Protein AF-A0A2G5L333-F1 (afdb_monomer)

pLDDT: mean 79.57, std 19.46, range [21.83, 98.0]

Secondary structure (DSSP, 8-state):
------S-S-------TTSGGG-TT--PPPS-----S--TTTT----TT-BEEEEETTEEEEE-TT--EEEEEEESEE--BBTTBEEEEEEEETTEEEEEEE-TT--B-S-TTBSEEEE-SSTTEEEEE-TTS-EEEEETTS-EEEEEEESEEEEETTTTEEEEEPPPSSS---EEEEETTS-EEEEEEESEEEE-SSEEEEEETTEEEEEETTS-EEEEEEESEEEEEETTEEEEEETTEEEEEETT--EEEE-TTSSEEEEEETTEEEEEEE-SSSTT-EEEEEEETTT--EEEEEEESEEEEEETTEEEEE-TTS-EEEEETTS-EEEEEEESEEEEETTEEEEEEE-SSTTSEEEEEE-TTS-EEEEESSEEEEEEEETTEEEEEEE-SSS--EEEEETTSSSEEEEEEESEE-S--SGGG-EEEEEETTEEEEEETT--EEE-

Foldseek 3Di:
DDDDDDDDDDDDDDDDPPCPPPPVPRDDDDDDDDDDDDDPVVPPPPPQQKWDWDDDPQFTFTATPVRHGQGDGDFNDWDIQDPQWIKTWDDPDPPDIFIFIGGSNRDTLADRAFNDWADAPDPQKIWTAGPVQFIFIAGNSRHTQGDRAFNDWHQDVLQQWIFTWGDDDDDDGFTATAHSNRHGPGDRQWPDWDDDPFWIWTHHPQFIWIAGSNRHTQGDRAFNDWDDQDVQWIWTHHPLWIAIAGSNRHGQDTQSQFPDWHHADPFKIKTWHQPDDDPQSIFIWMAGRRPRHTQADRAFSDWDHDAPQWIWTAGPVQFIFIAGPNNHTLGDRQFNDWDDDHFKIWTWHADPDPLRIKIFIAGPSRDTQDIDPFDWDKDQQDPWWIKIWGDDPPQIFIFTAGRRRPHTLGDRQFSDWDSDDPPPPQWTWTHHDPFIWTAHPNNDTHGD

Structure (mmCIF, N/CA/C/O backbone):
data_AF-A0A2G5L333-F1
#
_entry.id   AF-A0A2G5L333-F1
#
loop_
_atom_site.group_PDB
_atom_site.id
_atom_site.type_symbol
_atom_site.label_atom_id
_atom_site.label_alt_id
_atom_site.label_comp_id
_atom_site.label_asym_id
_atom_site.label_entity_id
_atom_site.label_seq_id
_atom_site.pdbx_PDB_ins_code
_atom_site.Cartn_x
_atom_site.Cartn_y
_atom_site.Cartn_z
_atom_site.occupancy
_atom_site.B_iso_or_equiv
_atom_site.auth_seq_id
_atom_site.auth_comp_id
_atom_site.auth_asym_id
_atom_site.auth_atom_id
_atom_site.pdbx_PDB_model_num
ATOM 1 N N . MET A 1 1 ? 31.160 18.901 -0.212 1.00 26.08 1 MET A N 1
ATOM 2 C CA . MET A 1 1 ? 30.092 18.892 0.813 1.00 26.08 1 MET A CA 1
ATOM 3 C C . MET A 1 1 ? 29.522 17.482 0.847 1.00 26.08 1 MET A C 1
ATOM 5 O O . MET A 1 1 ? 29.304 16.928 -0.221 1.00 26.08 1 MET A O 1
ATOM 9 N N . LYS A 1 2 ? 29.435 16.877 2.035 1.00 24.56 2 LYS A N 1
ATOM 10 C CA . LYS A 1 2 ? 29.100 15.461 2.262 1.00 24.56 2 LYS A CA 1
ATOM 11 C C . LYS A 1 2 ? 27.620 15.176 1.973 1.00 24.56 2 LYS A C 1
ATOM 13 O O . LYS A 1 2 ? 26.791 15.954 2.432 1.00 24.56 2 LYS A O 1
ATOM 18 N N . TYR A 1 3 ? 27.314 14.032 1.354 1.00 24.25 3 TYR A N 1
ATOM 19 C CA . TYR A 1 3 ? 26.010 13.366 1.468 1.00 24.25 3 TYR A CA 1
ATOM 20 C C . TYR A 1 3 ? 26.195 11.846 1.603 1.00 24.25 3 TYR A C 1
ATOM 22 O O . TYR A 1 3 ? 26.974 11.234 0.879 1.00 24.25 3 TYR A O 1
ATOM 30 N N . LEU A 1 4 ? 25.502 11.303 2.603 1.00 21.83 4 LEU A N 1
ATOM 31 C CA . LEU A 1 4 ? 25.393 9.909 3.037 1.00 21.83 4 LEU A CA 1
ATOM 32 C C . LEU A 1 4 ? 24.186 9.276 2.308 1.00 21.83 4 LEU A C 1
ATOM 34 O O . LEU A 1 4 ? 23.161 9.945 2.180 1.00 21.83 4 LEU A O 1
ATOM 38 N N . LEU A 1 5 ? 24.292 8.029 1.834 1.00 35.06 5 LEU A N 1
ATOM 39 C CA . LEU A 1 5 ? 23.250 7.314 1.074 1.00 35.06 5 LEU A CA 1
ATOM 40 C C . LEU A 1 5 ? 22.603 6.198 1.916 1.00 35.06 5 LEU A C 1
ATOM 42 O O . LEU A 1 5 ? 23.300 5.359 2.479 1.00 35.06 5 LEU A O 1
ATOM 46 N N . LEU A 1 6 ? 21.268 6.178 1.938 1.00 22.72 6 LEU A N 1
ATOM 47 C CA . LEU A 1 6 ? 20.404 5.075 2.375 1.00 22.72 6 LEU A CA 1
ATOM 48 C C . LEU A 1 6 ? 19.553 4.657 1.163 1.00 22.72 6 LEU A C 1
ATOM 50 O O . LEU A 1 6 ? 19.089 5.508 0.405 1.00 22.72 6 LEU A O 1
ATOM 54 N N . LEU A 1 7 ? 19.415 3.346 0.958 1.00 33.25 7 LEU A N 1
ATOM 55 C CA . LEU A 1 7 ? 18.800 2.695 -0.206 1.00 33.25 7 LEU A CA 1
ATOM 56 C C . LEU A 1 7 ? 17.348 3.139 -0.441 1.00 33.25 7 LEU A C 1
ATOM 58 O O . LEU A 1 7 ? 16.505 2.833 0.391 1.00 33.25 7 LEU A O 1
ATOM 62 N N . LEU A 1 8 ? 17.080 3.797 -1.580 1.00 27.50 8 LEU A N 1
ATOM 63 C CA . LEU A 1 8 ? 15.836 3.795 -2.381 1.00 27.50 8 LEU A CA 1
ATOM 64 C C . LEU A 1 8 ? 16.032 4.743 -3.596 1.00 27.50 8 LEU A C 1
ATOM 66 O O . LEU A 1 8 ? 16.069 5.957 -3.430 1.00 27.50 8 LEU A O 1
ATOM 70 N N . GLY A 1 9 ? 16.127 4.208 -4.822 1.00 29.16 9 GLY A N 1
ATOM 71 C CA . GLY A 1 9 ? 16.042 4.992 -6.073 1.00 29.16 9 GLY A CA 1
ATOM 72 C C . GLY A 1 9 ? 17.367 5.301 -6.798 1.00 29.16 9 GLY A C 1
ATOM 73 O O . GLY A 1 9 ? 18.345 5.746 -6.211 1.00 29.16 9 GLY A O 1
ATOM 74 N N . PHE A 1 10 ? 17.365 5.052 -8.110 1.00 40.09 10 PHE A N 1
ATOM 75 C CA . PHE A 1 10 ? 18.454 5.194 -9.086 1.00 40.09 10 PHE A CA 1
ATOM 76 C C . PHE A 1 10 ? 19.186 6.552 -9.074 1.00 40.09 10 PHE A C 1
ATOM 78 O O . PHE A 1 10 ? 18.574 7.531 -9.476 1.00 40.09 10 PHE A O 1
ATOM 85 N N . TRP A 1 11 ? 20.499 6.577 -8.784 1.00 32.88 11 TRP A N 1
ATOM 86 C CA . TRP A 1 11 ? 21.495 7.538 -9.315 1.00 32.88 11 TRP A CA 1
ATOM 87 C C . TRP A 1 11 ? 22.905 6.904 -9.297 1.00 32.88 11 TRP A C 1
ATOM 89 O O . TRP A 1 11 ? 23.308 6.323 -8.294 1.00 32.88 11 TRP A O 1
ATOM 99 N N . VAL A 1 12 ? 23.664 7.012 -10.396 1.00 29.98 12 VAL A N 1
ATOM 100 C CA . VAL A 1 12 ? 25.074 6.572 -10.503 1.00 29.98 12 VAL A CA 1
ATOM 101 C C . VAL A 1 12 ? 25.987 7.757 -10.173 1.00 29.98 12 VAL A C 1
ATOM 103 O O . VAL A 1 12 ? 25.859 8.812 -10.790 1.00 29.98 12 VAL A O 1
ATOM 106 N N . THR A 1 13 ? 26.911 7.607 -9.219 1.00 33.69 13 THR A N 1
ATOM 107 C CA . THR A 1 13 ? 27.934 8.626 -8.922 1.00 33.69 13 THR A CA 1
ATOM 108 C C . THR A 1 13 ? 29.192 8.391 -9.760 1.00 33.69 13 THR A C 1
ATOM 110 O O . THR A 1 13 ? 29.706 7.277 -9.825 1.00 33.69 13 THR A O 1
ATOM 113 N N . VAL A 1 14 ? 29.703 9.456 -10.385 1.00 34.16 14 VAL A N 1
ATOM 114 C CA . VAL A 1 14 ? 31.012 9.489 -11.054 1.00 34.16 14 VAL A CA 1
ATOM 115 C C . VAL A 1 14 ? 32.100 9.522 -9.980 1.00 34.16 14 VAL A C 1
ATOM 117 O O . VAL A 1 14 ? 32.196 10.495 -9.236 1.00 34.16 14 VAL A O 1
ATOM 120 N N . VAL A 1 15 ? 32.916 8.470 -9.899 1.00 30.56 15 VAL A N 1
ATOM 121 C CA . VAL A 1 15 ? 34.110 8.432 -9.042 1.00 30.56 15 VAL A CA 1
ATOM 122 C C . VAL A 1 15 ? 35.310 8.834 -9.893 1.00 30.56 15 VAL A C 1
ATOM 124 O O . VAL A 1 15 ? 35.609 8.193 -10.901 1.00 30.56 15 VAL A O 1
ATOM 127 N N . THR A 1 16 ? 36.004 9.906 -9.520 1.00 32.44 16 THR A N 1
ATOM 128 C CA . THR A 1 16 ? 37.331 10.189 -10.074 1.00 32.44 16 THR A CA 1
ATOM 129 C C . THR A 1 16 ? 38.329 9.206 -9.460 1.00 32.44 16 THR A C 1
ATOM 131 O O . THR A 1 16 ? 38.197 8.793 -8.310 1.00 32.44 16 THR A O 1
ATOM 134 N N . ALA A 1 17 ? 39.342 8.803 -10.228 1.00 35.34 17 ALA A N 1
ATOM 135 C CA . ALA A 1 17 ? 40.266 7.717 -9.883 1.00 35.34 17 ALA A CA 1
ATOM 136 C C . ALA A 1 17 ? 41.086 7.903 -8.581 1.00 35.34 17 ALA A C 1
ATOM 138 O O . ALA A 1 17 ? 41.888 7.028 -8.263 1.00 35.34 17 ALA A O 1
ATOM 139 N N . GLN A 1 18 ? 40.907 9.004 -7.843 1.00 37.62 18 GLN A N 1
ATOM 140 C CA . GLN A 1 18 ? 41.607 9.303 -6.591 1.00 37.62 18 GLN A CA 1
ATOM 141 C C . GLN A 1 18 ? 40.828 8.963 -5.307 1.00 37.62 18 GLN A C 1
ATOM 143 O O . GLN A 1 18 ? 41.456 8.925 -4.254 1.00 37.62 18 GLN A O 1
ATOM 148 N N . ASP A 1 19 ? 39.529 8.641 -5.366 1.00 39.25 19 ASP A N 1
ATOM 149 C CA . ASP A 1 19 ? 38.698 8.534 -4.146 1.00 39.25 19 ASP A CA 1
ATOM 150 C C . ASP A 1 19 ? 38.218 7.111 -3.785 1.00 39.25 19 ASP A C 1
ATOM 152 O O . ASP A 1 19 ? 37.471 6.934 -2.822 1.00 39.25 19 ASP A O 1
ATOM 156 N N . VAL A 1 20 ? 38.656 6.069 -4.504 1.00 38.75 20 VAL A N 1
ATOM 157 C CA . VAL A 1 20 ? 38.219 4.677 -4.238 1.00 38.75 20 VAL A CA 1
ATOM 158 C C . VAL A 1 20 ? 38.711 4.160 -2.875 1.00 38.75 20 VAL A C 1
ATOM 160 O O . VAL A 1 20 ? 37.996 3.411 -2.215 1.00 38.75 20 VAL A O 1
ATOM 163 N N . ASP A 1 21 ? 39.866 4.628 -2.394 1.00 38.25 21 ASP A N 1
ATOM 164 C CA . ASP A 1 21 ? 40.474 4.130 -1.150 1.00 38.25 21 ASP A CA 1
ATOM 165 C C . ASP A 1 21 ? 39.973 4.836 0.132 1.00 38.25 21 ASP A C 1
ATOM 167 O O . ASP A 1 21 ? 40.289 4.398 1.237 1.00 38.25 21 ASP A O 1
ATOM 171 N N . GLN A 1 22 ? 39.176 5.913 0.036 1.00 42.38 22 GLN A N 1
ATOM 172 C CA . GLN A 1 22 ? 38.768 6.718 1.207 1.00 42.38 22 GLN A CA 1
ATOM 173 C C . GLN A 1 22 ? 37.326 6.487 1.704 1.00 42.38 22 GLN A C 1
ATOM 175 O O . GLN A 1 22 ? 36.921 7.088 2.700 1.00 42.38 22 GLN A O 1
ATOM 180 N N . LEU A 1 23 ? 36.544 5.603 1.071 1.00 36.91 23 LEU A N 1
ATOM 181 C CA . LEU A 1 23 ? 35.130 5.371 1.426 1.00 36.91 23 LEU A CA 1
ATOM 182 C C . LEU A 1 23 ? 34.869 4.174 2.362 1.00 36.91 23 LEU A C 1
ATOM 184 O O . LEU A 1 23 ? 33.731 3.968 2.781 1.00 36.91 23 LEU A O 1
ATOM 188 N N . ALA A 1 24 ? 35.902 3.432 2.767 1.00 34.00 24 ALA A N 1
ATOM 189 C CA . ALA A 1 24 ? 35.776 2.282 3.669 1.00 34.00 24 ALA A CA 1
ATOM 190 C C . ALA A 1 24 ? 35.154 2.554 5.072 1.00 34.00 24 ALA A C 1
ATOM 192 O O . ALA A 1 24 ? 34.529 1.635 5.599 1.00 34.00 24 ALA A O 1
ATOM 193 N N . PRO A 1 25 ? 35.245 3.747 5.709 1.00 34.06 25 PRO A N 1
ATOM 194 C CA . PRO A 1 25 ? 34.753 3.916 7.088 1.00 34.06 25 PRO A CA 1
ATOM 195 C C . PRO A 1 25 ? 33.296 4.395 7.253 1.00 34.06 25 PRO A C 1
ATOM 197 O O . PRO A 1 25 ? 32.857 4.544 8.391 1.00 34.06 25 PRO A O 1
ATOM 200 N N . TYR A 1 26 ? 32.545 4.696 6.183 1.00 34.12 26 TYR A N 1
ATOM 201 C CA . TYR A 1 26 ? 31.237 5.385 6.291 1.00 34.12 26 TYR A CA 1
ATOM 202 C C . TYR A 1 26 ? 30.000 4.531 5.954 1.00 34.12 26 TYR A C 1
ATOM 204 O O . TYR A 1 26 ? 28.904 5.071 5.803 1.00 34.12 26 TYR A O 1
ATOM 212 N N . ILE A 1 27 ? 30.140 3.205 5.888 1.00 32.00 27 ILE A N 1
ATOM 213 C CA . ILE A 1 27 ? 29.014 2.275 5.729 1.00 32.00 27 ILE A CA 1
ATOM 214 C C . ILE A 1 27 ? 28.586 1.790 7.122 1.00 32.00 27 ILE A C 1
ATOM 216 O O . ILE A 1 27 ? 29.360 1.136 7.817 1.00 32.00 27 ILE A O 1
ATOM 220 N N . MET A 1 28 ? 27.362 2.121 7.548 1.00 25.41 28 MET A N 1
ATOM 221 C CA . MET A 1 28 ? 26.772 1.532 8.757 1.00 25.41 28 MET A CA 1
ATOM 222 C C . MET A 1 28 ? 26.390 0.065 8.494 1.00 25.41 28 MET A C 1
ATOM 224 O O . MET A 1 28 ? 25.802 -0.214 7.445 1.00 25.41 28 MET A O 1
ATOM 228 N N . PRO A 1 29 ? 26.648 -0.869 9.427 1.00 29.72 29 PRO A N 1
ATOM 229 C CA . PRO A 1 29 ? 26.088 -2.210 9.347 1.00 29.72 29 PRO A CA 1
ATOM 230 C C . PRO A 1 29 ? 24.575 -2.136 9.598 1.00 29.72 29 PRO A C 1
ATOM 232 O O . PRO A 1 29 ? 24.125 -1.528 10.570 1.00 29.72 29 PRO A O 1
ATOM 235 N N . GLY A 1 30 ? 23.781 -2.737 8.710 1.00 31.19 30 GLY A N 1
ATOM 236 C CA . GLY A 1 30 ? 22.372 -3.031 8.982 1.00 31.19 30 GLY A CA 1
ATOM 237 C C . GLY A 1 30 ? 22.221 -4.047 10.127 1.00 31.19 30 GLY A C 1
ATOM 238 O O . GLY A 1 30 ? 23.224 -4.587 10.601 1.00 31.19 30 GLY A O 1
ATOM 239 N N . PRO A 1 31 ? 20.987 -4.318 10.590 1.00 25.84 31 PRO A N 1
ATOM 240 C CA . PRO A 1 31 ? 20.751 -5.235 11.701 1.00 25.84 31 PRO A CA 1
ATOM 241 C C . PRO A 1 31 ? 21.342 -6.616 11.396 1.00 25.84 31 PRO A C 1
ATOM 243 O O . PRO A 1 31 ? 21.168 -7.154 10.301 1.00 25.84 31 PRO A O 1
ATOM 246 N N . ALA A 1 32 ? 22.067 -7.155 12.375 1.00 26.09 32 ALA A N 1
ATOM 247 C CA . ALA A 1 32 ? 22.760 -8.428 12.287 1.00 26.09 32 ALA A CA 1
ATOM 248 C C . ALA A 1 32 ? 21.762 -9.577 12.084 1.00 26.09 32 ALA A C 1
ATOM 250 O O . ALA A 1 32 ? 21.032 -9.951 13.000 1.00 26.09 32 ALA A O 1
ATOM 251 N N . TYR A 1 33 ? 21.758 -10.145 10.882 1.00 28.86 33 TYR A N 1
ATOM 252 C CA . TYR A 1 33 ? 21.395 -11.540 10.686 1.00 28.86 33 TYR A CA 1
ATOM 253 C C . TYR A 1 33 ? 22.701 -12.330 10.658 1.00 28.86 33 TYR A C 1
ATOM 255 O O . TYR A 1 33 ? 23.589 -12.002 9.868 1.00 28.86 33 TYR A O 1
ATOM 263 N N . ASP A 1 34 ? 22.823 -13.330 11.532 1.00 28.34 34 ASP A N 1
ATOM 264 C CA . ASP A 1 34 ? 23.941 -14.275 11.545 1.00 28.34 34 ASP A CA 1
ATOM 265 C C . ASP A 1 34 ? 23.994 -15.029 10.210 1.00 28.34 34 ASP A C 1
ATOM 267 O O . ASP A 1 34 ? 23.332 -16.047 10.011 1.00 28.34 34 ASP A O 1
ATOM 271 N N . TYR A 1 35 ? 24.796 -14.517 9.284 1.00 29.59 35 TYR A N 1
ATOM 272 C CA . TYR A 1 35 ? 25.392 -15.311 8.224 1.00 29.59 35 TYR A CA 1
ATOM 273 C C . TYR A 1 35 ? 26.850 -15.537 8.614 1.00 29.59 35 TYR A C 1
ATOM 275 O O . TYR A 1 35 ? 27.710 -14.681 8.404 1.00 29.59 35 TYR A O 1
ATOM 283 N N . GLU A 1 36 ? 27.137 -16.694 9.211 1.00 32.09 36 GLU A N 1
ATOM 284 C CA . GLU A 1 36 ? 28.506 -17.196 9.228 1.00 32.09 36 GLU A CA 1
ATOM 285 C C . GLU A 1 36 ? 28.942 -17.453 7.778 1.00 32.09 36 GLU A C 1
ATOM 287 O O . GLU A 1 36 ? 28.441 -18.358 7.111 1.00 32.09 36 GLU A O 1
ATOM 292 N N . GLY A 1 37 ? 29.898 -16.653 7.306 1.00 41.03 37 GLY A N 1
ATOM 293 C CA . GLY A 1 37 ? 30.658 -16.918 6.089 1.00 41.03 37 GLY A CA 1
ATOM 294 C C . GLY A 1 37 ? 30.317 -16.009 4.909 1.00 41.03 37 GLY A C 1
ATOM 295 O O . GLY A 1 37 ? 29.278 -16.156 4.277 1.00 41.03 37 GLY A O 1
ATOM 296 N N . ILE A 1 38 ? 31.314 -15.195 4.541 1.00 29.44 38 ILE A N 1
ATOM 297 C CA . ILE A 1 38 ? 31.437 -14.343 3.344 1.00 29.44 38 ILE A CA 1
ATOM 298 C C . ILE A 1 38 ? 30.847 -12.932 3.521 1.00 29.44 38 ILE A C 1
ATOM 300 O O . ILE A 1 38 ? 29.639 -12.715 3.520 1.00 29.44 38 ILE A O 1
ATOM 304 N N . SER A 1 39 ? 31.744 -11.942 3.622 1.00 32.16 39 SER A N 1
ATOM 305 C CA . SER A 1 39 ? 31.407 -10.524 3.482 1.00 32.16 39 SER A CA 1
ATOM 306 C C . SER A 1 39 ? 30.749 -10.290 2.114 1.00 32.16 39 SER A C 1
ATOM 308 O O . SER A 1 39 ? 31.312 -10.726 1.105 1.00 32.16 39 SER A O 1
ATOM 310 N N . PRO A 1 40 ? 29.622 -9.557 2.013 1.00 34.97 40 PRO A N 1
ATOM 311 C CA . PRO A 1 40 ? 29.012 -9.212 0.725 1.00 34.97 40 PRO A CA 1
ATOM 312 C C . PRO A 1 40 ? 29.967 -8.473 -0.226 1.00 34.97 40 PRO A C 1
ATOM 314 O O . PRO A 1 40 ? 29.706 -8.410 -1.420 1.00 34.97 40 PRO A O 1
ATOM 317 N N . LEU A 1 41 ? 31.071 -7.916 0.289 1.00 34.72 41 LEU A N 1
ATOM 318 C CA . LEU A 1 41 ? 32.104 -7.231 -0.492 1.00 34.72 41 LEU A CA 1
ATOM 319 C C . LEU A 1 41 ? 33.134 -8.183 -1.126 1.00 34.72 41 LEU A C 1
ATOM 321 O O . LEU A 1 41 ? 33.728 -7.818 -2.136 1.00 34.72 41 LEU A O 1
ATOM 325 N N . ASP A 1 42 ? 33.307 -9.404 -0.608 1.00 29.91 42 ASP A N 1
ATOM 326 C CA . ASP A 1 42 ? 34.314 -10.361 -1.103 1.00 29.91 42 ASP A CA 1
ATOM 327 C C . ASP A 1 42 ? 33.862 -11.117 -2.370 1.00 29.91 42 ASP A C 1
ATOM 329 O O . ASP A 1 42 ? 34.595 -11.950 -2.902 1.00 29.91 42 ASP A O 1
ATOM 333 N N . THR A 1 43 ? 32.656 -10.835 -2.879 1.00 29.73 43 THR A N 1
ATOM 334 C CA . THR A 1 43 ? 32.059 -11.530 -4.038 1.00 29.73 43 THR A CA 1
ATOM 335 C C . THR A 1 43 ? 31.692 -10.628 -5.219 1.00 29.73 43 THR A C 1
ATOM 337 O O . THR A 1 43 ? 31.269 -11.139 -6.256 1.00 29.73 43 THR A O 1
ATOM 340 N N . PHE A 1 44 ? 31.922 -9.312 -5.151 1.00 34.19 44 PHE A N 1
ATOM 341 C CA . PHE A 1 44 ? 31.745 -8.441 -6.319 1.00 34.19 44 PHE A CA 1
ATOM 342 C C . PHE A 1 44 ? 32.992 -8.453 -7.212 1.00 34.19 44 PHE A C 1
ATOM 344 O O . PHE A 1 44 ? 33.735 -7.475 -7.286 1.00 34.19 44 PHE A O 1
ATOM 351 N N . SER A 1 45 ? 33.217 -9.543 -7.953 1.00 38.16 45 SER A N 1
ATOM 352 C CA . SER A 1 45 ? 34.000 -9.407 -9.184 1.00 38.16 45 SER A CA 1
ATOM 353 C C . SER A 1 45 ? 33.132 -8.649 -10.186 1.00 38.16 45 SER A C 1
ATOM 355 O O . SER A 1 45 ? 32.098 -9.168 -10.614 1.00 38.16 45 SER A O 1
ATOM 357 N N . LEU A 1 46 ? 33.519 -7.422 -10.546 1.00 47.34 46 LEU A N 1
ATOM 358 C CA . LEU A 1 46 ? 32.923 -6.739 -11.695 1.00 47.34 46 LEU A CA 1
ATOM 359 C C . LEU A 1 46 ? 33.028 -7.692 -12.887 1.00 47.34 46 LEU A C 1
ATOM 361 O O . LEU A 1 46 ? 34.120 -8.181 -13.182 1.00 47.34 46 LEU A O 1
ATOM 365 N N . ALA A 1 47 ? 31.894 -8.007 -13.507 1.00 59.28 47 ALA A N 1
ATOM 366 C CA . ALA A 1 47 ? 31.863 -8.942 -14.618 1.00 59.28 47 ALA A CA 1
ATOM 367 C C . ALA A 1 47 ? 32.815 -8.461 -15.733 1.00 59.28 47 ALA A C 1
ATOM 369 O O . ALA A 1 47 ? 32.919 -7.260 -15.993 1.00 59.28 47 ALA A O 1
ATOM 370 N N . ASP A 1 48 ? 33.540 -9.384 -16.375 1.00 61.84 48 ASP A N 1
ATOM 371 C CA . ASP A 1 48 ? 34.560 -9.073 -17.399 1.00 61.84 48 ASP A CA 1
ATOM 372 C C . ASP A 1 48 ? 33.997 -8.309 -18.616 1.00 61.84 48 ASP A C 1
ATOM 374 O O . ASP A 1 48 ? 34.728 -7.773 -19.460 1.00 61.84 48 ASP A O 1
ATOM 378 N N . ASP A 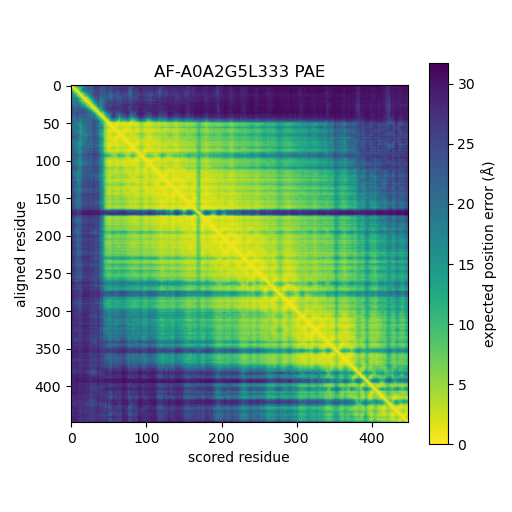1 49 ? 32.674 -8.262 -18.733 1.00 69.62 49 ASP A N 1
ATOM 379 C CA . ASP A 1 49 ? 31.937 -7.569 -19.771 1.00 69.62 49 ASP A CA 1
ATOM 380 C C . ASP A 1 49 ? 31.522 -6.130 -19.418 1.00 69.62 49 ASP A C 1
ATOM 382 O O . ASP A 1 49 ? 31.076 -5.404 -20.312 1.00 69.62 49 ASP A O 1
ATOM 386 N N . LEU A 1 50 ? 31.733 -5.688 -18.174 1.00 78.50 50 LEU A N 1
ATOM 387 C CA . LEU A 1 50 ? 31.402 -4.342 -17.714 1.00 78.50 50 LEU A CA 1
ATOM 388 C C . LEU A 1 50 ? 32.337 -3.285 -18.318 1.00 78.50 50 LEU A C 1
ATOM 390 O O . LEU A 1 50 ? 33.555 -3.346 -18.136 1.00 78.50 50 LEU A O 1
ATOM 394 N N . LEU A 1 51 ? 31.761 -2.257 -18.950 1.00 82.75 51 LEU A N 1
ATOM 395 C CA . LEU A 1 51 ? 32.468 -1.001 -19.226 1.00 82.75 51 LEU A CA 1
ATOM 396 C C . LEU A 1 51 ? 31.936 0.135 -18.356 1.00 82.75 51 LEU A C 1
ATOM 398 O O . LEU A 1 51 ? 30.724 0.359 -18.269 1.00 82.75 51 LEU A O 1
ATOM 402 N N . ILE A 1 52 ? 32.861 0.871 -17.744 1.00 85.06 52 ILE A N 1
ATOM 403 C CA . ILE A 1 52 ? 32.580 1.944 -16.792 1.00 85.06 52 ILE A CA 1
ATOM 404 C C . ILE A 1 52 ? 32.697 3.294 -17.518 1.00 85.06 52 ILE A C 1
ATOM 406 O O . ILE A 1 52 ? 33.717 3.534 -18.172 1.00 85.06 52 ILE A O 1
ATOM 410 N N . PRO A 1 53 ? 31.696 4.190 -17.418 1.00 84.06 53 PRO A N 1
ATOM 411 C CA . PRO A 1 53 ? 31.779 5.528 -17.990 1.00 84.06 53 PRO A CA 1
ATOM 412 C C . PRO A 1 53 ? 32.918 6.337 -17.362 1.00 84.06 53 PRO A C 1
ATOM 414 O O . PRO A 1 53 ? 33.046 6.397 -16.139 1.00 84.06 53 PRO A O 1
ATOM 417 N N . TYR A 1 54 ? 33.718 7.000 -18.193 1.00 83.56 54 TYR A N 1
ATOM 418 C CA . TYR A 1 54 ? 34.844 7.833 -17.771 1.00 83.56 54 TYR A CA 1
ATOM 419 C C . TYR A 1 54 ? 34.706 9.249 -18.337 1.00 83.56 54 TYR A C 1
ATOM 421 O O . TYR A 1 54 ? 34.641 9.427 -19.552 1.00 83.56 54 TYR A O 1
ATOM 429 N N . LEU A 1 55 ? 34.660 10.258 -17.462 1.00 84.00 55 LEU A N 1
ATOM 430 C CA . LEU A 1 55 ? 34.491 11.666 -17.834 1.00 84.00 55 LEU A CA 1
ATOM 431 C C . LEU A 1 55 ? 35.850 12.354 -18.019 1.00 84.00 55 LEU A C 1
ATOM 433 O O . LEU A 1 55 ? 36.653 12.412 -17.087 1.00 84.00 55 LEU A O 1
ATOM 437 N N . ARG A 1 56 ? 36.076 12.947 -19.194 1.00 84.06 56 ARG A N 1
ATOM 438 C CA . ARG A 1 56 ? 37.246 13.783 -19.493 1.00 84.06 56 ARG A CA 1
ATOM 439 C C . ARG A 1 56 ? 36.859 14.913 -20.438 1.00 84.06 56 ARG A C 1
ATOM 441 O O . ARG A 1 56 ? 36.138 14.696 -21.402 1.00 84.06 56 ARG A O 1
ATOM 448 N N . GLU A 1 57 ? 37.333 16.123 -20.137 1.00 88.69 57 GLU A N 1
ATOM 449 C CA . GLU A 1 57 ? 37.098 17.325 -20.963 1.00 88.69 57 GLU A CA 1
ATOM 450 C C . GLU A 1 57 ? 35.601 17.581 -21.252 1.00 88.69 57 GLU A C 1
ATOM 452 O O . GLU A 1 57 ? 35.222 18.094 -22.299 1.00 88.69 57 GLU A O 1
ATOM 457 N N . GLY A 1 58 ? 34.733 17.220 -20.298 1.00 83.00 58 GLY A N 1
ATOM 458 C CA . GLY A 1 58 ? 33.285 17.416 -20.399 1.00 83.00 58 GLY A CA 1
ATOM 459 C C . GLY A 1 58 ? 32.538 16.365 -21.226 1.00 83.00 58 GLY A C 1
ATOM 460 O O . GLY A 1 58 ? 31.333 16.511 -21.397 1.00 83.00 58 GLY A O 1
ATOM 461 N N . LYS A 1 59 ? 33.209 15.311 -21.711 1.00 89.12 59 LYS A N 1
ATOM 462 C CA . LYS A 1 59 ? 32.583 14.182 -22.414 1.00 89.12 59 LYS A CA 1
ATOM 463 C C . LYS A 1 59 ? 32.841 12.859 -21.704 1.00 89.12 59 LYS A C 1
ATOM 465 O O . LYS A 1 59 ? 33.865 12.676 -21.048 1.00 89.12 59 LYS A O 1
ATOM 470 N N . PHE A 1 60 ? 31.924 11.917 -21.869 1.00 87.94 60 PHE A N 1
ATOM 471 C CA . PHE A 1 60 ? 32.065 10.545 -21.406 1.00 87.94 60 PHE A CA 1
ATOM 472 C C . PHE A 1 60 ? 32.651 9.656 -22.497 1.00 87.94 60 PHE A C 1
ATOM 474 O O . PHE A 1 60 ? 32.245 9.744 -23.657 1.00 87.94 60 PHE A O 1
ATOM 481 N N . GLY A 1 61 ? 33.595 8.807 -22.097 1.00 90.12 61 GLY A N 1
ATOM 482 C CA . GLY A 1 61 ? 34.093 7.628 -22.805 1.00 90.12 61 GLY A CA 1
ATOM 483 C C . GLY A 1 61 ? 33.921 6.390 -21.923 1.00 90.12 61 GLY A C 1
ATOM 484 O O . GLY A 1 61 ? 33.181 6.438 -20.938 1.00 90.12 61 GLY A O 1
ATOM 485 N N . PHE A 1 62 ? 34.608 5.292 -22.234 1.00 89.44 62 PHE A N 1
ATOM 486 C CA . PHE A 1 62 ? 34.494 4.044 -21.474 1.00 89.44 62 PHE A CA 1
ATOM 487 C C . PHE A 1 62 ? 35.837 3.378 -21.215 1.00 89.44 62 PHE A C 1
ATOM 489 O O . PHE A 1 62 ? 36.655 3.221 -22.124 1.00 89.44 62 PHE A O 1
ATOM 496 N N . VAL A 1 63 ? 36.005 2.907 -19.982 1.00 85.88 63 VAL A N 1
ATOM 497 C CA . VAL A 1 63 ? 37.143 2.092 -19.550 1.00 85.88 63 VAL A CA 1
ATOM 498 C C . VAL A 1 63 ? 36.689 0.688 -19.150 1.00 85.88 63 VAL A C 1
ATOM 500 O O . VAL A 1 63 ? 35.532 0.486 -18.769 1.00 85.88 63 VAL A O 1
ATOM 503 N N . ASN A 1 64 ? 37.589 -0.290 -19.226 1.00 82.88 64 ASN A N 1
ATOM 504 C CA . ASN A 1 64 ? 37.372 -1.606 -18.616 1.00 82.88 64 ASN A CA 1
ATOM 505 C C . ASN A 1 64 ? 37.687 -1.591 -17.105 1.00 82.88 64 ASN A C 1
ATOM 507 O O . ASN A 1 64 ? 38.074 -0.566 -16.537 1.00 82.88 64 ASN A O 1
ATOM 511 N N . LYS A 1 65 ? 37.529 -2.746 -16.444 1.00 79.81 65 LYS A N 1
ATOM 512 C CA . LYS A 1 65 ? 37.835 -2.924 -15.011 1.00 79.81 65 LYS A CA 1
ATOM 513 C C . LYS A 1 65 ? 39.298 -2.621 -14.652 1.00 79.81 65 LYS A C 1
ATOM 515 O O . LYS A 1 65 ? 39.573 -2.189 -13.536 1.00 79.81 65 LYS A O 1
ATOM 520 N N . ASP A 1 66 ? 40.206 -2.788 -15.611 1.00 82.75 66 ASP A N 1
ATOM 521 C CA . ASP A 1 66 ? 41.643 -2.537 -15.469 1.00 82.75 66 ASP A CA 1
ATOM 522 C C . ASP A 1 66 ? 42.005 -1.062 -15.741 1.00 82.75 66 ASP A C 1
ATOM 524 O O . ASP A 1 66 ? 43.176 -0.685 -15.728 1.00 82.75 66 ASP A O 1
ATOM 528 N N .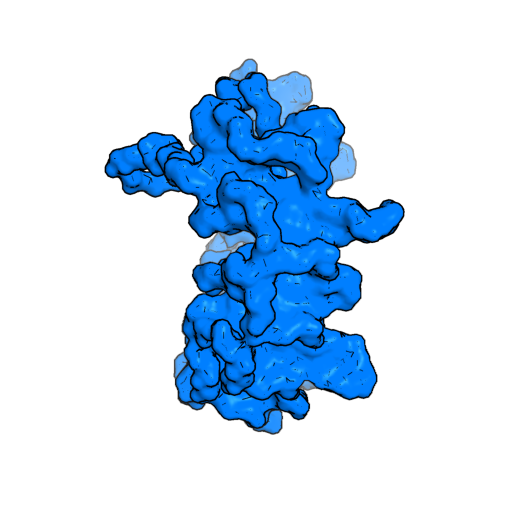 LYS A 1 67 ? 40.989 -0.200 -15.923 1.00 80.19 67 LYS A N 1
ATOM 529 C CA . LYS A 1 67 ? 41.093 1.240 -16.219 1.00 80.19 67 LYS A CA 1
ATOM 530 C C . LYS A 1 67 ? 41.712 1.549 -17.588 1.00 80.19 67 LYS A C 1
ATOM 532 O O . LYS A 1 67 ? 42.105 2.688 -17.841 1.00 80.19 67 LYS A O 1
ATOM 537 N N . GLU A 1 68 ? 41.765 0.571 -18.485 1.00 88.38 68 GLU A N 1
ATOM 538 C CA . GLU A 1 68 ? 42.184 0.777 -19.868 1.00 88.38 68 GLU A CA 1
ATOM 539 C C . GLU A 1 68 ? 41.048 1.445 -20.647 1.00 88.38 68 GLU A C 1
ATOM 541 O O . GLU A 1 68 ? 39.901 0.993 -20.606 1.00 88.38 68 GLU A O 1
ATOM 546 N N . MET A 1 69 ? 41.362 2.531 -21.357 1.00 90.56 69 MET A N 1
ATOM 547 C CA . MET A 1 69 ? 40.406 3.228 -22.217 1.00 90.56 69 MET A CA 1
ATOM 548 C C . MET A 1 69 ? 40.087 2.374 -23.442 1.00 90.56 69 MET A C 1
ATOM 550 O O . MET A 1 69 ? 40.985 2.035 -24.208 1.00 90.56 69 MET A O 1
ATOM 554 N N . LEU A 1 70 ? 38.807 2.060 -23.634 1.00 91.25 70 LEU A N 1
ATOM 555 C CA . LEU A 1 70 ? 38.324 1.285 -24.779 1.00 91.25 70 LEU A CA 1
ATOM 556 C C . LEU A 1 70 ? 37.505 2.124 -25.759 1.00 91.25 70 LEU A C 1
ATOM 558 O O . LEU A 1 70 ? 37.499 1.824 -26.949 1.00 91.25 70 LEU A O 1
ATOM 562 N N . LEU A 1 71 ? 36.825 3.166 -25.274 1.00 93.56 71 LEU A N 1
ATOM 563 C CA . LEU A 1 71 ? 36.081 4.106 -26.110 1.00 93.56 71 LEU A CA 1
ATOM 564 C C . LEU A 1 71 ? 36.418 5.531 -25.682 1.00 93.56 71 LEU A C 1
ATOM 566 O O . LEU A 1 71 ? 36.181 5.901 -24.531 1.00 93.56 71 LEU A O 1
ATOM 570 N N . ASP A 1 72 ? 36.941 6.324 -26.613 1.00 94.62 72 ASP A N 1
ATOM 571 C CA . ASP A 1 72 ? 37.337 7.700 -26.329 1.00 94.62 72 ASP A CA 1
ATOM 572 C C . ASP A 1 72 ? 36.136 8.580 -25.926 1.00 94.62 72 ASP A C 1
ATOM 574 O O . ASP A 1 72 ? 35.018 8.376 -26.417 1.00 94.62 72 ASP A O 1
ATOM 578 N N . PRO A 1 73 ? 36.348 9.576 -25.042 1.00 92.44 73 PRO A N 1
ATOM 579 C CA . PRO A 1 73 ? 35.311 10.512 -24.636 1.00 92.44 73 PRO A CA 1
ATOM 580 C C . PRO A 1 73 ? 34.676 11.286 -25.795 1.00 92.44 73 PRO A C 1
ATOM 582 O O . PRO A 1 73 ? 35.335 12.097 -26.440 1.00 92.44 73 PRO A O 1
ATOM 585 N N . GLN A 1 74 ? 33.379 11.075 -26.028 1.00 93.94 74 GLN A N 1
ATOM 586 C CA . GLN A 1 74 ? 32.633 11.751 -27.102 1.00 93.94 74 GLN A CA 1
ATOM 587 C C . GLN A 1 74 ? 31.147 12.012 -26.798 1.00 93.94 74 GLN A C 1
ATOM 589 O O . GLN A 1 74 ? 30.502 12.760 -27.532 1.00 93.94 74 GLN A O 1
ATOM 594 N N . TRP A 1 75 ? 30.594 11.447 -25.719 1.00 89.88 75 TRP A N 1
ATOM 595 C CA . TRP A 1 75 ? 29.169 11.567 -25.370 1.00 89.88 75 TRP A CA 1
ATOM 596 C C . TRP A 1 75 ? 28.925 12.589 -24.253 1.00 89.88 75 TRP A C 1
ATOM 598 O O . TRP A 1 75 ? 29.793 12.787 -23.408 1.00 89.88 75 TRP A O 1
ATOM 608 N N . GLU A 1 76 ? 27.753 13.235 -24.209 1.00 89.00 76 GLU A N 1
ATOM 609 C CA . GLU A 1 76 ? 27.431 14.187 -23.121 1.00 89.00 76 GLU A CA 1
ATOM 610 C C . GLU A 1 76 ? 27.206 13.469 -21.786 1.00 89.00 76 GLU A C 1
ATOM 612 O O . GLU A 1 76 ? 27.517 13.988 -20.717 1.00 89.00 76 GLU A O 1
ATOM 617 N N . PHE A 1 77 ? 26.657 12.259 -21.856 1.00 86.31 77 PHE A N 1
ATOM 618 C CA . PHE A 1 77 ? 26.413 11.372 -20.730 1.00 86.31 77 PHE A CA 1
ATOM 619 C C . PHE A 1 77 ? 26.469 9.920 -21.202 1.00 86.31 77 PHE A C 1
ATOM 621 O O . PHE A 1 77 ? 26.185 9.620 -22.364 1.00 86.31 77 PHE A O 1
ATOM 628 N N . ALA A 1 78 ? 26.825 9.015 -20.296 1.00 83.19 78 ALA A N 1
ATOM 629 C CA . ALA A 1 78 ? 26.880 7.586 -20.556 1.00 83.19 78 ALA A CA 1
ATOM 630 C C . ALA A 1 78 ? 26.519 6.785 -19.299 1.00 83.19 78 ALA A C 1
ATOM 632 O O . ALA A 1 78 ? 26.977 7.099 -18.201 1.00 83.19 78 ALA A O 1
ATOM 633 N N . THR A 1 79 ? 25.740 5.716 -19.464 1.00 84.69 79 THR A N 1
ATOM 634 C CA . THR A 1 79 ? 25.530 4.701 -18.421 1.00 84.69 79 THR A CA 1
ATOM 635 C C . THR A 1 79 ? 26.522 3.556 -18.590 1.00 84.69 79 THR A C 1
ATOM 637 O O . THR A 1 79 ? 26.967 3.318 -19.714 1.00 84.69 79 THR A O 1
ATOM 640 N N . PRO A 1 80 ? 26.815 2.775 -17.534 1.00 85.56 80 PRO A N 1
ATOM 641 C CA . PRO A 1 80 ? 27.607 1.559 -17.679 1.00 85.56 80 PRO A CA 1
ATOM 642 C C . PRO A 1 80 ? 27.072 0.632 -18.774 1.00 85.56 80 PRO A C 1
ATOM 644 O O . PRO A 1 80 ? 25.857 0.521 -18.971 1.00 85.56 80 PRO A O 1
ATOM 647 N N . ILE A 1 81 ? 27.990 -0.026 -19.482 1.00 83.81 81 ILE A N 1
ATOM 648 C CA . ILE A 1 81 ? 27.659 -1.069 -20.454 1.00 83.81 81 ILE A CA 1
ATOM 649 C C . ILE A 1 81 ? 27.774 -2.405 -19.732 1.00 83.81 81 ILE A C 1
ATOM 651 O O . ILE A 1 81 ? 28.862 -2.777 -19.304 1.00 83.81 81 ILE A O 1
ATOM 655 N N . ILE A 1 82 ? 26.648 -3.102 -19.605 1.00 79.81 82 ILE A N 1
ATOM 656 C CA . ILE A 1 82 ? 26.511 -4.408 -18.942 1.00 79.81 82 ILE A CA 1
ATOM 657 C C . ILE A 1 82 ? 25.823 -5.347 -19.936 1.00 79.81 82 ILE A C 1
ATOM 659 O O . ILE A 1 82 ? 24.909 -4.902 -20.637 1.00 79.81 82 ILE A O 1
ATOM 663 N N . ASP A 1 83 ? 26.238 -6.608 -20.057 1.00 77.81 83 ASP A N 1
ATOM 664 C CA . ASP A 1 83 ? 25.711 -7.556 -21.053 1.00 77.81 83 ASP A CA 1
ATOM 665 C C . ASP A 1 83 ? 25.747 -6.981 -22.477 1.00 77.81 83 ASP A C 1
ATOM 667 O O . ASP A 1 83 ? 24.792 -7.063 -23.256 1.00 77.81 83 ASP A O 1
ATOM 671 N N . ASN A 1 84 ? 26.846 -6.299 -22.806 1.00 86.81 84 ASN A N 1
ATOM 672 C CA . ASN A 1 84 ? 27.039 -5.622 -24.085 1.00 86.81 84 ASN A CA 1
ATOM 673 C C . ASN A 1 84 ? 26.006 -4.516 -24.402 1.00 86.81 84 ASN A C 1
ATOM 675 O O . ASN A 1 84 ? 25.827 -4.180 -25.574 1.00 86.81 84 ASN A O 1
ATOM 679 N N . ARG A 1 85 ? 25.316 -3.945 -23.401 1.00 89.38 85 ARG A N 1
ATOM 680 C CA . ARG A 1 85 ? 24.362 -2.837 -23.592 1.00 89.38 85 ARG A CA 1
ATOM 681 C C . ARG A 1 85 ? 24.482 -1.726 -22.555 1.00 89.38 85 ARG A C 1
ATOM 683 O O . ARG A 1 85 ? 24.372 -1.968 -21.352 1.00 89.38 85 ARG A O 1
ATOM 690 N N . GLY A 1 86 ? 24.607 -0.499 -23.046 1.00 88.12 86 GLY A N 1
ATOM 691 C CA . GLY A 1 86 ? 24.506 0.736 -22.270 1.00 88.12 86 GLY A CA 1
ATOM 692 C C . GLY A 1 86 ? 23.765 1.815 -23.055 1.00 88.12 86 GLY A C 1
ATOM 693 O O . GLY A 1 86 ? 23.299 1.580 -24.171 1.00 88.12 86 GLY A O 1
ATOM 694 N N . THR A 1 87 ? 23.656 3.000 -22.467 1.00 91.38 87 THR A N 1
ATOM 695 C CA . THR A 1 87 ? 23.058 4.171 -23.105 1.00 91.38 87 THR A CA 1
ATOM 696 C C . THR A 1 87 ? 24.045 5.318 -23.112 1.00 91.38 87 THR A C 1
ATOM 698 O O . THR A 1 87 ? 24.834 5.476 -22.180 1.00 91.38 87 THR A O 1
ATOM 701 N N . VAL A 1 88 ? 23.991 6.120 -24.165 1.00 92.56 88 VAL A N 1
ATOM 702 C CA . VAL A 1 88 ? 24.766 7.354 -24.285 1.00 92.56 88 VAL A CA 1
ATOM 703 C C . VAL A 1 88 ? 23.878 8.471 -24.779 1.00 92.56 88 VAL A C 1
ATOM 705 O O . VAL A 1 88 ? 22.884 8.220 -25.464 1.00 92.56 88 VAL A O 1
ATOM 708 N N . THR A 1 89 ? 24.242 9.704 -24.453 1.00 91.69 89 THR A N 1
ATOM 709 C CA . THR A 1 89 ? 23.513 10.883 -24.903 1.00 91.69 89 THR A CA 1
ATOM 710 C C . THR A 1 89 ? 24.349 11.745 -25.835 1.00 91.69 89 THR A C 1
ATOM 712 O O . THR A 1 89 ? 25.572 11.852 -25.714 1.00 91.69 89 THR A O 1
ATOM 715 N N . GLN A 1 90 ? 23.660 12.368 -26.783 1.00 89.31 90 GLN A N 1
ATOM 716 C CA . GLN A 1 90 ? 24.227 13.333 -27.710 1.00 89.31 90 GLN A CA 1
ATOM 717 C C . GLN A 1 90 ? 23.325 14.562 -27.775 1.00 89.31 90 GLN A C 1
ATOM 719 O O . GLN A 1 90 ? 22.097 14.461 -27.684 1.00 89.31 90 GLN A O 1
ATOM 724 N N . GLN A 1 91 ? 23.935 15.732 -27.945 1.00 85.38 91 GLN A N 1
ATOM 725 C CA . GLN A 1 91 ? 23.206 16.954 -28.243 1.00 85.38 91 GLN A CA 1
ATOM 726 C C . GLN A 1 91 ? 22.679 16.911 -29.686 1.00 85.38 91 GLN A C 1
ATOM 728 O O . GLN A 1 91 ? 23.457 16.799 -30.631 1.00 85.38 91 GLN A O 1
ATOM 733 N N . VAL A 1 92 ? 21.356 16.995 -29.853 1.00 84.69 92 VAL A N 1
ATOM 734 C CA . VAL A 1 92 ? 20.688 16.998 -31.171 1.00 84.69 92 VAL A CA 1
ATOM 735 C C . VAL A 1 92 ? 20.205 18.393 -31.577 1.00 84.69 92 VAL A C 1
ATOM 737 O O . VAL A 1 92 ? 20.019 18.665 -32.760 1.00 84.69 92 VAL A O 1
ATOM 740 N N . SER A 1 93 ? 20.034 19.301 -30.614 1.00 83.81 93 SER A N 1
ATOM 741 C CA . SER A 1 93 ? 19.830 20.736 -30.837 1.00 83.81 93 SER A CA 1
ATOM 742 C C . SER A 1 93 ? 20.344 21.540 -29.638 1.00 83.81 93 SER A C 1
ATOM 744 O O . SER A 1 93 ? 20.730 20.968 -28.618 1.00 83.81 93 SER A O 1
ATOM 746 N N 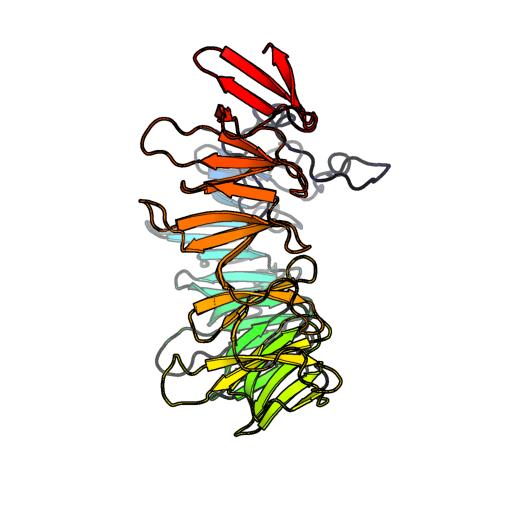. GLU A 1 94 ? 20.326 22.872 -29.724 1.00 81.56 94 GLU A N 1
ATOM 747 C CA . GLU A 1 94 ? 20.727 23.756 -28.617 1.00 81.56 94 GLU A CA 1
ATOM 748 C C . GLU A 1 94 ? 19.985 23.440 -27.304 1.00 81.56 94 GLU A C 1
ATOM 750 O O . GLU A 1 94 ? 20.573 23.518 -26.230 1.00 81.56 94 GLU A O 1
ATOM 755 N N . TYR A 1 95 ? 18.728 22.993 -27.397 1.00 79.50 95 TYR A N 1
ATOM 756 C CA . TYR A 1 95 ? 17.847 22.757 -26.248 1.00 79.50 95 TYR A CA 1
ATOM 757 C C . TYR A 1 95 ? 17.475 21.286 -26.035 1.00 79.50 95 TYR A C 1
ATOM 759 O O . TYR A 1 95 ? 16.687 20.981 -25.142 1.00 79.50 95 TYR A O 1
ATOM 767 N N . GLN A 1 96 ? 17.998 20.369 -26.854 1.00 80.12 96 GLN A N 1
ATOM 768 C CA . GLN A 1 96 ? 17.600 18.966 -26.814 1.00 80.12 96 GLN A CA 1
ATOM 769 C C . GLN A 1 96 ? 18.809 18.037 -26.856 1.00 80.12 96 GLN A C 1
ATOM 771 O O . GLN A 1 96 ? 19.619 18.058 -27.785 1.00 80.12 96 GLN A O 1
ATOM 776 N N . GLN A 1 97 ? 18.869 17.162 -25.857 1.00 87.25 97 GLN A N 1
ATOM 777 C CA . GLN A 1 97 ? 19.696 15.965 -25.870 1.00 87.25 97 GLN A CA 1
ATOM 778 C C . GLN A 1 97 ? 18.821 14.757 -26.181 1.00 87.25 97 GLN A C 1
ATOM 780 O O . GLN A 1 97 ? 17.613 14.749 -25.927 1.00 87.25 97 GLN A O 1
ATOM 785 N N . SER A 1 98 ? 19.414 13.734 -26.772 1.00 92.12 98 SER A N 1
ATOM 786 C CA . SER A 1 98 ? 18.732 12.469 -27.008 1.00 92.12 98 SER A CA 1
ATOM 787 C C . SER A 1 98 ? 19.640 11.302 -26.674 1.00 92.12 98 SER A C 1
ATOM 789 O O . SER A 1 98 ? 20.860 11.445 -26.640 1.00 92.12 98 SER A O 1
ATOM 791 N N . VAL A 1 99 ? 19.021 10.168 -26.371 1.00 92.56 99 VAL A N 1
ATOM 792 C CA . VAL A 1 99 ? 19.654 8.959 -25.853 1.00 92.56 99 VAL A CA 1
ATOM 793 C C . VAL A 1 99 ? 19.611 7.871 -26.922 1.00 92.56 99 VAL A C 1
ATOM 795 O O . VAL A 1 99 ? 18.587 7.704 -27.589 1.00 92.56 99 VAL A O 1
ATOM 798 N N . ALA A 1 100 ? 20.699 7.115 -27.054 1.00 93.31 100 ALA A N 1
ATOM 799 C CA . ALA A 1 100 ? 20.786 5.929 -27.900 1.00 93.31 100 ALA A CA 1
ATOM 800 C C . ALA A 1 100 ? 21.346 4.728 -27.126 1.00 93.31 100 ALA A C 1
ATOM 802 O O . ALA A 1 100 ? 22.104 4.891 -26.167 1.00 93.31 100 ALA A O 1
ATOM 803 N N . LEU A 1 101 ? 20.986 3.518 -27.565 1.00 94.25 101 LEU A N 1
ATOM 804 C CA . LEU A 1 101 ? 21.593 2.266 -27.115 1.00 94.25 101 LEU A CA 1
ATOM 805 C C . LEU A 1 101 ? 22.945 2.078 -27.790 1.00 94.25 101 LEU A C 1
ATOM 807 O O . LEU A 1 101 ? 23.044 2.255 -29.006 1.00 94.25 101 LEU A O 1
ATOM 811 N N . ILE A 1 102 ? 23.945 1.642 -27.025 1.00 93.94 102 ILE A N 1
ATOM 812 C CA . ILE A 1 102 ? 25.256 1.270 -27.561 1.00 93.94 102 ILE A CA 1
ATOM 813 C C . ILE A 1 102 ? 25.735 -0.080 -27.050 1.00 93.94 102 ILE A C 1
ATOM 815 O O . ILE A 1 102 ? 25.284 -0.571 -26.010 1.00 93.94 102 ILE A O 1
ATOM 819 N N . ASP A 1 103 ? 26.690 -0.651 -27.774 1.00 91.81 103 ASP A N 1
ATOM 820 C CA . ASP A 1 103 ? 27.451 -1.816 -27.341 1.00 91.81 103 ASP A CA 1
ATOM 821 C C . ASP A 1 103 ? 28.887 -1.480 -26.915 1.00 91.81 103 ASP A C 1
ATOM 823 O O . ASP A 1 103 ? 29.316 -0.326 -26.941 1.00 91.81 103 ASP A O 1
ATOM 827 N N . ARG A 1 104 ? 29.654 -2.508 -26.528 1.00 89.81 104 ARG A N 1
ATOM 828 C CA . ARG A 1 104 ? 31.048 -2.357 -26.072 1.00 89.81 104 ARG A CA 1
ATOM 829 C C . ARG A 1 104 ? 32.012 -1.856 -27.146 1.00 89.81 104 ARG A C 1
ATOM 831 O O . ARG A 1 104 ? 33.081 -1.368 -26.803 1.00 89.81 104 ARG A O 1
ATOM 838 N N . ALA A 1 105 ? 31.651 -1.985 -28.420 1.00 91.25 105 ALA A N 1
ATOM 839 C CA . ALA A 1 105 ? 32.426 -1.450 -29.534 1.00 91.25 105 ALA A CA 1
ATOM 840 C C . ALA A 1 105 ? 32.013 -0.006 -29.881 1.00 91.25 105 ALA A C 1
ATOM 842 O O . ALA A 1 105 ? 32.508 0.548 -30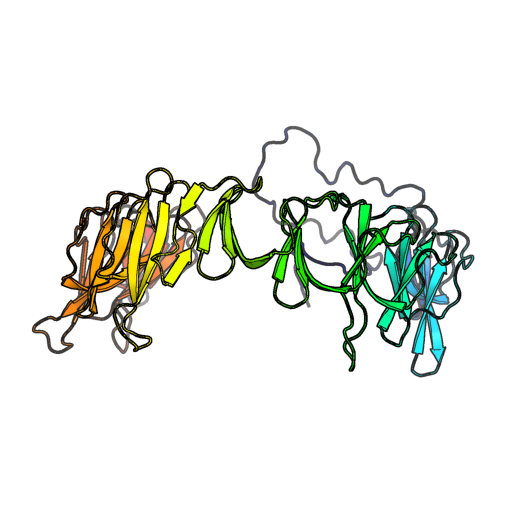.859 1.00 91.25 105 ALA A O 1
ATOM 843 N N . GLY A 1 106 ? 31.090 0.595 -29.118 1.00 89.81 106 GLY A N 1
ATOM 844 C CA . GLY A 1 106 ? 30.558 1.931 -29.372 1.00 89.81 106 GLY A CA 1
ATOM 845 C C . GLY A 1 106 ? 29.563 1.989 -30.533 1.00 89.81 106 GLY A C 1
ATOM 846 O O . GLY A 1 106 ? 29.204 3.082 -30.968 1.00 89.81 106 GLY A O 1
ATOM 847 N N . ARG A 1 107 ? 29.100 0.841 -31.054 1.00 93.06 107 ARG A N 1
ATOM 848 C CA . ARG A 1 107 ? 28.098 0.807 -32.129 1.00 93.06 107 ARG A CA 1
ATOM 849 C C . ARG A 1 107 ? 26.735 1.170 -31.561 1.00 93.06 107 ARG A C 1
ATOM 851 O O . ARG A 1 107 ? 26.345 0.632 -30.526 1.00 93.06 107 ARG A O 1
ATOM 858 N N . THR A 1 108 ? 26.007 2.040 -32.252 1.00 93.38 108 THR A N 1
ATOM 859 C CA . THR A 1 108 ? 24.648 2.436 -31.880 1.00 93.38 108 THR A CA 1
ATOM 860 C C . THR A 1 108 ? 23.621 1.423 -32.392 1.00 93.38 108 THR A C 1
ATOM 862 O O . THR A 1 108 ? 23.738 0.917 -33.506 1.00 93.38 108 THR A O 1
ATOM 865 N N . TYR A 1 109 ? 22.609 1.127 -31.575 1.00 92.31 109 TYR A N 1
ATOM 866 C CA . TYR A 1 109 ? 21.509 0.203 -31.907 1.00 92.31 109 TYR A CA 1
ATOM 867 C C . TYR A 1 109 ? 20.148 0.895 -31.930 1.00 92.31 109 TYR A C 1
ATOM 869 O O . TYR A 1 109 ? 19.161 0.302 -32.336 1.00 92.31 109 TYR A O 1
ATOM 877 N N . SER A 1 110 ? 20.075 2.159 -31.526 1.00 91.00 110 SER A N 1
ATOM 878 C CA . SER A 1 110 ? 18.877 2.972 -31.688 1.00 91.00 110 SER A CA 1
ATOM 879 C C . SER A 1 110 ? 19.234 4.385 -32.132 1.00 91.00 110 SER A C 1
ATOM 881 O O . SER A 1 110 ? 20.350 4.856 -31.909 1.00 91.00 110 SER A O 1
ATOM 883 N N . ASP A 1 111 ? 18.283 5.061 -32.777 1.00 88.12 111 ASP A N 1
ATOM 884 C CA . ASP A 1 111 ? 18.447 6.466 -33.149 1.00 88.12 111 ASP A CA 1
ATOM 885 C C . ASP A 1 111 ? 18.499 7.353 -31.896 1.00 88.12 111 ASP A C 1
ATOM 887 O O . ASP A 1 111 ? 17.754 7.129 -30.936 1.00 88.12 111 ASP A O 1
ATOM 891 N N . PHE A 1 112 ? 19.279 8.434 -31.954 1.00 91.44 112 PHE A N 1
ATOM 892 C CA . PHE A 1 112 ? 19.257 9.519 -30.968 1.00 91.44 112 PHE A CA 1
ATOM 893 C C . PHE A 1 112 ? 17.962 10.342 -31.081 1.00 91.44 112 PHE A C 1
ATOM 895 O O . PHE A 1 112 ? 17.964 11.482 -31.535 1.00 91.44 112 PHE A O 1
ATOM 902 N N . LYS A 1 113 ? 16.833 9.752 -30.679 1.00 92.12 113 LYS A N 1
ATOM 903 C CA . LYS A 1 113 ? 15.503 10.392 -30.703 1.00 92.12 113 LYS A CA 1
ATOM 904 C C . LYS A 1 113 ? 14.749 10.320 -29.380 1.00 92.12 113 LYS A C 1
ATOM 906 O O . LYS A 1 113 ? 13.778 11.049 -29.186 1.00 92.12 113 LYS A O 1
ATOM 911 N N . TYR A 1 114 ? 15.176 9.437 -28.483 1.00 93.31 114 TYR A N 1
ATOM 912 C CA . TYR A 1 114 ? 14.550 9.253 -27.181 1.00 93.31 114 TYR A CA 1
ATOM 913 C C . TYR A 1 114 ? 15.087 10.281 -26.190 1.00 93.31 114 TYR A C 1
ATOM 915 O O . TYR A 1 114 ? 16.274 10.591 -26.201 1.00 93.31 114 TYR A O 1
ATOM 923 N N . SER A 1 115 ? 14.233 10.797 -25.313 1.00 92.19 115 SER A N 1
ATOM 924 C CA . SER A 1 115 ? 14.664 11.581 -24.154 1.00 92.19 115 SER A CA 1
ATOM 925 C C . SER A 1 115 ? 15.185 10.693 -23.025 1.00 92.19 115 SER A C 1
ATOM 927 O O . SER A 1 115 ? 15.937 11.164 -22.182 1.00 92.19 115 SER A O 1
ATOM 929 N N . GLU A 1 116 ? 14.780 9.420 -22.995 1.00 91.12 116 GLU A N 1
ATOM 930 C CA . GLU A 1 116 ? 15.177 8.457 -21.967 1.00 91.12 116 GLU A CA 1
ATOM 931 C C . GLU A 1 116 ? 15.169 7.032 -22.533 1.00 91.12 116 GLU A C 1
ATOM 933 O O . GLU A 1 116 ? 14.246 6.649 -23.259 1.00 91.12 116 GLU A O 1
ATOM 938 N N . LEU A 1 117 ? 16.177 6.244 -22.155 1.00 93.62 117 LEU A N 1
ATOM 939 C CA . LEU A 1 117 ? 16.218 4.798 -22.333 1.00 93.62 117 LEU A CA 1
ATOM 940 C C . LEU A 1 117 ? 16.617 4.159 -21.003 1.00 93.62 117 LEU A C 1
ATOM 942 O O . LEU A 1 117 ? 17.681 4.466 -20.471 1.00 93.62 117 LEU A O 1
ATOM 946 N N . SER A 1 118 ? 15.786 3.269 -20.468 1.00 89.62 118 SER A N 1
ATOM 947 C CA . SER A 1 118 ? 16.045 2.610 -19.184 1.00 89.62 118 SER A CA 1
ATOM 948 C C . SER A 1 118 ? 15.681 1.130 -19.230 1.00 89.62 118 SER A C 1
ATOM 950 O O . SER A 1 118 ? 14.761 0.717 -19.933 1.00 89.62 118 SER A O 1
ATOM 952 N N . ARG A 1 119 ? 16.433 0.292 -18.509 1.00 86.81 119 ARG A N 1
ATOM 953 C CA . ARG A 1 119 ? 16.136 -1.145 -18.430 1.00 86.81 119 ARG A CA 1
ATOM 954 C C . ARG A 1 119 ? 14.829 -1.359 -17.679 1.00 86.81 119 ARG A C 1
ATOM 956 O O . ARG A 1 119 ? 14.588 -0.724 -16.656 1.00 86.81 119 ARG A O 1
ATOM 963 N N . THR A 1 120 ? 14.008 -2.281 -18.166 1.00 91.81 120 THR A N 1
ATOM 964 C CA . THR A 1 120 ? 12.816 -2.731 -17.436 1.00 91.81 120 THR A CA 1
ATOM 965 C C . THR A 1 120 ? 13.140 -3.960 -16.588 1.00 91.81 120 THR A C 1
ATOM 967 O O . THR A 1 120 ? 14.187 -4.581 -16.764 1.00 91.81 120 THR A O 1
ATOM 970 N N . ALA A 1 121 ? 12.227 -4.356 -15.700 1.00 91.00 121 ALA A N 1
ATOM 971 C CA . ALA A 1 121 ? 12.351 -5.621 -14.976 1.00 91.00 121 ALA A CA 1
ATOM 972 C C . ALA A 1 121 ? 12.208 -6.864 -15.888 1.00 91.00 121 ALA A C 1
ATOM 974 O O . ALA A 1 121 ? 12.545 -7.967 -15.463 1.00 91.00 121 ALA A O 1
ATOM 975 N N . HIS A 1 122 ? 11.756 -6.709 -17.141 1.00 93.12 122 HIS A N 1
ATOM 976 C CA . HIS A 1 122 ? 11.854 -7.767 -18.145 1.00 93.12 122 HIS A CA 1
ATOM 977 C C . HIS A 1 122 ? 13.271 -7.784 -18.754 1.00 93.12 122 HIS A C 1
ATOM 979 O O . HIS A 1 122 ? 13.722 -6.755 -19.276 1.00 93.12 122 HIS A O 1
ATOM 985 N N . PRO A 1 123 ? 13.975 -8.932 -18.762 1.00 88.50 123 PRO A N 1
ATOM 986 C CA . PRO A 1 123 ? 15.298 -9.048 -19.373 1.00 88.50 123 PRO A CA 1
ATOM 987 C C . PRO A 1 123 ? 15.304 -8.629 -20.849 1.00 88.50 123 PRO A C 1
ATOM 989 O O . PRO A 1 123 ? 14.427 -9.009 -21.621 1.00 88.50 123 PRO A O 1
ATOM 992 N N . GLY A 1 124 ? 16.293 -7.832 -21.255 1.00 88.81 124 GLY A N 1
ATOM 993 C CA . GLY A 1 124 ? 16.468 -7.409 -22.651 1.00 88.81 124 GLY A CA 1
ATOM 994 C C . GLY A 1 124 ? 15.490 -6.341 -23.157 1.00 88.81 124 GLY A C 1
ATOM 995 O O . GLY A 1 124 ? 15.649 -5.885 -24.287 1.00 88.81 124 GLY A O 1
ATOM 996 N N . HIS A 1 125 ? 14.526 -5.912 -22.340 1.00 94.69 125 HIS A N 1
ATOM 997 C CA . HIS A 1 125 ? 13.585 -4.849 -22.683 1.00 94.69 125 HIS A CA 1
ATOM 998 C C . HIS A 1 125 ? 14.028 -3.507 -22.113 1.00 94.69 125 HIS A C 1
ATOM 1000 O O . HIS A 1 125 ? 14.400 -3.393 -20.939 1.00 94.69 125 HIS A O 1
ATOM 1006 N N . TRP A 1 126 ? 13.901 -2.478 -22.941 1.00 94.88 126 TRP A N 1
ATOM 1007 C CA . TRP A 1 126 ? 14.229 -1.103 -22.609 1.00 94.88 126 TRP A CA 1
ATOM 1008 C C . TRP A 1 126 ? 12.982 -0.240 -22.732 1.00 94.88 126 TRP A C 1
ATOM 1010 O O . TRP A 1 126 ? 12.361 -0.180 -23.792 1.00 94.88 126 TRP A O 1
ATOM 1020 N N . LEU A 1 127 ? 12.621 0.441 -21.648 1.00 96.69 127 LEU A N 1
ATOM 1021 C CA . LEU A 1 127 ? 11.641 1.511 -21.688 1.00 96.69 127 LEU A CA 1
ATOM 1022 C C . LEU A 1 127 ? 12.238 2.656 -22.504 1.00 96.69 127 LEU A C 1
ATOM 1024 O O . LEU A 1 127 ? 13.338 3.121 -22.209 1.00 96.69 127 LEU A O 1
ATOM 1028 N N . ALA A 1 128 ? 11.509 3.104 -23.519 1.00 96.50 128 ALA A N 1
ATOM 1029 C CA . ALA A 1 128 ? 11.930 4.172 -24.409 1.00 96.50 128 ALA A CA 1
ATOM 1030 C C . ALA A 1 128 ? 10.943 5.329 -24.337 1.00 96.50 128 ALA A C 1
ATOM 1032 O O . ALA A 1 128 ? 9.771 5.165 -24.681 1.00 96.50 128 ALA A O 1
ATOM 1033 N N . ARG A 1 129 ? 11.412 6.500 -23.898 1.00 94.69 129 ARG A N 1
ATOM 1034 C CA . ARG A 1 129 ? 10.589 7.707 -23.765 1.00 94.69 129 ARG A CA 1
ATOM 1035 C C . ARG A 1 129 ? 10.972 8.742 -24.809 1.00 94.69 129 ARG A C 1
ATOM 1037 O O . ARG A 1 129 ? 12.148 9.000 -25.039 1.00 94.69 129 ARG A O 1
ATOM 1044 N N . MET A 1 130 ? 9.972 9.344 -25.436 1.00 92.62 130 MET A N 1
ATOM 1045 C CA . MET A 1 130 ? 10.134 10.474 -26.346 1.00 92.62 130 MET A CA 1
ATOM 1046 C C . MET A 1 130 ? 10.082 11.802 -25.575 1.00 92.62 130 MET A C 1
ATOM 1048 O O . MET A 1 130 ? 9.456 11.864 -24.516 1.00 92.62 130 MET A O 1
ATOM 1052 N N . PRO A 1 131 ? 10.634 12.899 -26.129 1.00 89.44 131 PRO A N 1
ATOM 1053 C CA . PRO A 1 131 ? 10.596 14.225 -25.498 1.00 89.44 131 PRO A CA 1
ATOM 1054 C C . PRO A 1 131 ? 9.189 14.739 -25.146 1.00 89.44 131 PRO A C 1
ATOM 1056 O O . PRO A 1 131 ? 9.031 15.576 -24.265 1.00 89.44 131 PRO A O 1
ATOM 1059 N N . ASN A 1 132 ? 8.150 14.227 -25.812 1.00 88.44 132 ASN A N 1
ATOM 1060 C CA . ASN A 1 132 ? 6.745 14.518 -25.508 1.00 88.44 132 ASN A CA 1
ATOM 1061 C C . ASN A 1 132 ? 6.152 13.616 -24.406 1.00 88.44 132 ASN A C 1
ATOM 1063 O O . ASN A 1 132 ? 4.931 13.512 -24.300 1.00 88.44 132 ASN A O 1
ATOM 1067 N N . TRP A 1 133 ? 7.004 12.944 -23.630 1.00 87.62 133 TRP A N 1
ATOM 1068 C CA . TRP A 1 133 ? 6.683 12.052 -22.514 1.00 87.62 133 TRP A CA 1
ATOM 1069 C C . TRP A 1 133 ? 6.036 10.716 -22.868 1.00 87.62 133 TRP A C 1
ATOM 1071 O O . TRP A 1 133 ? 5.878 9.882 -21.973 1.00 87.62 133 TRP A O 1
ATOM 1081 N N . LYS A 1 134 ? 5.721 10.463 -24.143 1.00 92.69 134 LYS A N 1
ATOM 1082 C CA . LYS A 1 134 ? 5.203 9.160 -24.566 1.00 92.69 134 LYS A CA 1
ATOM 1083 C C . LYS A 1 134 ? 6.281 8.089 -24.441 1.00 92.69 134 LYS A C 1
ATOM 1085 O O . LYS A 1 134 ? 7.438 8.326 -24.777 1.00 92.69 134 LYS A O 1
ATOM 1090 N N . ALA A 1 135 ? 5.883 6.915 -23.984 1.00 94.50 135 ALA A N 1
ATOM 1091 C CA . ALA A 1 135 ? 6.713 5.762 -23.718 1.00 94.50 135 ALA A CA 1
ATOM 1092 C C . ALA A 1 135 ? 6.282 4.565 -24.573 1.00 94.50 135 ALA A C 1
ATOM 1094 O O . ALA A 1 135 ? 5.104 4.399 -24.903 1.00 94.50 135 ALA A O 1
ATOM 1095 N N . GLY A 1 136 ? 7.268 3.748 -24.922 1.00 97.00 136 GLY A N 1
ATOM 1096 C CA . GLY A 1 136 ? 7.138 2.431 -25.534 1.00 97.00 136 GLY A CA 1
ATOM 1097 C C . GLY A 1 136 ? 8.227 1.507 -24.992 1.00 97.00 136 GLY A C 1
ATOM 1098 O O . GLY A 1 136 ? 8.955 1.873 -24.066 1.00 97.00 136 GLY A O 1
ATOM 1099 N N . VAL A 1 137 ? 8.357 0.321 -25.575 1.00 98.00 137 VAL A N 1
ATOM 1100 C CA . VAL A 1 137 ? 9.405 -0.644 -25.221 1.00 98.00 137 VAL A CA 1
ATOM 1101 C C . VAL A 1 137 ? 10.153 -1.044 -26.476 1.00 98.00 137 VAL A C 1
ATOM 1103 O O . VAL A 1 137 ? 9.533 -1.341 -27.497 1.00 98.00 137 VAL A O 1
ATOM 1106 N N . ILE A 1 138 ? 11.476 -1.064 -26.391 1.00 97.19 138 ILE A N 1
ATOM 1107 C CA . ILE A 1 138 ? 12.360 -1.558 -27.444 1.00 97.19 138 ILE A CA 1
ATOM 1108 C C . ILE A 1 138 ? 13.175 -2.749 -26.932 1.00 97.19 138 ILE A C 1
ATOM 1110 O O . ILE A 1 138 ? 13.408 -2.881 -25.727 1.00 97.19 138 ILE A O 1
ATOM 1114 N N . ASP A 1 139 ? 13.603 -3.620 -27.840 1.00 95.06 139 ASP A N 1
ATOM 1115 C CA . ASP A 1 139 ? 14.545 -4.691 -27.525 1.00 95.06 139 ASP A CA 1
ATOM 1116 C C . ASP A 1 139 ? 15.988 -4.157 -27.434 1.00 95.06 139 ASP A C 1
ATOM 1118 O O . ASP A 1 139 ? 16.283 -2.985 -27.687 1.00 95.06 139 ASP A O 1
ATOM 1122 N N . SER A 1 140 ? 16.927 -5.035 -27.083 1.00 91.12 140 SER A N 1
ATOM 1123 C CA . SER A 1 140 ? 18.350 -4.693 -27.029 1.00 91.12 140 SER A CA 1
ATOM 1124 C C . SER A 1 140 ? 18.956 -4.374 -28.404 1.00 91.12 140 SER A C 1
ATOM 1126 O O . SER A 1 140 ? 20.050 -3.824 -28.471 1.00 91.12 140 SER A O 1
ATOM 1128 N N . MET A 1 141 ? 18.292 -4.690 -29.510 1.00 91.94 141 MET A N 1
ATOM 1129 C CA . MET A 1 141 ? 18.712 -4.312 -30.862 1.00 91.94 141 MET A CA 1
ATOM 1130 C C . MET A 1 141 ? 18.077 -2.992 -31.318 1.00 91.94 141 MET A C 1
ATOM 1132 O O . MET A 1 141 ? 18.299 -2.583 -32.452 1.00 91.94 141 MET A O 1
ATOM 1136 N N . GLY A 1 142 ? 17.319 -2.329 -30.438 1.00 92.38 142 GLY A N 1
ATOM 1137 C CA . GLY A 1 142 ? 16.607 -1.084 -30.700 1.00 92.38 142 GLY A CA 1
ATOM 1138 C C . GLY A 1 142 ? 15.336 -1.238 -31.534 1.00 92.38 142 GLY A C 1
ATOM 1139 O O . GLY A 1 142 ? 14.734 -0.226 -31.905 1.00 92.38 142 GLY A O 1
ATOM 1140 N N . ASN A 1 143 ? 14.895 -2.472 -31.798 1.00 95.38 143 ASN A N 1
ATOM 1141 C CA . ASN A 1 143 ? 13.622 -2.727 -32.459 1.00 95.38 143 ASN A CA 1
ATOM 1142 C C . ASN A 1 143 ? 12.477 -2.399 -31.505 1.00 95.38 143 ASN A C 1
ATOM 1144 O O . ASN A 1 143 ? 12.513 -2.745 -30.326 1.00 95.38 143 ASN A O 1
ATOM 1148 N N . VAL A 1 144 ? 11.432 -1.758 -32.020 1.00 96.50 144 VAL A N 1
ATOM 1149 C CA . VAL A 1 144 ? 10.236 -1.450 -31.232 1.00 96.50 144 VAL A CA 1
ATOM 1150 C C . VAL A 1 144 ? 9.448 -2.733 -30.969 1.00 96.50 144 VAL A C 1
ATOM 1152 O O . VAL A 1 144 ? 9.009 -3.384 -31.912 1.00 96.50 144 VAL A O 1
ATOM 1155 N N . ILE A 1 145 ? 9.251 -3.058 -29.690 1.00 98.00 145 ILE A N 1
ATOM 1156 C CA . ILE A 1 145 ? 8.366 -4.130 -29.218 1.00 98.00 145 ILE A CA 1
ATOM 1157 C C . ILE A 1 145 ? 6.977 -3.540 -28.960 1.00 98.00 145 ILE A C 1
ATOM 1159 O O . ILE A 1 145 ? 6.017 -3.890 -29.636 1.00 98.00 145 ILE A O 1
ATOM 1163 N N . ILE A 1 146 ? 6.886 -2.594 -28.017 1.00 97.75 146 ILE A N 1
ATOM 1164 C CA . ILE A 1 146 ? 5.653 -1.868 -27.688 1.00 97.75 146 ILE A CA 1
ATOM 1165 C C . ILE A 1 146 ? 5.755 -0.460 -28.288 1.00 97.75 146 ILE A C 1
ATOM 1167 O O . ILE A 1 146 ? 6.690 0.272 -27.941 1.00 97.75 146 ILE A O 1
ATOM 1171 N N . PRO A 1 147 ? 4.819 -0.043 -29.162 1.00 95.88 147 PRO A N 1
ATOM 1172 C CA . PRO A 1 147 ? 4.831 1.282 -29.771 1.00 95.88 147 PRO A CA 1
ATOM 1173 C C . PRO A 1 147 ? 4.884 2.418 -28.748 1.00 95.88 147 PRO A C 1
ATOM 1175 O O . PRO A 1 147 ? 4.272 2.355 -27.682 1.00 95.88 147 PRO A O 1
ATOM 1178 N N . VAL A 1 148 ? 5.574 3.505 -29.104 1.00 93.50 148 VAL A N 1
ATOM 1179 C CA . VAL A 1 148 ? 5.689 4.693 -28.251 1.00 93.50 148 VAL A CA 1
ATOM 1180 C C . VAL A 1 148 ? 4.394 5.509 -28.286 1.00 93.50 148 VAL A C 1
ATOM 1182 O O . VAL A 1 148 ? 4.259 6.482 -29.030 1.00 93.50 148 VAL A O 1
ATOM 1185 N N . ALA A 1 149 ? 3.414 5.082 -27.496 1.00 92.12 149 ALA A N 1
ATOM 1186 C CA . ALA A 1 149 ? 2.062 5.638 -27.490 1.00 92.12 149 ALA A CA 1
ATOM 1187 C C . ALA A 1 149 ? 1.519 5.941 -26.084 1.00 92.12 149 ALA A C 1
ATOM 1189 O O . ALA A 1 149 ? 0.513 6.641 -25.962 1.00 92.12 149 ALA A O 1
ATOM 1190 N N . PHE A 1 150 ? 2.184 5.458 -25.035 1.00 92.56 150 PHE A N 1
ATOM 1191 C CA . PHE A 1 150 ? 1.651 5.434 -23.674 1.00 92.56 150 PHE A CA 1
ATOM 1192 C C . PHE A 1 150 ? 2.233 6.551 -22.824 1.00 92.56 150 PHE A C 1
ATOM 1194 O O . PHE A 1 150 ? 3.375 6.943 -23.006 1.00 92.56 150 PHE A O 1
ATOM 1201 N N . MET A 1 151 ? 1.483 7.069 -21.862 1.00 91.19 151 MET A N 1
ATOM 1202 C CA . MET A 1 151 ? 2.038 8.012 -20.887 1.00 91.19 151 MET A CA 1
ATOM 1203 C C . MET A 1 151 ? 2.887 7.272 -19.845 1.00 91.19 151 MET A C 1
ATOM 1205 O O . MET A 1 151 ? 3.934 7.756 -19.403 1.00 91.19 151 MET A O 1
ATOM 1209 N N . TRP A 1 152 ? 2.444 6.064 -19.491 1.00 90.38 152 TRP A N 1
ATOM 1210 C CA . TRP A 1 152 ? 3.087 5.231 -18.490 1.00 90.38 152 TRP A CA 1
ATOM 1211 C C . TRP A 1 152 ? 3.065 3.758 -18.896 1.00 90.38 152 TRP A C 1
ATOM 1213 O O . TRP A 1 152 ? 2.059 3.267 -19.410 1.00 90.38 152 TRP A O 1
ATOM 1223 N N . LEU A 1 153 ? 4.191 3.085 -18.666 1.00 94.81 153 LEU A N 1
ATOM 1224 C CA . LEU A 1 153 ? 4.394 1.652 -18.847 1.00 94.81 153 LEU A CA 1
ATOM 1225 C C . LEU A 1 153 ? 5.238 1.159 -17.675 1.00 94.81 153 LEU A C 1
ATOM 1227 O O . LEU A 1 153 ? 6.308 1.712 -17.422 1.00 94.81 153 LEU A O 1
ATOM 1231 N N . ASN A 1 154 ? 4.778 0.118 -16.990 1.00 94.75 154 ASN A N 1
ATOM 1232 C CA . ASN A 1 154 ? 5.524 -0.512 -15.907 1.00 94.75 154 ASN A CA 1
ATOM 1233 C C . ASN A 1 154 ? 5.411 -2.031 -15.994 1.00 94.75 154 ASN A C 1
ATOM 1235 O O . ASN A 1 154 ? 4.307 -2.563 -15.918 1.00 94.75 154 ASN A O 1
ATOM 1239 N N . TYR A 1 155 ? 6.540 -2.722 -16.151 1.00 95.94 155 TYR A N 1
ATOM 1240 C CA . TYR A 1 155 ? 6.558 -4.182 -16.190 1.00 95.94 155 TYR A CA 1
ATOM 1241 C C . TYR A 1 155 ? 6.347 -4.751 -14.790 1.00 95.94 155 TYR A C 1
ATOM 1243 O O . TYR A 1 155 ? 7.086 -4.405 -13.870 1.00 95.94 155 TYR A O 1
ATOM 1251 N N . ILE A 1 156 ? 5.381 -5.653 -14.644 1.00 94.31 156 ILE A N 1
ATOM 1252 C CA . ILE A 1 156 ? 5.097 -6.343 -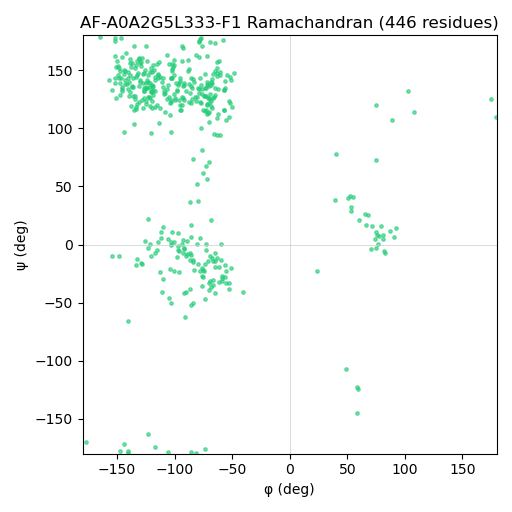13.388 1.00 94.31 156 ILE A CA 1
ATOM 1253 C C . ILE A 1 156 ? 5.424 -7.835 -13.573 1.00 94.31 156 ILE A C 1
ATOM 1255 O O . ILE A 1 156 ? 4.640 -8.538 -14.225 1.00 94.31 156 ILE A O 1
ATOM 1259 N N . PRO A 1 157 ? 6.558 -8.331 -13.029 1.00 93.00 157 PRO A N 1
ATOM 1260 C CA . PRO A 1 157 ? 7.057 -9.687 -13.277 1.00 93.00 157 PRO A CA 1
ATOM 1261 C C . PRO A 1 157 ? 6.051 -10.811 -13.019 1.00 93.00 157 PRO A C 1
ATOM 1263 O O . PRO A 1 157 ? 5.993 -11.764 -13.792 1.00 93.00 157 PRO A O 1
ATOM 1266 N N . GLU A 1 158 ? 5.229 -10.690 -11.979 1.00 91.50 158 GLU A N 1
ATOM 1267 C CA . GLU A 1 158 ? 4.249 -11.703 -11.571 1.00 91.50 158 GLU A CA 1
ATOM 1268 C C . GLU A 1 158 ? 3.133 -11.879 -12.609 1.00 91.50 158 GLU A C 1
ATOM 1270 O O . GLU A 1 158 ? 2.685 -13.000 -12.856 1.00 91.50 158 GLU A O 1
ATOM 1275 N N . SER A 1 159 ? 2.749 -10.778 -13.264 1.00 94.00 159 SER A N 1
ATOM 1276 C CA . SER A 1 159 ? 1.779 -10.776 -14.368 1.00 94.00 159 SER A CA 1
ATOM 1277 C C . SER A 1 159 ? 2.411 -11.042 -15.733 1.00 94.00 159 SER A C 1
ATOM 1279 O O . SER A 1 159 ? 1.697 -11.280 -16.702 1.00 94.00 159 SER A O 1
ATOM 1281 N N . LYS A 1 160 ? 3.748 -10.970 -15.828 1.00 95.31 160 LYS A N 1
ATOM 1282 C CA . LYS A 1 160 ? 4.519 -11.014 -17.084 1.00 95.31 160 LYS A CA 1
ATOM 1283 C C . LYS A 1 160 ? 4.055 -9.988 -18.129 1.00 95.31 160 LYS A C 1
ATOM 1285 O O . LYS A 1 160 ? 4.211 -10.194 -19.332 1.00 95.31 160 LYS A O 1
ATOM 1290 N N . ALA A 1 161 ? 3.507 -8.869 -17.665 1.00 97.06 161 ALA A N 1
ATOM 1291 C CA . ALA A 1 161 ? 2.919 -7.838 -18.501 1.00 97.06 161 ALA A CA 1
ATOM 1292 C C . ALA A 1 161 ? 3.279 -6.434 -18.004 1.00 97.06 161 ALA A C 1
ATOM 1294 O O . ALA A 1 161 ? 3.653 -6.215 -16.850 1.00 97.06 161 ALA A O 1
ATOM 1295 N N . TYR A 1 162 ? 3.159 -5.468 -18.904 1.00 97.50 162 TYR A N 1
ATOM 1296 C CA . TYR A 1 162 ? 3.245 -4.047 -18.634 1.00 97.50 162 TYR A CA 1
ATOM 1297 C C . TYR A 1 162 ? 1.869 -3.509 -18.253 1.00 97.50 162 TYR A C 1
ATOM 1299 O O . TYR A 1 162 ? 0.940 -3.574 -19.057 1.00 97.50 162 TYR A O 1
ATOM 1307 N N . LEU A 1 163 ? 1.755 -2.906 -17.070 1.00 96.75 163 LEU A N 1
ATOM 1308 C CA . LEU A 1 163 ? 0.661 -1.990 -16.767 1.00 96.75 163 LEU A CA 1
ATOM 1309 C C . LEU A 1 163 ? 0.841 -0.740 -17.633 1.00 96.75 163 LEU A C 1
ATOM 1311 O O . LEU A 1 163 ? 1.849 -0.040 -17.514 1.00 96.75 163 LEU A O 1
ATOM 1315 N N . ALA A 1 164 ? -0.128 -0.480 -18.504 1.00 95.50 164 ALA A N 1
ATOM 1316 C CA . ALA A 1 164 ? -0.090 0.574 -19.507 1.00 95.50 164 ALA A CA 1
ATOM 1317 C C . ALA A 1 164 ? -1.196 1.609 -19.270 1.00 95.50 164 ALA A C 1
ATOM 1319 O O . ALA A 1 164 ? -2.304 1.267 -18.854 1.00 95.50 164 ALA A O 1
ATOM 1320 N N . GLN A 1 165 ? -0.898 2.881 -19.548 1.00 92.56 165 GLN A N 1
ATOM 1321 C CA . GLN A 1 165 ? -1.837 3.994 -19.385 1.00 92.56 165 GLN A CA 1
ATOM 1322 C C . GLN A 1 165 ? -1.720 5.018 -20.526 1.00 92.56 165 GLN A C 1
ATOM 1324 O O . GLN A 1 165 ? -0.618 5.465 -20.861 1.00 92.56 165 GLN A O 1
ATOM 1329 N N . PHE A 1 166 ? -2.860 5.446 -21.082 1.00 85.38 166 PHE A N 1
ATOM 1330 C CA . PHE A 1 166 ? -2.945 6.562 -22.038 1.00 85.38 166 PHE A CA 1
ATOM 1331 C C . PHE A 1 166 ? -2.961 7.949 -21.362 1.00 85.38 166 PHE A C 1
ATOM 1333 O O . PHE A 1 166 ? -3.203 8.084 -20.165 1.00 85.38 166 PHE A O 1
ATOM 1340 N N . THR A 1 167 ? -2.696 9.010 -22.133 1.00 66.94 167 THR A N 1
ATOM 1341 C CA . THR A 1 167 ? -2.719 10.406 -21.653 1.00 66.94 167 THR A CA 1
ATOM 1342 C C . THR A 1 167 ? -4.091 10.834 -21.123 1.00 66.94 167 THR A C 1
ATOM 1344 O O . THR A 1 167 ? -5.120 10.433 -21.659 1.00 66.94 167 THR A O 1
ATOM 1347 N N . HIS A 1 168 ? -4.108 11.734 -20.134 1.00 53.19 168 HIS A N 1
ATOM 1348 C CA . HIS A 1 168 ? -5.317 12.470 -19.750 1.00 53.19 168 HIS A CA 1
ATOM 1349 C C . HIS A 1 168 ? -5.715 13.459 -20.867 1.00 53.19 168 HIS A C 1
ATOM 1351 O O . HIS A 1 168 ? -4.949 14.368 -21.181 1.00 53.19 168 HIS A O 1
ATOM 1357 N N . GLY A 1 169 ? -6.910 13.302 -21.450 1.00 50.34 169 GLY A N 1
ATOM 1358 C CA . GLY A 1 169 ? -7.476 14.236 -22.432 1.00 50.34 169 GLY A CA 1
ATOM 1359 C C . GLY A 1 169 ? -8.801 13.757 -23.039 1.00 50.34 169 GLY A C 1
ATOM 1360 O O . GLY A 1 169 ? -8.862 12.638 -23.528 1.00 50.34 169 GLY A O 1
ATOM 1361 N N . THR A 1 170 ? -9.815 14.628 -22.931 1.00 46.84 170 THR A N 1
ATOM 1362 C CA . THR A 1 170 ? -11.247 14.659 -23.340 1.00 46.84 170 THR A CA 1
ATOM 1363 C C . THR A 1 170 ? -12.085 13.399 -23.587 1.00 46.84 170 THR A C 1
ATOM 1365 O O . THR A 1 170 ? -13.284 13.514 -23.392 1.00 46.84 170 THR A O 1
ATOM 1368 N N . ASP A 1 171 ? -11.533 12.224 -23.883 1.00 46.91 171 ASP A N 1
ATOM 1369 C CA . ASP A 1 171 ? -12.262 10.949 -23.869 1.00 46.91 171 ASP A CA 1
ATOM 1370 C C . ASP A 1 171 ? -11.342 9.821 -23.365 1.00 46.91 171 ASP A C 1
ATOM 1372 O O . ASP A 1 171 ? -10.531 9.265 -24.100 1.00 46.91 171 ASP A O 1
ATOM 1376 N N . LYS A 1 172 ? -11.466 9.525 -22.062 1.00 56.12 172 LYS A N 1
ATOM 1377 C CA . LYS A 1 172 ? -11.060 8.289 -21.361 1.00 56.12 172 LYS A CA 1
ATOM 1378 C C . LYS A 1 172 ? -9.716 7.660 -21.786 1.00 56.12 172 LYS A C 1
ATOM 1380 O O . LYS A 1 172 ? -9.676 6.616 -22.433 1.00 56.12 172 LYS A O 1
ATOM 1385 N N . GLY A 1 173 ? -8.601 8.224 -21.315 1.00 63.75 173 GLY A N 1
ATOM 1386 C CA . GLY A 1 173 ? -7.323 7.507 -21.290 1.00 63.75 173 GLY A CA 1
ATOM 1387 C C . GLY A 1 173 ? -7.392 6.323 -20.319 1.00 63.75 173 GLY A C 1
ATOM 1388 O O . GLY A 1 173 ? -7.222 6.508 -19.117 1.00 63.75 173 GLY A O 1
ATOM 1389 N N . GLY A 1 174 ? -7.689 5.129 -20.832 1.00 86.00 174 GLY A N 1
ATOM 1390 C CA . GLY A 1 174 ? -7.829 3.921 -20.023 1.00 86.00 174 GLY A CA 1
ATOM 1391 C C . GLY A 1 174 ? -6.492 3.290 -19.629 1.00 86.00 174 GLY A C 1
ATOM 1392 O O . GLY A 1 174 ? -5.435 3.561 -20.212 1.00 86.00 174 GLY A O 1
ATOM 1393 N N . LYS A 1 175 ? -6.561 2.446 -18.603 1.00 94.25 175 LYS A N 1
ATOM 1394 C CA . LYS A 1 175 ? -5.486 1.579 -18.118 1.00 94.25 175 LYS A CA 1
ATOM 1395 C C . LYS A 1 175 ? -5.761 0.137 -18.534 1.00 94.25 175 LYS A C 1
ATOM 1397 O O . LYS A 1 175 ? -6.914 -0.236 -18.736 1.00 94.25 175 LYS A O 1
ATOM 1402 N N . GLY A 1 176 ? -4.713 -0.668 -18.635 1.00 96.06 176 GLY A N 1
ATOM 1403 C CA . GLY A 1 176 ? -4.798 -2.078 -19.017 1.00 96.06 176 GLY A CA 1
ATOM 1404 C C . GLY A 1 176 ? -3.432 -2.750 -18.970 1.00 96.06 176 GLY A C 1
ATOM 1405 O O . GLY A 1 176 ? -2.469 -2.163 -18.473 1.00 96.06 176 GLY A O 1
ATOM 1406 N N . PHE A 1 177 ? -3.347 -3.969 -19.492 1.00 97.81 177 PHE A N 1
ATOM 1407 C CA . PHE A 1 177 ? -2.121 -4.762 -19.498 1.00 97.81 177 PHE A CA 1
ATOM 1408 C C . PHE A 1 177 ? -1.744 -5.186 -20.909 1.00 97.81 177 PHE A C 1
ATOM 1410 O O . PHE A 1 177 ? -2.583 -5.664 -21.671 1.00 97.81 177 PHE A O 1
ATOM 1417 N N . ILE A 1 178 ? -0.463 -5.035 -21.227 1.00 97.69 178 ILE A N 1
ATOM 1418 C CA . ILE A 1 178 ? 0.136 -5.437 -22.499 1.00 97.69 178 ILE A CA 1
ATOM 1419 C C . ILE A 1 178 ? 1.278 -6.394 -22.180 1.00 97.69 178 ILE A C 1
ATOM 1421 O O . ILE A 1 178 ? 2.134 -6.062 -21.364 1.00 97.69 178 ILE A O 1
ATOM 1425 N N . ASP A 1 179 ? 1.306 -7.579 -22.778 1.00 96.88 179 ASP A N 1
ATOM 1426 C CA . ASP A 1 179 ? 2.391 -8.526 -22.532 1.00 96.88 179 ASP A CA 1
ATOM 1427 C C . ASP A 1 179 ? 3.730 -8.057 -23.133 1.00 96.88 179 ASP A C 1
ATOM 1429 O O . ASP A 1 179 ? 3.845 -7.049 -23.839 1.00 96.88 179 ASP A O 1
ATOM 1433 N N . ALA A 1 180 ? 4.780 -8.821 -22.846 1.00 95.94 180 ALA A N 1
ATOM 1434 C CA . ALA A 1 180 ? 6.127 -8.592 -23.354 1.00 95.94 180 ALA A CA 1
ATOM 1435 C C . ALA A 1 180 ? 6.259 -8.739 -24.890 1.00 95.94 180 ALA A C 1
ATOM 1437 O O . ALA A 1 180 ? 7.315 -8.443 -25.442 1.00 95.94 180 ALA A O 1
ATOM 1438 N N . GLN A 1 181 ? 5.218 -9.184 -25.592 1.00 96.00 181 GLN A N 1
ATOM 1439 C CA . GLN A 1 181 ? 5.168 -9.347 -27.045 1.00 96.00 181 GLN A CA 1
ATOM 1440 C C . GLN A 1 181 ? 4.210 -8.342 -27.706 1.00 96.00 181 GLN A C 1
ATOM 1442 O O . GLN A 1 181 ? 3.946 -8.451 -28.903 1.00 96.00 181 GLN A O 1
ATOM 1447 N N . ASN A 1 182 ? 3.742 -7.337 -26.954 1.00 96.56 182 ASN A N 1
ATOM 1448 C CA . ASN A 1 182 ? 2.803 -6.310 -27.404 1.00 96.56 182 ASN A CA 1
ATOM 1449 C C . ASN A 1 182 ? 1.381 -6.828 -27.712 1.00 96.56 182 ASN A C 1
ATOM 1451 O O . ASN A 1 182 ? 0.636 -6.202 -28.468 1.00 96.56 182 ASN A O 1
ATOM 1455 N N . ASN A 1 183 ? 0.963 -7.936 -27.099 1.00 97.31 183 ASN A N 1
ATOM 1456 C CA . ASN A 1 183 ? -0.436 -8.356 -27.107 1.00 97.31 183 ASN A CA 1
ATOM 1457 C C . ASN A 1 183 ? -1.182 -7.709 -25.937 1.00 97.31 183 ASN A C 1
ATOM 1459 O O . ASN A 1 183 ? -0.681 -7.649 -24.814 1.00 97.31 183 ASN A O 1
ATOM 1463 N N . ILE A 1 184 ? -2.403 -7.241 -26.187 1.00 96.06 184 ILE A N 1
ATOM 1464 C CA . ILE A 1 184 ? -3.284 -6.737 -25.130 1.00 96.06 184 ILE A CA 1
ATOM 1465 C C . ILE A 1 184 ? -3.790 -7.940 -24.321 1.00 96.06 184 ILE A C 1
ATOM 1467 O O . ILE A 1 184 ? -4.491 -8.790 -24.862 1.00 96.06 184 ILE A O 1
ATOM 1471 N N . VAL A 1 185 ? -3.425 -8.007 -23.037 1.00 97.19 185 VAL A N 1
ATOM 1472 C CA . VAL A 1 185 ? -3.880 -9.047 -22.092 1.00 97.19 185 VAL A CA 1
ATOM 1473 C C . VAL A 1 185 ? -5.133 -8.589 -21.357 1.00 97.19 185 VAL A C 1
ATOM 1475 O O . VAL A 1 185 ? -6.073 -9.355 -21.180 1.00 97.19 185 VAL A O 1
ATOM 1478 N N . ILE A 1 186 ? -5.153 -7.317 -20.956 1.00 97.00 186 ILE A N 1
ATOM 1479 C CA . ILE A 1 186 ? -6.321 -6.654 -20.382 1.00 97.00 186 ILE A CA 1
ATOM 1480 C C . ILE A 1 186 ? -6.539 -5.356 -21.148 1.00 97.00 186 ILE A C 1
ATOM 1482 O O . ILE A 1 186 ? -5.638 -4.514 -21.204 1.00 97.00 186 ILE A O 1
ATOM 1486 N N . ASP A 1 187 ? -7.739 -5.192 -21.703 1.00 94.94 187 ASP A N 1
ATOM 1487 C CA . ASP A 1 187 ? -8.119 -4.027 -22.500 1.00 94.94 187 ASP A CA 1
ATOM 1488 C C . ASP A 1 187 ? -7.817 -2.704 -21.792 1.00 94.94 187 ASP A C 1
ATOM 1490 O O . ASP A 1 187 ? -8.039 -2.546 -20.592 1.00 94.94 187 ASP A O 1
ATOM 1494 N N . LEU A 1 188 ? -7.362 -1.714 -22.559 1.00 93.19 188 LEU A N 1
ATOM 1495 C CA . LEU A 1 188 ? -6.953 -0.390 -22.077 1.00 93.19 188 LEU A CA 1
ATOM 1496 C C . LEU A 1 188 ? -8.164 0.528 -21.847 1.00 93.19 188 LEU A C 1
ATOM 1498 O O . LEU A 1 188 ? -8.239 1.631 -22.386 1.00 93.19 188 LEU A O 1
ATOM 1502 N N . VAL A 1 189 ? -9.145 0.040 -21.090 1.00 92.50 189 VAL A N 1
ATOM 1503 C CA . VAL A 1 189 ? -10.467 0.661 -20.889 1.00 92.50 189 VAL A CA 1
ATOM 1504 C C . VAL A 1 189 ? -10.807 0.878 -19.415 1.00 92.50 189 VAL A C 1
ATOM 1506 O O . VAL A 1 189 ? -11.921 1.297 -19.105 1.00 92.50 189 VAL A O 1
ATOM 1509 N N . TRP A 1 190 ? -9.884 0.562 -18.504 1.00 94.12 190 TRP A N 1
ATOM 1510 C CA . TRP A 1 190 ? -10.111 0.680 -17.066 1.00 94.12 190 TRP A CA 1
ATOM 1511 C C . TRP A 1 190 ? -9.830 2.096 -16.576 1.00 94.12 190 TRP A C 1
ATOM 1513 O O . TRP A 1 190 ? -8.795 2.680 -16.902 1.00 94.12 190 TRP A O 1
ATOM 1523 N N . ASP A 1 191 ? -10.729 2.627 -15.751 1.00 92.94 191 ASP A N 1
ATOM 1524 C CA . ASP A 1 191 ? -10.582 3.950 -15.139 1.00 92.94 191 ASP A CA 1
ATOM 1525 C C . ASP A 1 191 ? -9.460 3.927 -14.084 1.00 92.94 191 ASP A C 1
ATOM 1527 O O . ASP A 1 191 ? -8.653 4.852 -13.954 1.00 92.94 191 ASP A O 1
ATOM 1531 N N . GLU A 1 192 ? -9.377 2.826 -13.331 1.00 93.12 192 GLU A N 1
ATOM 1532 C CA . GLU A 1 192 ? -8.421 2.641 -12.244 1.00 93.12 192 GLU A CA 1
ATOM 1533 C C . GLU A 1 192 ? -7.928 1.192 -12.188 1.00 93.12 192 GLU A C 1
ATOM 1535 O O . GLU A 1 192 ? -8.712 0.254 -12.307 1.00 93.12 192 GLU A O 1
ATOM 1540 N N . ILE A 1 193 ? -6.625 1.011 -11.972 1.00 94.81 193 ILE A N 1
ATOM 1541 C CA . ILE A 1 193 ? -6.005 -0.273 -11.644 1.00 94.81 193 ILE A CA 1
ATOM 1542 C C . ILE A 1 193 ? -5.075 0.009 -10.470 1.00 94.81 193 ILE A C 1
ATOM 1544 O O . ILE A 1 193 ? -4.135 0.796 -10.606 1.00 94.81 193 ILE A O 1
ATOM 1548 N N . VAL A 1 194 ? -5.366 -0.598 -9.324 1.00 92.19 194 VAL A N 1
ATOM 1549 C CA . VAL A 1 194 ? -4.539 -0.557 -8.114 1.00 92.19 194 VAL A CA 1
ATOM 1550 C C . VAL A 1 194 ? -4.090 -1.975 -7.828 1.00 92.19 194 VAL A C 1
ATOM 1552 O O . VAL A 1 194 ? -4.911 -2.886 -7.835 1.00 92.19 194 VAL A O 1
ATOM 1555 N N . TYR A 1 195 ? -2.803 -2.174 -7.575 1.00 89.44 195 TYR A N 1
ATOM 1556 C CA . TYR A 1 195 ? -2.260 -3.488 -7.253 1.00 89.44 195 TYR A CA 1
ATOM 1557 C C . TYR A 1 195 ? -1.724 -3.525 -5.825 1.00 89.44 195 TYR A C 1
ATOM 1559 O O . TYR A 1 195 ? -1.217 -2.528 -5.315 1.00 89.44 195 TYR A O 1
ATOM 1567 N N . SER A 1 196 ? -1.861 -4.682 -5.191 1.00 86.06 196 SER A N 1
ATOM 1568 C CA . SER A 1 196 ? -1.232 -5.036 -3.920 1.00 86.06 196 SER A CA 1
ATOM 1569 C C . SER A 1 196 ? -0.279 -6.213 -4.134 1.00 86.06 196 SER A C 1
ATOM 1571 O O . SER A 1 196 ? -0.085 -6.667 -5.264 1.00 86.06 196 SER A O 1
ATOM 1573 N N . GLU A 1 197 ? 0.299 -6.746 -3.058 1.00 84.25 197 GLU A N 1
ATOM 1574 C CA . GLU A 1 197 ? 1.118 -7.960 -3.135 1.00 84.25 197 GLU A CA 1
ATOM 1575 C C . GLU A 1 197 ? 0.355 -9.137 -3.766 1.00 84.25 197 GLU A C 1
ATOM 1577 O O . GLU A 1 197 ? 0.938 -9.903 -4.531 1.00 84.25 197 GLU A O 1
ATOM 1582 N N . HIS A 1 198 ? -0.962 -9.235 -3.560 1.00 87.06 198 HIS A N 1
ATOM 1583 C CA . HIS A 1 198 ? -1.734 -10.426 -3.932 1.00 87.06 198 HIS A CA 1
ATOM 1584 C C . HIS A 1 198 ? -2.752 -10.226 -5.063 1.00 87.06 198 HIS A C 1
ATOM 1586 O O . HIS A 1 198 ? -3.093 -11.196 -5.738 1.00 87.06 198 HIS A O 1
ATOM 1592 N N . PHE A 1 199 ? -3.235 -9.005 -5.312 1.00 92.88 199 PHE A N 1
ATOM 1593 C CA . PHE A 1 199 ? -4.347 -8.786 -6.249 1.00 92.88 199 PHE A CA 1
ATOM 1594 C C . PHE A 1 199 ? -4.234 -7.473 -7.023 1.00 92.88 199 PHE A C 1
ATOM 1596 O O . PHE A 1 199 ? -3.556 -6.535 -6.603 1.00 92.88 199 PHE A O 1
ATOM 1603 N N . TYR A 1 200 ? -4.974 -7.394 -8.128 1.00 95.06 200 TYR A N 1
ATOM 1604 C CA . TYR A 1 200 ? -5.346 -6.155 -8.799 1.00 95.06 200 TYR A CA 1
ATOM 1605 C C . TYR A 1 200 ? -6.804 -5.832 -8.480 1.00 95.06 200 TYR A C 1
ATOM 1607 O O . TYR A 1 200 ? -7.708 -6.608 -8.778 1.00 95.06 200 TYR A O 1
ATOM 1615 N N . LYS A 1 201 ? -7.042 -4.655 -7.910 1.00 95.38 201 LYS A N 1
ATOM 1616 C CA . LYS A 1 201 ? -8.369 -4.056 -7.813 1.00 95.38 201 LYS A CA 1
ATOM 1617 C C . LYS A 1 201 ? -8.564 -3.125 -9.000 1.00 95.38 201 LYS A C 1
ATOM 1619 O O . LYS A 1 201 ? -7.808 -2.166 -9.172 1.00 95.38 201 LYS A O 1
ATOM 1624 N N . MET A 1 202 ? -9.575 -3.403 -9.809 1.00 96.38 202 MET A N 1
ATOM 1625 C CA . MET A 1 202 ? -9.785 -2.732 -11.089 1.00 96.38 202 MET A CA 1
ATOM 1626 C C . MET A 1 202 ? -11.156 -2.067 -11.120 1.00 96.38 202 MET A C 1
ATOM 1628 O O . MET A 1 202 ? -12.139 -2.666 -10.689 1.00 96.38 202 MET A O 1
ATOM 1632 N N . LYS A 1 203 ? -11.224 -0.822 -11.601 1.00 96.19 203 LYS A N 1
ATOM 1633 C CA . LYS A 1 203 ? -12.452 -0.021 -11.652 1.00 96.19 203 LYS A CA 1
ATOM 1634 C C . LYS A 1 203 ? -12.807 0.382 -13.074 1.00 96.19 203 LYS A C 1
ATOM 1636 O O . LYS A 1 203 ? -11.957 0.915 -13.790 1.00 96.19 203 LYS A O 1
ATOM 1641 N N . LYS A 1 204 ? -14.068 0.183 -13.450 1.00 95.06 204 LYS A N 1
ATOM 1642 C CA . LYS A 1 204 ? -14.624 0.632 -14.727 1.00 95.06 204 LYS A CA 1
ATOM 1643 C C . LYS A 1 204 ? -16.087 1.029 -14.566 1.00 95.06 204 LYS A C 1
ATOM 1645 O O . LYS A 1 204 ? -16.860 0.304 -13.944 1.00 95.06 204 LYS A O 1
ATOM 1650 N N . ASP A 1 205 ? -16.443 2.194 -15.103 1.00 93.50 205 ASP A N 1
ATOM 1651 C CA . ASP A 1 205 ? -17.802 2.751 -15.104 1.00 93.50 205 ASP A CA 1
ATOM 1652 C C . ASP A 1 205 ? -18.440 2.751 -13.695 1.00 93.50 205 ASP A C 1
ATOM 1654 O O . ASP A 1 205 ? -19.614 2.448 -13.496 1.00 93.50 205 ASP A O 1
ATOM 1658 N N . GLY A 1 206 ? -17.626 3.080 -12.685 1.00 93.81 206 GLY A N 1
ATOM 1659 C CA . GLY A 1 206 ? -18.049 3.164 -11.283 1.00 93.81 206 GLY A CA 1
ATOM 1660 C C . GLY A 1 206 ? -18.080 1.838 -10.519 1.00 93.81 206 GLY A C 1
ATOM 1661 O O . GLY A 1 206 ? -18.240 1.874 -9.302 1.00 93.81 206 GLY A O 1
ATOM 1662 N N . LYS A 1 207 ? -17.875 0.698 -11.184 1.00 97.94 207 LYS A N 1
ATOM 1663 C CA . LYS A 1 207 ? -17.864 -0.633 -10.564 1.00 97.94 207 LYS A CA 1
ATOM 1664 C C . LYS A 1 207 ? -16.446 -1.157 -10.366 1.00 97.94 207 LYS A C 1
ATOM 1666 O O . LYS A 1 207 ? -15.535 -0.756 -11.086 1.00 97.94 207 LYS A O 1
ATOM 1671 N N . TYR A 1 208 ? -16.275 -2.064 -9.409 1.00 97.69 208 TYR A N 1
ATOM 1672 C CA . TYR A 1 208 ? -15.016 -2.715 -9.060 1.00 97.69 208 TYR A CA 1
ATOM 1673 C C . TYR A 1 208 ? -15.052 -4.216 -9.358 1.00 97.69 208 TYR A C 1
ATOM 1675 O O . TYR A 1 208 ? -16.073 -4.870 -9.148 1.00 97.69 208 TYR A O 1
ATOM 1683 N N . ALA A 1 209 ? -13.909 -4.730 -9.803 1.00 97.19 209 ALA A N 1
ATOM 1684 C CA . ALA A 1 209 ? -13.577 -6.140 -9.967 1.00 97.19 209 ALA A CA 1
ATOM 1685 C C . ALA A 1 209 ? -12.245 -6.441 -9.261 1.00 97.19 209 ALA A C 1
ATOM 1687 O O . ALA A 1 209 ? -11.437 -5.533 -9.022 1.00 97.19 209 ALA A O 1
ATOM 1688 N N . LEU A 1 210 ? -12.003 -7.717 -8.968 1.00 96.62 210 LEU A N 1
ATOM 1689 C CA . LEU A 1 210 ? -10.743 -8.200 -8.413 1.00 96.62 210 LEU A CA 1
ATOM 1690 C C . LEU A 1 210 ? -10.124 -9.215 -9.368 1.00 96.62 210 LEU A C 1
ATOM 1692 O O . LEU A 1 210 ? -10.798 -10.150 -9.787 1.00 96.62 210 LEU A O 1
ATOM 1696 N N . TYR A 1 211 ? -8.842 -9.055 -9.671 1.00 96.00 211 TYR A N 1
ATOM 1697 C CA . TYR A 1 211 ? -8.053 -9.984 -10.473 1.00 96.00 211 TYR A CA 1
ATOM 1698 C C . TYR A 1 211 ? -6.856 -10.469 -9.653 1.00 96.00 211 TYR A C 1
ATOM 1700 O O . TYR A 1 211 ? -6.329 -9.734 -8.814 1.00 96.00 211 TYR A O 1
ATOM 1708 N N . ASN A 1 212 ? -6.407 -11.701 -9.870 1.00 93.38 212 ASN A N 1
ATOM 1709 C CA . ASN A 1 212 ? -5.201 -12.217 -9.220 1.00 93.38 212 ASN A CA 1
ATOM 1710 C C . ASN A 1 212 ? -3.925 -11.694 -9.906 1.00 93.38 212 ASN A C 1
ATOM 1712 O O . ASN A 1 212 ? -3.983 -11.036 -10.946 1.00 93.38 212 ASN A O 1
ATOM 1716 N N . ARG A 1 213 ? -2.740 -12.004 -9.357 1.00 93.38 213 ARG A N 1
ATOM 1717 C CA . ARG A 1 213 ? -1.454 -11.564 -9.941 1.00 93.38 213 ARG A CA 1
ATOM 1718 C C . ARG A 1 213 ? -1.157 -12.119 -11.343 1.00 93.38 213 ARG A C 1
ATOM 1720 O O . ARG A 1 213 ? -0.254 -11.602 -11.993 1.00 93.38 213 ARG A O 1
ATOM 1727 N N . HIS A 1 214 ? -1.922 -13.099 -11.819 1.00 93.75 214 HIS A N 1
ATOM 1728 C CA . HIS A 1 214 ? -1.840 -13.654 -13.172 1.00 93.75 214 HIS A CA 1
ATOM 1729 C C . HIS A 1 214 ? -2.865 -13.046 -14.142 1.00 93.75 214 HIS A C 1
ATOM 1731 O O . HIS A 1 214 ? -2.980 -13.520 -15.267 1.00 93.75 214 HIS A O 1
ATOM 1737 N N . LEU A 1 215 ? -3.554 -11.970 -13.736 1.00 96.06 215 LEU A N 1
ATOM 1738 C CA . LEU A 1 215 ? -4.579 -11.275 -14.525 1.00 96.06 215 LEU A CA 1
ATOM 1739 C C . LEU A 1 215 ? -5.824 -12.130 -14.807 1.00 96.06 215 LEU A C 1
ATOM 1741 O O . LEU A 1 215 ? -6.547 -11.879 -15.767 1.00 96.06 215 LEU A O 1
ATOM 1745 N N . GLU A 1 216 ? -6.111 -13.104 -13.946 1.00 94.56 216 GLU A N 1
ATOM 1746 C CA . GLU A 1 216 ? -7.351 -13.877 -13.992 1.00 94.56 216 GLU A CA 1
ATOM 1747 C C . GLU A 1 216 ? -8.398 -13.212 -13.096 1.00 94.56 216 GLU A C 1
ATOM 1749 O O . GLU A 1 216 ? -8.084 -12.774 -11.984 1.00 94.56 216 GLU A O 1
ATOM 1754 N N . GLU A 1 217 ? -9.639 -13.124 -13.578 1.00 95.62 217 GLU A N 1
ATOM 1755 C CA . GLU A 1 217 ? -10.743 -12.567 -12.798 1.00 95.62 217 GLU A CA 1
ATOM 1756 C C . GLU A 1 217 ? -11.040 -13.462 -11.591 1.00 95.62 217 GLU A C 1
ATOM 1758 O O . GLU A 1 217 ? -11.259 -14.665 -11.722 1.00 95.62 217 GLU A O 1
ATOM 1763 N N . VAL A 1 218 ? -11.049 -12.851 -10.409 1.00 95.62 218 VAL A N 1
ATOM 1764 C CA . VAL A 1 218 ? -11.375 -13.493 -9.132 1.00 95.62 218 VAL A CA 1
ATOM 1765 C C . VAL A 1 218 ? -12.768 -13.073 -8.682 1.00 95.62 218 VAL A C 1
ATOM 1767 O O . VAL A 1 218 ? -13.575 -13.914 -8.303 1.00 95.62 218 VAL A O 1
ATOM 1770 N N . LEU A 1 219 ? -13.059 -11.771 -8.753 1.00 96.19 219 LEU A N 1
ATOM 1771 C CA . LEU A 1 219 ? -14.374 -11.209 -8.463 1.00 96.19 219 LEU A CA 1
ATOM 1772 C C . LEU A 1 219 ? -14.844 -10.348 -9.643 1.00 96.19 219 LEU A C 1
ATOM 1774 O O . LEU A 1 219 ? -14.078 -9.486 -10.090 1.00 96.19 219 LEU A O 1
ATOM 1778 N N . PRO A 1 220 ? -16.092 -10.518 -10.111 1.00 96.62 220 PRO A N 1
ATOM 1779 C CA . PRO A 1 220 ? -16.582 -9.850 -11.311 1.00 96.62 220 PRO A CA 1
ATOM 1780 C C . PRO A 1 220 ? -16.808 -8.348 -11.100 1.00 96.62 220 PRO A C 1
ATOM 1782 O O . PRO A 1 220 ? -16.959 -7.863 -9.976 1.00 96.62 220 PRO A O 1
ATOM 1785 N N . LEU A 1 221 ? -16.895 -7.607 -12.210 1.00 97.38 221 LEU A N 1
ATOM 1786 C CA . LEU A 1 221 ? -17.136 -6.158 -12.255 1.00 97.38 221 LEU A CA 1
ATOM 1787 C C . LEU A 1 221 ? -18.585 -5.784 -11.889 1.00 97.38 221 LEU A C 1
ATOM 1789 O O . LEU A 1 221 ? -19.365 -5.337 -12.729 1.00 97.38 221 LEU A O 1
ATOM 1793 N N . VAL A 1 222 ? -18.970 -5.984 -10.629 1.00 97.19 222 VAL A N 1
ATOM 1794 C CA . VAL A 1 222 ? -20.356 -5.765 -10.163 1.00 97.19 222 VAL A CA 1
ATOM 1795 C C . VAL A 1 222 ? -20.465 -4.892 -8.915 1.00 97.19 222 VAL A C 1
ATOM 1797 O O . VAL A 1 222 ? -21.548 -4.372 -8.626 1.00 97.19 222 VAL A O 1
ATOM 1800 N N . TYR A 1 223 ? -19.360 -4.684 -8.198 1.00 97.50 223 TYR A N 1
ATOM 1801 C CA . TYR A 1 223 ? -19.360 -4.035 -6.888 1.00 97.50 223 TYR A CA 1
ATOM 1802 C C . TYR A 1 223 ? -19.276 -2.512 -7.000 1.00 97.50 223 TYR A C 1
ATOM 1804 O O . TYR A 1 223 ? -18.410 -1.980 -7.682 1.00 97.50 223 TYR A O 1
ATOM 1812 N N . ASP A 1 224 ? -20.150 -1.793 -6.304 1.00 97.44 224 ASP A N 1
ATOM 1813 C CA . ASP A 1 224 ? -20.151 -0.328 -6.200 1.00 97.44 224 ASP A CA 1
ATOM 1814 C C . ASP A 1 224 ? -18.963 0.210 -5.397 1.00 97.44 224 ASP A C 1
ATOM 1816 O O . ASP A 1 224 ? -18.466 1.309 -5.647 1.00 97.44 224 ASP A O 1
ATOM 1820 N N . ASN A 1 225 ? -18.497 -0.563 -4.416 1.00 95.56 225 ASN A N 1
ATOM 1821 C CA . ASN A 1 225 ? -17.356 -0.213 -3.582 1.00 95.56 225 ASN A CA 1
ATOM 1822 C C . ASN A 1 225 ? -16.587 -1.476 -3.190 1.00 95.56 225 ASN A C 1
ATOM 1824 O O . ASN A 1 225 ? -17.194 -2.517 -2.940 1.00 95.56 225 ASN A O 1
ATOM 1828 N N . MET A 1 226 ? -15.260 -1.372 -3.133 1.00 95.06 226 MET A N 1
ATOM 1829 C CA . MET A 1 226 ? -14.369 -2.465 -2.758 1.00 95.06 226 MET A CA 1
ATOM 1830 C C . MET A 1 226 ? -13.090 -1.923 -2.109 1.00 95.06 226 MET A C 1
ATOM 1832 O O . MET A 1 226 ? -12.368 -1.100 -2.690 1.00 95.06 226 MET A O 1
ATOM 1836 N N . TYR A 1 227 ? -12.769 -2.414 -0.915 1.00 92.12 227 TYR A N 1
ATOM 1837 C CA . TYR A 1 227 ? -11.495 -2.145 -0.249 1.00 92.12 227 TYR A CA 1
ATOM 1838 C C . TYR A 1 227 ? -11.064 -3.317 0.623 1.00 92.12 227 TYR A C 1
ATOM 1840 O O . TYR A 1 227 ? -11.882 -4.096 1.106 1.00 92.12 227 TYR A O 1
ATOM 1848 N N . THR A 1 228 ? -9.755 -3.433 0.816 1.00 89.44 228 THR A N 1
ATOM 1849 C CA . THR A 1 228 ? -9.170 -4.442 1.690 1.00 89.44 228 THR A CA 1
ATOM 1850 C C . THR A 1 228 ? -9.506 -4.117 3.137 1.00 89.44 228 THR A C 1
ATOM 1852 O O . THR A 1 228 ? -9.239 -3.009 3.603 1.00 89.44 228 THR A O 1
ATOM 1855 N N . VAL A 1 229 ? -10.107 -5.083 3.829 1.00 85.75 229 VAL A N 1
ATOM 1856 C CA . VAL A 1 229 ? -10.281 -5.043 5.283 1.00 85.75 229 VAL A CA 1
ATOM 1857 C C . VAL A 1 229 ? -9.016 -5.609 5.907 1.00 85.75 229 VAL A C 1
ATOM 1859 O O . VAL A 1 229 ? -8.379 -4.940 6.690 1.00 85.75 229 VAL A O 1
ATOM 1862 N N . GLN A 1 230 ? -8.571 -6.789 5.501 1.00 82.88 230 GLN A N 1
ATOM 1863 C CA . GLN A 1 230 ? -7.264 -7.316 5.894 1.00 82.88 230 GLN A CA 1
ATOM 1864 C C . GLN A 1 230 ? -6.739 -8.250 4.821 1.00 82.88 230 GLN A C 1
ATOM 1866 O O . GLN A 1 230 ? -7.438 -8.517 3.842 1.00 82.88 230 GLN A O 1
ATOM 1871 N N . ASP A 1 231 ? -5.534 -8.772 5.007 1.00 83.38 231 ASP A N 1
ATOM 1872 C CA . ASP A 1 231 ? -5.004 -9.808 4.130 1.00 83.38 231 ASP A CA 1
ATOM 1873 C C . ASP A 1 231 ? -6.015 -10.956 4.004 1.00 83.38 231 ASP A C 1
ATOM 1875 O O . ASP A 1 231 ? -6.458 -11.539 4.994 1.00 83.38 231 ASP A O 1
ATOM 1879 N N . GLY A 1 232 ? -6.433 -11.228 2.767 1.00 86.88 232 GLY A N 1
ATOM 1880 C CA . GLY A 1 232 ? -7.423 -12.257 2.453 1.00 86.88 232 GLY A CA 1
ATOM 1881 C C . GLY A 1 232 ? -8.894 -11.865 2.638 1.00 86.88 232 GLY A C 1
ATOM 1882 O O . GLY A 1 232 ? -9.743 -12.652 2.231 1.00 86.88 232 GLY A O 1
ATOM 1883 N N . LEU A 1 233 ? -9.223 -10.681 3.177 1.00 91.06 233 LEU A N 1
ATOM 1884 C CA . LEU A 1 233 ? -10.609 -10.218 3.346 1.00 91.06 233 LEU A CA 1
ATOM 1885 C C . LEU A 1 233 ? -10.874 -8.851 2.716 1.00 91.06 233 LEU A C 1
ATOM 1887 O O . LEU A 1 233 ? -10.154 -7.869 2.928 1.00 91.06 233 LEU A O 1
ATOM 1891 N N . LEU A 1 234 ? -11.994 -8.762 2.010 1.00 93.75 234 LEU A N 1
ATOM 1892 C CA . LEU A 1 234 ? -12.441 -7.568 1.313 1.00 93.75 234 LEU A CA 1
ATOM 1893 C C . LEU A 1 234 ? -13.789 -7.121 1.855 1.00 93.75 234 LEU A C 1
ATOM 1895 O O . LEU A 1 234 ? -14.700 -7.923 2.028 1.00 93.75 234 LEU A O 1
ATOM 1899 N N . TYR A 1 235 ? -13.941 -5.818 2.052 1.00 95.06 235 TYR A N 1
ATOM 1900 C CA . TYR A 1 235 ? -15.263 -5.222 2.080 1.00 95.06 235 TYR A CA 1
ATOM 1901 C C . TYR A 1 235 ? -15.728 -5.045 0.642 1.00 95.06 235 TYR A C 1
ATOM 1903 O O . TYR A 1 235 ? -14.992 -4.506 -0.193 1.00 95.06 235 TYR A O 1
ATOM 1911 N N . 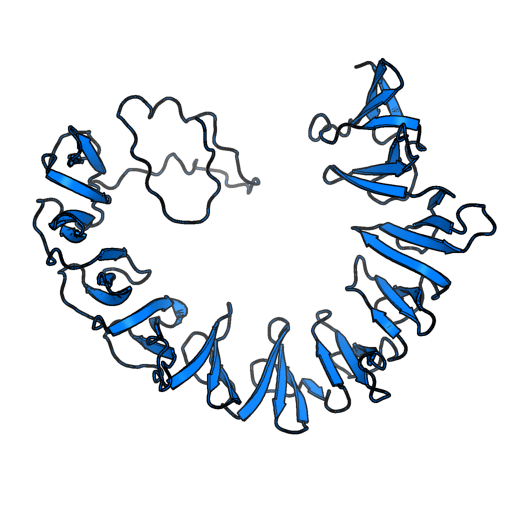VAL A 1 236 ? -16.975 -5.417 0.383 1.00 96.19 236 VAL A N 1
ATOM 1912 C CA . VAL A 1 236 ? -17.654 -5.179 -0.883 1.00 96.19 236 VAL A CA 1
ATOM 1913 C C . VAL A 1 236 ? -19.041 -4.592 -0.665 1.00 96.19 236 VAL A C 1
ATOM 1915 O O . VAL A 1 236 ? -19.727 -4.897 0.308 1.00 96.19 236 VAL A O 1
ATOM 1918 N N . GLN A 1 237 ? -19.471 -3.757 -1.604 1.00 96.31 237 GLN A N 1
ATOM 1919 C CA . GLN A 1 237 ? -20.834 -3.247 -1.671 1.00 96.31 237 GLN A CA 1
ATOM 1920 C C . GLN A 1 237 ? -21.423 -3.520 -3.051 1.00 96.31 237 GLN A C 1
ATOM 1922 O O . GLN A 1 237 ? -20.787 -3.205 -4.054 1.00 96.31 237 GLN A O 1
ATOM 1927 N N . GLN A 1 238 ? -22.638 -4.058 -3.103 1.00 95.81 238 GLN A N 1
ATOM 1928 C CA . GLN A 1 238 ? -23.417 -4.238 -4.326 1.00 95.81 238 GLN A CA 1
ATOM 1929 C C . GLN A 1 238 ? -24.861 -3.786 -4.067 1.00 95.81 238 GLN A C 1
ATOM 1931 O O . GLN A 1 238 ? -25.635 -4.473 -3.400 1.00 95.81 238 GLN A O 1
ATOM 1936 N N . GLY A 1 239 ? -25.217 -2.605 -4.572 1.00 94.25 239 GLY A N 1
ATOM 1937 C CA . GLY A 1 239 ? -26.447 -1.915 -4.192 1.00 94.25 239 GLY A CA 1
ATOM 1938 C C . GLY A 1 239 ? -26.473 -1.631 -2.688 1.00 94.25 239 GLY A C 1
ATOM 1939 O O . GLY A 1 239 ? -25.542 -1.031 -2.140 1.00 94.25 239 GLY A O 1
ATOM 1940 N N . ASP A 1 240 ? -27.529 -2.098 -2.024 1.00 92.31 240 ASP A N 1
ATOM 1941 C CA . ASP A 1 240 ? -27.702 -1.962 -0.574 1.00 92.31 240 ASP A CA 1
ATOM 1942 C C . ASP A 1 240 ? -26.990 -3.065 0.227 1.00 92.31 240 ASP A C 1
ATOM 1944 O O . ASP A 1 240 ? -26.780 -2.903 1.430 1.00 92.31 240 ASP A O 1
ATOM 1948 N N . LYS A 1 241 ? -26.577 -4.164 -0.424 1.00 94.94 241 LYS A N 1
ATOM 1949 C CA . LYS A 1 241 ? -25.870 -5.268 0.235 1.00 94.94 241 LYS A CA 1
ATOM 1950 C C . LYS A 1 241 ? -24.416 -4.869 0.480 1.00 94.94 241 LYS A C 1
ATOM 1952 O O . LYS A 1 241 ? -23.688 -4.557 -0.466 1.00 94.94 241 LYS A O 1
ATOM 1957 N N . LYS A 1 242 ? -23.986 -4.898 1.742 1.00 95.81 242 LYS A N 1
ATOM 1958 C CA . LYS A 1 242 ? -22.601 -4.643 2.163 1.00 95.81 242 LYS A CA 1
ATOM 1959 C C . LYS A 1 242 ? -22.085 -5.861 2.908 1.00 95.81 242 LYS A C 1
ATOM 1961 O O . LYS A 1 242 ? -22.691 -6.281 3.886 1.00 95.81 242 LYS A O 1
ATOM 1966 N N . MET A 1 243 ? -20.956 -6.396 2.469 1.00 95.88 243 MET A N 1
ATOM 1967 C CA . MET A 1 243 ? -20.404 -7.636 3.008 1.00 95.88 243 MET A CA 1
ATOM 1968 C C . MET A 1 243 ? -18.916 -7.498 3.264 1.00 95.88 243 MET A C 1
ATOM 1970 O O . MET A 1 243 ? -18.213 -6.791 2.542 1.00 95.88 243 MET A O 1
ATOM 1974 N N . ILE A 1 244 ? -18.432 -8.255 4.238 1.00 95.69 244 ILE A N 1
ATOM 1975 C CA . ILE A 1 244 ? -17.055 -8.724 4.250 1.00 95.69 244 ILE A CA 1
ATOM 1976 C C . ILE A 1 244 ? -17.048 -10.105 3.610 1.00 95.69 244 ILE A C 1
ATOM 1978 O O . ILE A 1 244 ? -17.823 -10.981 3.996 1.00 95.69 244 ILE A O 1
ATOM 1982 N N . ILE A 1 245 ? -16.188 -10.273 2.618 1.00 95.00 245 ILE A N 1
ATOM 1983 C CA . ILE A 1 245 ? -15.979 -11.519 1.888 1.00 95.00 245 ILE A CA 1
ATOM 1984 C C . ILE A 1 245 ? -14.507 -11.912 1.963 1.00 95.00 245 ILE A C 1
ATOM 1986 O O . ILE A 1 245 ? -13.642 -11.056 2.172 1.00 95.00 245 ILE A O 1
ATOM 1990 N N . ASP A 1 246 ? -14.210 -13.188 1.762 1.00 92.75 246 ASP A N 1
ATOM 1991 C CA . ASP A 1 246 ? -12.842 -13.604 1.479 1.00 92.75 246 ASP A CA 1
ATOM 1992 C C . ASP A 1 246 ? -12.450 -13.278 0.026 1.00 92.75 246 ASP A C 1
ATOM 1994 O O . ASP A 1 246 ? -13.272 -12.880 -0.806 1.00 92.75 246 ASP A O 1
ATOM 1998 N N . THR A 1 247 ? -11.172 -13.437 -0.310 1.00 89.06 247 THR A N 1
ATOM 1999 C CA . THR A 1 247 ? -10.688 -13.202 -1.680 1.00 89.06 247 THR A CA 1
ATOM 2000 C C . THR A 1 247 ? -11.115 -14.277 -2.679 1.00 89.06 247 THR A C 1
ATOM 2002 O O . THR A 1 247 ? -10.731 -14.181 -3.834 1.00 89.06 247 THR A O 1
ATOM 2005 N N . LEU A 1 248 ? -11.869 -15.302 -2.271 1.00 89.31 248 LEU A N 1
ATOM 2006 C CA . LEU A 1 248 ? -12.518 -16.266 -3.167 1.00 89.31 248 LEU A CA 1
ATOM 2007 C C . LEU A 1 248 ? -13.990 -15.901 -3.425 1.00 89.31 248 LEU A C 1
ATOM 2009 O O . LEU A 1 248 ? -14.651 -16.549 -4.233 1.00 89.31 248 LEU A O 1
ATOM 2013 N N . GLY A 1 249 ? -14.502 -14.858 -2.764 1.00 91.12 249 GLY A N 1
ATOM 2014 C CA . GLY A 1 249 ? -15.885 -14.415 -2.885 1.00 91.12 249 GLY A CA 1
ATOM 2015 C C . GLY A 1 249 ? -16.843 -15.059 -1.890 1.00 91.12 249 GLY A C 1
ATOM 2016 O O . GLY A 1 249 ? -18.046 -14.819 -1.989 1.00 91.12 249 GLY A O 1
ATOM 2017 N N . HIS A 1 250 ? -16.357 -15.851 -0.931 1.00 93.69 250 HIS A N 1
ATOM 2018 C CA . HIS A 1 250 ? -17.216 -16.404 0.108 1.00 93.69 250 HIS A CA 1
ATOM 2019 C C . HIS A 1 250 ? -17.626 -15.316 1.096 1.00 93.69 250 HIS A C 1
ATOM 2021 O O . HIS A 1 250 ? -16.806 -14.528 1.565 1.00 93.69 250 HIS A O 1
ATOM 2027 N N . GLU A 1 251 ? -18.912 -15.294 1.429 1.00 94.31 251 GLU A N 1
ATOM 2028 C CA . GLU A 1 251 ? -19.472 -14.375 2.414 1.00 94.31 251 GLU A CA 1
ATOM 2029 C C . GLU A 1 251 ? -18.966 -14.730 3.816 1.00 94.31 251 GLU A C 1
ATOM 2031 O O . GLU A 1 251 ? -19.137 -15.857 4.274 1.00 94.31 251 GLU A O 1
ATOM 2036 N N . VAL A 1 252 ? -18.334 -13.760 4.481 1.00 94.81 252 VAL A N 1
ATOM 2037 C CA . VAL A 1 252 ? -17.804 -13.907 5.844 1.00 94.81 252 VAL A CA 1
ATOM 2038 C C . VAL A 1 252 ? -18.729 -13.225 6.842 1.00 94.81 252 VAL A C 1
ATOM 2040 O O . VAL A 1 252 ? -19.131 -13.843 7.820 1.00 94.81 252 VAL A O 1
ATOM 2043 N N . LEU A 1 253 ? -19.097 -11.965 6.590 1.00 95.44 253 LEU A N 1
ATOM 2044 C CA . LEU A 1 253 ? -19.947 -11.200 7.500 1.00 95.44 253 LEU A CA 1
ATOM 2045 C C . LEU A 1 253 ? -20.838 -10.212 6.744 1.00 95.44 253 LEU A C 1
ATOM 2047 O O . LEU A 1 253 ? -20.345 -9.411 5.947 1.00 95.44 253 LEU A O 1
ATOM 2051 N N . ASP A 1 254 ? -22.141 -10.240 7.025 1.00 95.00 254 ASP A N 1
ATOM 2052 C CA . ASP A 1 254 ? -23.081 -9.221 6.554 1.00 95.00 254 ASP A CA 1
ATOM 2053 C C . ASP A 1 254 ? -22.956 -7.962 7.411 1.00 95.00 254 ASP A C 1
ATOM 2055 O O . ASP A 1 254 ? -23.102 -7.996 8.632 1.00 95.00 254 ASP A O 1
ATOM 2059 N N . VAL A 1 255 ? -22.660 -6.840 6.757 1.00 95.19 255 VAL A N 1
ATOM 2060 C CA . VAL A 1 255 ? -22.514 -5.530 7.394 1.00 95.19 255 VAL A CA 1
ATOM 2061 C C . VAL A 1 255 ? -23.463 -4.492 6.786 1.00 95.19 255 VAL A C 1
ATOM 2063 O O . VAL A 1 255 ? -23.226 -3.287 6.892 1.00 95.19 255 VAL A O 1
ATOM 2066 N N . SER A 1 256 ? -24.549 -4.942 6.152 1.00 93.56 256 SER A N 1
ATOM 2067 C CA . SER A 1 256 ? -25.524 -4.094 5.453 1.00 93.56 256 SER A CA 1
ATOM 2068 C C . SER A 1 256 ? -26.221 -3.102 6.385 1.00 93.56 256 SER A C 1
ATOM 2070 O O . SER A 1 256 ? -26.499 -1.971 5.981 1.00 93.56 256 SER A O 1
ATOM 2072 N N . GLU A 1 257 ? -26.433 -3.470 7.653 1.00 91.38 257 GLU A N 1
ATOM 2073 C CA . GLU A 1 257 ? -27.019 -2.579 8.667 1.00 91.38 257 GLU A CA 1
ATOM 2074 C C . GLU A 1 257 ? -26.078 -1.443 9.107 1.00 91.38 257 GLU A C 1
ATOM 2076 O O . GLU A 1 257 ? -26.512 -0.454 9.707 1.00 91.38 257 GLU A O 1
ATOM 2081 N N . TYR A 1 258 ? -24.788 -1.537 8.777 1.00 91.44 258 TYR A N 1
ATOM 2082 C CA . TYR A 1 258 ? -23.792 -0.554 9.172 1.00 91.44 258 TYR A CA 1
ATOM 2083 C C . TYR A 1 258 ? -23.563 0.485 8.077 1.00 91.44 258 TYR A C 1
ATOM 2085 O O . TYR A 1 258 ? -23.548 0.228 6.870 1.00 91.44 258 TYR A O 1
ATOM 2093 N N . TYR A 1 259 ? -23.345 1.722 8.513 1.00 88.44 259 TYR A N 1
ATOM 2094 C CA . TYR A 1 259 ? -22.980 2.824 7.634 1.00 88.44 259 TYR A CA 1
ATOM 2095 C C . TYR A 1 259 ? -21.604 2.586 7.000 1.00 88.44 259 TYR A C 1
ATOM 2097 O O . TYR A 1 259 ? -21.430 2.837 5.808 1.00 88.44 259 TYR A O 1
ATOM 2105 N N . TYR A 1 260 ? -20.651 2.094 7.794 1.00 86.81 260 TYR A N 1
ATOM 2106 C CA . TYR A 1 260 ? -19.272 1.837 7.387 1.00 86.81 260 TYR A CA 1
ATOM 2107 C C . TYR A 1 260 ? -18.697 0.661 8.178 1.00 86.81 260 TYR A C 1
ATOM 2109 O O . TYR A 1 260 ? -19.023 0.518 9.358 1.00 86.81 260 TYR A O 1
ATOM 2117 N N . ALA A 1 261 ? -17.828 -0.125 7.546 1.00 89.00 261 ALA A N 1
ATOM 2118 C CA . ALA A 1 261 ? -17.050 -1.178 8.182 1.00 89.00 261 ALA A CA 1
ATOM 2119 C C . ALA A 1 261 ? -15.565 -0.960 7.865 1.00 89.00 261 ALA A C 1
ATOM 2121 O O . ALA A 1 261 ? -15.225 -0.444 6.810 1.00 89.00 261 ALA A O 1
ATOM 2122 N N . SER A 1 262 ? -14.651 -1.304 8.755 1.00 83.44 262 SER A N 1
ATOM 2123 C CA . SER A 1 262 ? -13.223 -1.211 8.458 1.00 83.44 262 SER A CA 1
ATOM 2124 C C . SER A 1 262 ? -12.428 -2.220 9.244 1.00 83.44 262 SER A C 1
ATOM 2126 O O . SER A 1 262 ? -12.887 -2.732 10.266 1.00 83.44 262 SER A O 1
ATOM 2128 N N . TYR A 1 263 ? -11.207 -2.456 8.770 1.00 78.19 263 TYR A N 1
ATOM 2129 C CA . TYR A 1 263 ? -10.248 -3.271 9.486 1.00 78.19 263 TYR A CA 1
ATOM 2130 C C . TYR A 1 263 ? -10.131 -2.876 10.946 1.00 78.19 263 TYR A C 1
ATOM 2132 O O . TYR A 1 263 ? -10.205 -1.693 11.297 1.00 78.19 263 TYR A O 1
ATOM 2140 N N . TYR A 1 264 ? -9.868 -3.882 11.764 1.00 73.44 264 TYR A N 1
ATOM 2141 C CA . TYR A 1 264 ? -9.414 -3.663 13.110 1.00 73.44 264 TYR A CA 1
ATOM 2142 C C . TYR A 1 264 ? -8.338 -4.683 13.501 1.00 73.44 264 TYR A C 1
ATOM 2144 O O . TYR A 1 264 ? -7.182 -4.302 13.678 1.00 73.44 264 TYR A O 1
ATOM 2152 N N . ASN A 1 265 ? -8.687 -5.968 13.597 1.00 73.81 265 ASN A N 1
ATOM 2153 C CA . ASN A 1 265 ? -7.721 -7.043 13.821 1.00 73.81 265 ASN A CA 1
ATOM 2154 C C . ASN A 1 265 ? -8.166 -8.343 13.126 1.00 73.81 265 ASN A C 1
ATOM 2156 O O . ASN A 1 265 ? -9.207 -8.377 12.472 1.00 73.81 265 ASN A O 1
ATOM 2160 N N . ARG A 1 266 ? -7.391 -9.426 13.287 1.00 74.25 266 ARG A N 1
ATOM 2161 C CA . ARG A 1 266 ? -7.670 -10.723 12.640 1.00 74.25 266 ARG A CA 1
ATOM 2162 C C . ARG A 1 266 ? -9.050 -11.314 12.933 1.00 74.25 266 ARG A C 1
ATOM 2164 O O . ARG A 1 266 ? -9.560 -12.048 12.092 1.00 74.25 266 ARG A O 1
ATOM 2171 N N . ASN A 1 267 ? -9.633 -10.994 14.085 1.00 83.31 267 ASN A N 1
ATOM 2172 C CA . ASN A 1 267 ? -10.849 -11.613 14.606 1.00 83.31 267 ASN A CA 1
ATOM 2173 C C . ASN A 1 267 ? -12.029 -10.641 14.720 1.00 83.31 267 ASN A C 1
ATOM 2175 O O . ASN A 1 267 ? -13.116 -11.069 15.089 1.00 83.31 267 ASN A O 1
ATOM 2179 N N . ALA A 1 268 ? -11.848 -9.350 14.439 1.00 86.31 268 ALA A N 1
ATOM 2180 C CA . ALA A 1 268 ? -12.883 -8.352 14.670 1.00 86.31 268 ALA A CA 1
ATOM 2181 C C . ALA A 1 268 ? -12.834 -7.207 13.655 1.00 86.31 268 ALA A C 1
ATOM 2183 O O . ALA A 1 268 ? -11.780 -6.847 13.127 1.00 86.31 268 ALA A O 1
ATOM 2184 N N . VAL A 1 269 ? -13.998 -6.604 13.417 1.00 89.12 269 VAL A N 1
ATOM 2185 C CA . VAL A 1 269 ? -14.192 -5.490 12.484 1.00 89.12 269 VAL A CA 1
ATOM 2186 C C . VAL A 1 269 ? -14.771 -4.278 13.210 1.00 89.12 269 VAL A C 1
ATOM 2188 O O . VAL A 1 269 ? -15.689 -4.389 14.025 1.00 89.12 269 VAL A O 1
ATOM 2191 N N . TRP A 1 270 ? -14.260 -3.095 12.873 1.00 87.19 270 TRP A N 1
ATOM 2192 C CA . TRP A 1 270 ? -14.884 -1.834 13.251 1.00 87.19 270 TRP A CA 1
ATOM 2193 C C . TRP A 1 270 ? -16.128 -1.591 12.418 1.00 87.19 270 TRP A C 1
ATOM 2195 O O . TRP A 1 270 ? -16.049 -1.556 11.194 1.00 87.19 270 TRP A O 1
ATOM 2205 N N . THR A 1 271 ? -17.253 -1.309 13.059 1.00 90.94 271 THR A N 1
ATOM 2206 C CA . THR A 1 271 ? -18.466 -0.900 12.355 1.00 90.94 271 THR A CA 1
ATOM 2207 C C . THR A 1 271 ? -19.018 0.401 12.915 1.00 90.94 271 THR A C 1
ATOM 2209 O O . THR A 1 271 ? -18.874 0.745 14.088 1.00 90.94 271 THR A O 1
ATOM 2212 N N . THR A 1 272 ? -19.613 1.196 12.034 1.00 90.12 272 THR A N 1
ATOM 2213 C CA . THR A 1 272 ? -20.216 2.485 12.368 1.00 90.12 272 THR A CA 1
ATOM 2214 C C . THR A 1 272 ? -21.695 2.434 12.046 1.00 90.12 272 THR A C 1
ATOM 2216 O O . THR A 1 272 ? -22.061 2.131 10.914 1.00 90.12 272 THR A O 1
ATOM 2219 N N . VAL A 1 273 ? -22.545 2.808 12.996 1.00 91.38 273 VAL A N 1
ATOM 2220 C CA . VAL A 1 273 ? -23.962 3.102 12.751 1.00 91.38 273 VAL A CA 1
ATOM 2221 C C . VAL A 1 273 ? -24.164 4.611 12.671 1.00 91.38 273 VAL A C 1
ATOM 2223 O O . VAL A 1 273 ? -23.495 5.381 13.365 1.00 91.38 273 VAL A O 1
ATOM 2226 N N . LYS A 1 274 ? -25.100 5.046 11.829 1.00 88.06 274 LYS A N 1
ATOM 2227 C CA . LYS A 1 274 ? -25.533 6.443 11.739 1.00 88.06 274 LYS A CA 1
ATOM 2228 C C . LYS A 1 274 ? -26.938 6.542 12.345 1.00 88.06 274 LYS A C 1
ATOM 2230 O O . LYS A 1 274 ? -27.859 5.946 11.802 1.00 88.06 274 LYS A O 1
ATOM 2235 N N . LYS A 1 275 ? -27.096 7.246 13.475 1.00 84.56 275 LYS A N 1
ATOM 2236 C CA . LYS A 1 275 ? -28.373 7.342 14.230 1.00 84.56 275 LYS A CA 1
ATOM 2237 C C . LYS A 1 275 ? -29.156 8.643 13.991 1.00 84.56 275 LYS A C 1
ATOM 2239 O O . LYS A 1 275 ? -30.202 8.842 14.595 1.00 84.56 275 LYS A O 1
ATOM 2244 N N . GLY A 1 276 ? -28.667 9.519 13.119 1.00 82.81 276 GLY A N 1
ATOM 2245 C CA . GLY A 1 276 ? -29.298 10.796 12.783 1.00 82.81 276 GLY A CA 1
ATOM 2246 C C . GLY A 1 276 ? -28.708 11.382 11.505 1.00 82.81 276 GLY A C 1
ATOM 2247 O O . GLY A 1 276 ? -27.827 10.778 10.895 1.00 82.81 276 GLY A O 1
ATOM 2248 N N . GLU A 1 277 ? -29.199 12.535 11.058 1.00 81.62 277 GLU A N 1
ATOM 2249 C CA . GLU A 1 277 ? -28.763 13.133 9.789 1.00 81.62 277 GLU A CA 1
ATOM 2250 C C . GLU A 1 277 ? -27.381 13.792 9.881 1.00 81.62 277 GLU A C 1
ATOM 2252 O O . GLU A 1 277 ? -26.649 13.817 8.882 1.00 81.62 277 GLU A O 1
ATOM 2257 N N . SER A 1 278 ? -26.997 14.254 11.078 1.00 82.38 278 SER A N 1
ATOM 2258 C CA . SER A 1 278 ? -25.744 14.967 11.315 1.00 82.38 278 SER A CA 1
ATOM 2259 C C . SER A 1 278 ? -24.532 14.087 11.029 1.00 82.38 278 SER A C 1
ATOM 2261 O O . SER A 1 278 ? -24.499 12.891 11.331 1.00 82.38 278 SER A O 1
ATOM 2263 N N . MET A 1 279 ? -23.467 14.699 10.509 1.00 73.38 279 MET A N 1
ATOM 2264 C CA . MET A 1 279 ? -22.180 14.017 10.353 1.00 73.38 279 MET A CA 1
ATOM 2265 C C . MET A 1 279 ? -21.587 13.547 11.693 1.00 73.38 279 MET A C 1
ATOM 2267 O O . MET A 1 279 ? -20.741 12.652 11.689 1.00 73.38 279 MET A O 1
ATOM 2271 N N . TYR A 1 280 ? -22.049 14.123 12.809 1.00 75.25 280 TYR A N 1
ATOM 2272 C CA . TYR A 1 280 ? -21.637 13.790 14.173 1.00 75.25 280 TYR A CA 1
ATOM 2273 C C . TYR A 1 280 ? -22.473 12.676 14.825 1.00 75.25 280 TYR A C 1
ATOM 2275 O O . TYR A 1 280 ? -22.081 12.177 15.878 1.00 75.25 280 TYR A O 1
ATOM 2283 N N . ASP A 1 281 ? -23.569 12.228 14.201 1.00 83.50 281 ASP A N 1
ATOM 2284 C CA . ASP A 1 281 ? -24.438 11.156 14.725 1.00 83.50 281 ASP A CA 1
ATOM 2285 C C . ASP A 1 281 ? -23.936 9.762 14.317 1.00 83.50 281 ASP A C 1
ATOM 2287 O O . ASP A 1 281 ? -24.709 8.856 13.986 1.00 83.50 281 ASP A O 1
ATOM 2291 N N . LYS A 1 282 ? -22.611 9.607 14.295 1.00 86.06 282 LYS A N 1
ATOM 2292 C CA . LYS A 1 282 ? -21.921 8.363 13.972 1.00 86.06 282 LYS A CA 1
ATOM 2293 C C . LYS A 1 282 ? -21.418 7.730 15.254 1.00 86.06 282 LYS A C 1
ATOM 2295 O O . LYS A 1 282 ? -20.660 8.345 16.001 1.00 86.06 282 LYS A O 1
ATOM 2300 N N . TYR A 1 283 ? -21.828 6.490 15.468 1.00 89.50 283 TYR A N 1
ATOM 2301 C CA . TYR A 1 283 ? -21.468 5.719 16.644 1.00 89.50 283 TYR A CA 1
ATOM 2302 C C . TYR A 1 283 ? -20.740 4.466 16.203 1.00 89.50 283 TYR A C 1
ATOM 2304 O O . TYR A 1 283 ? -21.181 3.769 15.289 1.00 89.50 283 TYR A O 1
ATOM 2312 N N . ARG A 1 284 ? -19.609 4.201 16.837 1.00 88.44 284 ARG A N 1
ATOM 2313 C CA . ARG A 1 284 ? -18.737 3.084 16.514 1.00 88.44 284 ARG A CA 1
ATOM 2314 C C . ARG A 1 284 ? -18.927 1.967 17.521 1.00 88.44 284 ARG A C 1
ATOM 2316 O O . ARG A 1 284 ? -19.120 2.229 18.708 1.00 88.44 284 ARG A O 1
ATOM 2323 N N . GLY A 1 285 ? -18.855 0.753 17.012 1.00 89.50 285 GLY A N 1
ATOM 2324 C CA . GLY A 1 285 ? -18.851 -0.490 17.759 1.00 89.50 285 GLY A CA 1
ATOM 2325 C C . GLY A 1 285 ? -17.983 -1.510 17.034 1.00 89.50 285 GLY A C 1
ATOM 2326 O O . GLY A 1 285 ? -17.439 -1.234 15.965 1.00 89.50 285 GLY A O 1
ATOM 2327 N N . MET A 1 286 ? -17.842 -2.683 17.624 1.00 89.75 286 MET A N 1
ATOM 2328 C CA . MET A 1 286 ? -16.969 -3.734 17.123 1.00 89.75 286 MET A CA 1
ATOM 2329 C C . MET A 1 286 ? -17.739 -5.034 17.073 1.00 89.75 286 MET A C 1
ATOM 2331 O O . MET A 1 286 ? -18.461 -5.349 18.020 1.00 89.75 286 MET A O 1
ATOM 2335 N N . LEU A 1 287 ? -17.567 -5.765 15.980 1.00 91.94 287 LEU A N 1
ATOM 2336 C CA . LEU A 1 287 ? -18.159 -7.080 15.799 1.00 91.94 287 LEU A CA 1
ATOM 2337 C C . LEU A 1 287 ? -17.064 -8.131 15.774 1.00 91.94 287 LEU A C 1
ATOM 2339 O O . LEU A 1 287 ? -15.992 -7.891 15.211 1.00 91.94 287 LEU A O 1
ATOM 2343 N N . ASP A 1 288 ? -17.364 -9.290 16.339 1.00 90.38 288 ASP A N 1
ATOM 2344 C CA . ASP A 1 288 ? -16.616 -10.505 16.076 1.00 90.38 288 ASP A CA 1
ATOM 2345 C C . ASP A 1 288 ? -16.797 -10.883 14.603 1.00 90.38 288 ASP A C 1
ATOM 2347 O O . ASP A 1 288 ? -17.906 -10.913 14.071 1.00 90.38 288 ASP A O 1
ATOM 2351 N N . LEU A 1 289 ? -15.687 -11.120 13.915 1.00 89.19 289 LEU A N 1
ATOM 2352 C CA . LEU A 1 289 ? -15.666 -11.301 12.469 1.00 89.19 289 LEU A CA 1
ATOM 2353 C C . LEU A 1 289 ? -16.220 -12.662 12.030 1.00 89.19 289 LEU A C 1
ATOM 2355 O O . LEU A 1 289 ? -16.623 -12.798 10.879 1.00 89.19 289 LEU A O 1
ATOM 2359 N N . GLN A 1 290 ? -16.218 -13.661 12.917 1.00 87.38 290 GLN A N 1
ATOM 2360 C CA . GLN A 1 290 ? -16.688 -15.015 12.611 1.00 87.38 290 GLN A CA 1
ATOM 2361 C C . GLN A 1 290 ? -18.177 -15.178 12.903 1.00 87.38 290 GLN A C 1
ATOM 2363 O O . GLN A 1 290 ? -18.895 -15.834 12.154 1.00 87.38 290 GLN A O 1
ATOM 2368 N N . THR A 1 291 ? -18.628 -14.611 14.017 1.00 91.56 291 THR A N 1
ATOM 2369 C CA . THR A 1 291 ? -19.992 -14.785 14.528 1.00 91.56 291 THR A CA 1
ATOM 2370 C C . THR A 1 291 ? -20.899 -13.601 14.206 1.00 91.56 291 THR A C 1
ATOM 2372 O O . THR A 1 291 ? -22.118 -13.758 14.180 1.00 91.56 291 THR A O 1
ATOM 2375 N N . GLY A 1 292 ? -20.328 -12.417 13.965 1.00 91.81 292 GLY A N 1
ATOM 2376 C CA . GLY A 1 292 ? -21.064 -11.158 13.847 1.00 91.81 292 GLY A CA 1
ATOM 2377 C C . GLY A 1 292 ? -21.563 -10.604 15.182 1.00 91.81 292 GLY A C 1
ATOM 2378 O O . GLY A 1 292 ? -22.270 -9.596 15.193 1.00 91.81 292 GLY A O 1
ATOM 2379 N N . GLU A 1 293 ? -21.217 -11.232 16.310 1.00 93.00 293 GLU A N 1
ATOM 2380 C CA . GLU A 1 293 ? -21.644 -10.781 17.632 1.00 93.00 293 GLU A CA 1
ATOM 2381 C C . GLU A 1 293 ? -21.010 -9.435 18.000 1.00 93.00 293 GLU A C 1
ATOM 2383 O O . GLU A 1 293 ? -19.849 -9.153 17.701 1.00 93.00 293 GLU A O 1
ATOM 2388 N N . VAL A 1 294 ? -21.780 -8.583 18.679 1.00 91.62 294 VAL A N 1
ATOM 2389 C CA . VAL A 1 294 ? -21.301 -7.279 19.144 1.00 91.62 294 VAL A CA 1
ATOM 2390 C C . VAL A 1 294 ? -20.333 -7.477 20.309 1.00 91.62 294 VAL A C 1
ATOM 2392 O O . VAL A 1 294 ? -20.749 -7.834 21.408 1.00 91.62 294 VAL A O 1
ATOM 2395 N N . ILE A 1 295 ? -19.057 -7.163 20.087 1.00 89.19 295 ILE A N 1
ATOM 2396 C CA . ILE A 1 295 ? -18.029 -7.110 21.134 1.00 89.19 295 ILE A CA 1
ATOM 2397 C C . ILE A 1 295 ? -18.078 -5.749 21.836 1.00 89.19 295 ILE A C 1
ATOM 2399 O O . ILE A 1 295 ? -18.135 -5.660 23.057 1.00 89.19 295 ILE A O 1
ATOM 2403 N N . VAL A 1 296 ? -18.078 -4.662 21.057 1.00 86.56 296 VAL A N 1
ATOM 2404 C CA . VAL A 1 296 ? -18.140 -3.286 21.576 1.00 86.56 296 VAL A CA 1
ATOM 2405 C C . VAL A 1 296 ? -19.435 -2.645 21.078 1.00 86.56 296 VAL A C 1
ATOM 2407 O O . VAL A 1 296 ? -19.595 -2.499 19.865 1.00 86.56 296 VAL A O 1
ATOM 2410 N N . PRO A 1 297 ? -20.358 -2.228 21.964 1.00 87.69 297 PRO A N 1
ATOM 2411 C CA . PRO A 1 297 ? -21.619 -1.615 21.552 1.00 87.69 297 PRO A CA 1
ATOM 2412 C C . PRO A 1 297 ? -21.436 -0.327 20.741 1.00 87.69 297 PRO A C 1
ATOM 2414 O O . PRO A 1 297 ? -20.554 0.482 21.030 1.00 87.69 297 PRO A O 1
ATOM 2417 N N . HIS A 1 298 ? -22.330 -0.075 19.775 1.00 90.00 298 HIS A N 1
ATOM 2418 C CA . HIS A 1 298 ? -22.357 1.155 18.966 1.00 90.00 298 HIS A CA 1
ATOM 2419 C C . HIS A 1 298 ? -22.898 2.373 19.723 1.00 90.00 298 HIS A C 1
ATOM 2421 O O . HIS A 1 298 ? -23.931 2.970 19.377 1.00 90.00 298 HIS A O 1
ATOM 2427 N N . THR A 1 299 ? -22.197 2.740 20.788 1.00 86.69 299 THR A N 1
ATOM 2428 C CA . THR A 1 299 ? -22.520 3.857 21.684 1.00 86.69 299 THR A CA 1
ATOM 2429 C C . THR A 1 299 ? -21.413 4.904 21.747 1.00 86.69 299 THR A C 1
ATOM 2431 O O . THR A 1 299 ? -21.639 5.990 22.277 1.00 86.69 299 THR A O 1
ATOM 2434 N N . TYR A 1 300 ? -20.240 4.623 21.179 1.00 86.19 300 TYR A N 1
ATOM 2435 C CA . TYR A 1 300 ? -19.065 5.488 21.278 1.00 86.19 300 TYR A CA 1
ATOM 2436 C C . TYR A 1 300 ? -18.930 6.401 20.063 1.00 86.19 300 TYR A C 1
ATOM 2438 O O . TYR A 1 300 ? -19.126 5.974 18.928 1.00 86.19 300 TYR A O 1
ATOM 2446 N N . ARG A 1 301 ? -18.565 7.666 20.281 1.00 86.56 301 ARG A N 1
ATOM 2447 C CA . ARG A 1 301 ? -18.296 8.629 19.196 1.00 86.56 301 ARG A CA 1
ATOM 2448 C C . ARG A 1 301 ? -16.957 8.377 18.515 1.00 86.56 301 ARG A C 1
ATOM 2450 O O . ARG A 1 301 ? -16.778 8.693 17.340 1.00 86.56 301 ARG A O 1
ATOM 2457 N N . PHE A 1 302 ? -16.020 7.802 19.256 1.00 86.25 302 PHE A N 1
ATOM 2458 C CA . PHE A 1 302 ? -14.679 7.505 18.788 1.00 86.25 302 PHE A CA 1
ATOM 2459 C C . PHE A 1 302 ? -14.159 6.232 19.454 1.00 86.25 302 PHE A C 1
ATOM 2461 O O . PHE A 1 302 ? -14.508 5.931 20.593 1.00 86.25 302 PHE A O 1
ATOM 2468 N N . GLY A 1 303 ? -13.306 5.522 18.725 1.00 85.00 303 GLY A N 1
ATOM 2469 C CA . GLY A 1 303 ? -12.483 4.431 19.221 1.00 85.00 303 GLY A CA 1
ATOM 2470 C C . GLY A 1 303 ? -11.155 4.450 18.474 1.00 85.00 303 GLY A C 1
ATOM 2471 O O . GLY A 1 303 ? -11.148 4.658 17.255 1.00 85.00 303 GLY A O 1
ATOM 2472 N N . SER A 1 304 ? -10.054 4.315 19.209 1.00 85.19 304 SER A N 1
ATOM 2473 C CA . SER A 1 304 ? -8.705 4.206 18.657 1.00 85.19 304 SER A CA 1
ATOM 2474 C C . SER A 1 304 ? -8.430 2.796 18.134 1.00 85.19 304 SER A C 1
ATOM 2476 O O . SER A 1 304 ? -9.206 1.869 18.346 1.00 85.19 304 SER A O 1
ATOM 2478 N N . GLU A 1 305 ? -7.279 2.611 17.496 1.00 80.62 305 GLU A N 1
ATOM 2479 C CA . GLU A 1 305 ? -6.698 1.275 17.351 1.00 80.62 305 GLU A CA 1
ATOM 2480 C C . GLU A 1 305 ? -6.397 0.679 18.729 1.00 80.62 305 GLU A C 1
ATOM 2482 O O . GLU A 1 305 ? -6.231 1.410 19.716 1.00 80.62 305 GLU A O 1
ATOM 2487 N N . PHE A 1 306 ? -6.310 -0.647 18.788 1.00 80.19 306 PHE A N 1
ATOM 2488 C CA . PHE A 1 306 ? -5.858 -1.304 19.998 1.00 80.19 306 PHE A CA 1
ATOM 2489 C C . PHE A 1 306 ? -4.347 -1.241 20.109 1.00 80.19 306 PHE A C 1
ATOM 2491 O O . PHE A 1 306 ? -3.624 -1.583 19.176 1.00 80.19 306 PHE A O 1
ATOM 2498 N N . LYS A 1 307 ? -3.882 -0.888 21.299 1.00 81.50 307 LYS A N 1
ATOM 2499 C CA . LYS A 1 307 ? -2.483 -0.986 21.689 1.00 81.50 307 LYS A CA 1
ATOM 2500 C C . LYS A 1 307 ? -2.416 -1.783 22.981 1.00 81.50 307 LYS A C 1
ATOM 2502 O O . LYS A 1 307 ? -3.112 -1.485 23.947 1.00 81.50 307 LYS A O 1
ATOM 2507 N N . ASN A 1 308 ? -1.610 -2.843 22.974 1.00 78.31 308 ASN A N 1
ATOM 2508 C CA . ASN A 1 308 ? -1.418 -3.739 24.122 1.00 78.31 308 ASN A CA 1
ATOM 2509 C C . ASN A 1 308 ? -2.727 -4.332 24.667 1.00 78.31 308 ASN A C 1
ATOM 2511 O O . ASN A 1 308 ? -2.926 -4.405 25.877 1.00 78.31 308 ASN A O 1
ATOM 2515 N N . GLY A 1 309 ? -3.637 -4.724 23.770 1.00 84.50 309 GLY A N 1
ATOM 2516 C CA . GLY A 1 309 ? -4.910 -5.346 24.145 1.00 84.50 309 GLY A CA 1
ATOM 2517 C C . GLY A 1 309 ? -5.978 -4.379 24.663 1.00 84.50 309 GLY A C 1
ATOM 2518 O O . GLY A 1 309 ? -7.037 -4.840 25.075 1.00 84.50 309 GLY A O 1
ATOM 2519 N N . LEU A 1 310 ? -5.747 -3.061 24.598 1.00 87.81 310 LEU A N 1
ATOM 2520 C CA . LEU A 1 310 ? -6.717 -2.048 25.009 1.00 87.81 310 LEU A CA 1
ATOM 2521 C C . LEU A 1 310 ? -6.943 -0.982 23.946 1.00 87.81 310 LEU A C 1
ATOM 2523 O O . LEU A 1 310 ? -6.072 -0.685 23.130 1.00 87.81 310 LEU A O 1
ATOM 2527 N N . MET A 1 311 ? -8.100 -0.342 24.032 1.00 88.31 311 MET A N 1
ATOM 2528 C CA . MET A 1 311 ? -8.528 0.730 23.153 1.00 88.31 311 MET A CA 1
ATOM 2529 C C . MET A 1 311 ? -9.020 1.933 23.933 1.00 88.31 311 MET A C 1
ATOM 2531 O O . MET A 1 311 ? -9.781 1.799 24.891 1.00 88.31 311 MET A O 1
ATOM 2535 N N . VAL A 1 312 ? -8.653 3.118 23.450 1.00 91.81 312 VAL A N 1
ATOM 2536 C CA . VAL A 1 312 ? -9.247 4.370 23.903 1.00 91.81 312 VAL A CA 1
ATOM 2537 C C . VAL A 1 312 ? -10.572 4.578 23.185 1.00 91.81 312 VAL A C 1
ATOM 2539 O O . VAL A 1 312 ? -10.622 4.644 21.959 1.00 91.81 312 VAL A O 1
ATOM 2542 N N . ILE A 1 313 ? -11.640 4.746 23.950 1.00 91.69 313 ILE A N 1
ATOM 2543 C CA . ILE A 1 313 ? -12.980 5.085 23.454 1.00 91.69 313 ILE A CA 1
ATOM 2544 C C . ILE A 1 313 ? -13.386 6.475 23.919 1.00 91.69 313 ILE A C 1
ATOM 2546 O O . ILE A 1 313 ? -12.891 6.946 24.937 1.00 91.69 313 ILE A O 1
ATOM 2550 N N . GLN A 1 314 ? -14.322 7.104 23.208 1.00 92.00 314 GLN A N 1
ATOM 2551 C CA . GLN A 1 314 ? -14.993 8.329 23.641 1.00 92.00 314 GLN A CA 1
ATOM 2552 C C . GLN A 1 314 ? -16.509 8.114 23.695 1.00 92.00 314 GLN A C 1
ATOM 2554 O O . GLN A 1 314 ? -17.118 7.707 22.703 1.00 92.00 314 GLN A O 1
ATOM 2559 N N . ASP A 1 315 ? -17.126 8.418 24.833 1.00 90.50 315 ASP A N 1
ATOM 2560 C CA . ASP A 1 315 ? -18.578 8.387 25.003 1.00 90.50 315 ASP A CA 1
ATOM 2561 C C . ASP A 1 315 ? -19.281 9.569 24.296 1.00 90.50 315 ASP A C 1
ATOM 2563 O O . ASP A 1 315 ? -18.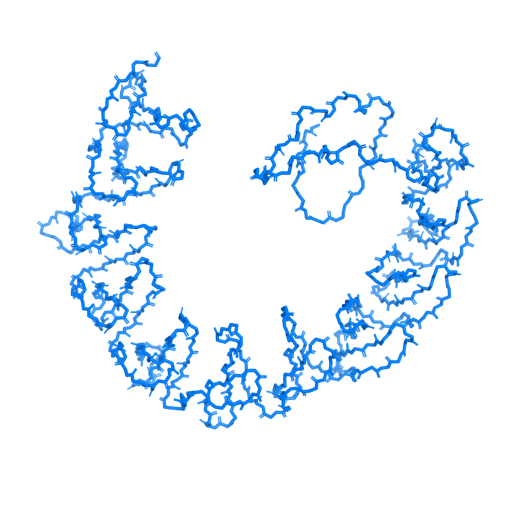680 10.399 23.606 1.00 90.50 315 ASP A O 1
ATOM 2567 N N . THR A 1 316 ? -20.597 9.672 24.467 1.00 86.88 316 THR A N 1
ATOM 2568 C CA . THR A 1 316 ? -21.400 10.746 23.862 1.00 86.88 316 THR A CA 1
ATOM 2569 C C . THR A 1 316 ? -21.216 12.113 24.520 1.00 86.88 316 THR A C 1
ATOM 2571 O O . THR A 1 316 ? -21.585 13.125 23.925 1.00 86.88 316 THR A O 1
ATOM 2574 N N . LEU A 1 317 ? -20.665 12.151 25.735 1.00 89.69 317 LEU A N 1
ATOM 2575 C CA . LEU A 1 317 ? -20.392 13.354 26.525 1.00 89.69 317 LEU A CA 1
ATOM 2576 C C . LEU A 1 317 ? -18.959 13.877 26.317 1.00 89.69 317 LEU A C 1
ATOM 2578 O O . LEU A 1 317 ? -18.576 14.891 26.912 1.00 89.69 317 LEU A O 1
ATOM 2582 N N . GLY A 1 318 ? -18.173 13.205 25.471 1.00 89.62 318 GLY A N 1
ATOM 2583 C CA . GLY A 1 318 ? -16.779 13.540 25.201 1.00 89.62 318 GLY A CA 1
ATOM 2584 C C . GLY A 1 318 ? -15.811 13.045 26.276 1.00 89.62 318 GLY A C 1
ATOM 2585 O O . GLY A 1 318 ? -14.688 13.541 26.337 1.00 89.62 318 GLY A O 1
ATOM 2586 N N . ASN A 1 319 ? -16.226 12.119 27.144 1.00 94.56 319 ASN A N 1
ATOM 2587 C CA . ASN A 1 319 ? -15.326 11.468 28.088 1.00 94.56 319 ASN A CA 1
ATOM 2588 C C . ASN A 1 319 ? -14.645 10.271 27.434 1.00 94.56 319 ASN A C 1
ATOM 2590 O O . ASN A 1 319 ? -15.256 9.548 26.651 1.00 94.56 319 ASN A O 1
ATOM 2594 N N . HIS A 1 320 ? -13.384 10.060 27.775 1.00 95.19 320 HIS A N 1
ATOM 2595 C CA . HIS A 1 320 ? -12.562 8.971 27.305 1.00 95.19 320 HIS A CA 1
ATOM 2596 C C . HIS A 1 320 ? -12.429 7.896 28.383 1.00 95.19 320 HIS A C 1
ATOM 2598 O O . HIS A 1 320 ? -12.312 8.213 29.569 1.00 95.19 320 HIS A O 1
ATOM 2604 N N . GLY A 1 321 ? -12.409 6.639 27.946 1.00 94.19 321 GLY A N 1
ATOM 2605 C CA . GLY A 1 321 ? -12.150 5.458 28.772 1.00 94.19 321 GLY A CA 1
ATOM 2606 C C . GLY A 1 321 ? -11.290 4.435 28.028 1.00 94.19 321 GLY A C 1
ATOM 2607 O O . GLY A 1 321 ? -10.917 4.663 26.874 1.00 94.19 321 GLY A O 1
ATOM 2608 N N . LEU A 1 322 ? -10.997 3.316 28.689 1.00 93.25 322 LEU A N 1
ATOM 2609 C CA . LEU A 1 322 ? -10.259 2.176 28.149 1.00 93.25 322 LEU A CA 1
ATOM 2610 C C . LEU A 1 322 ? -11.123 0.920 28.163 1.00 93.25 322 LEU A C 1
ATOM 2612 O O . LEU A 1 322 ? -11.727 0.586 29.183 1.00 93.25 322 LEU A O 1
ATOM 2616 N N . VAL A 1 323 ? -11.126 0.203 27.048 1.00 90.31 323 VAL A N 1
ATOM 2617 C CA . VAL A 1 323 ? -11.862 -1.049 26.862 1.00 90.31 323 VAL A CA 1
ATOM 2618 C C . VAL A 1 323 ? -10.934 -2.122 26.297 1.00 90.31 323 VAL A C 1
ATOM 2620 O O . VAL A 1 323 ? -10.057 -1.809 25.491 1.00 90.31 323 VAL A O 1
ATOM 2623 N N . ASN A 1 324 ? -11.086 -3.365 26.750 1.00 87.38 324 ASN A N 1
ATOM 2624 C CA . ASN A 1 324 ? -10.319 -4.505 26.249 1.00 87.38 324 ASN A CA 1
ATOM 2625 C C . ASN A 1 324 ? -10.955 -5.138 24.998 1.00 87.38 324 ASN A C 1
ATOM 2627 O O . ASN A 1 324 ? -11.978 -4.682 24.487 1.00 87.38 324 ASN A O 1
ATOM 2631 N N . ASP A 1 325 ? -10.337 -6.203 24.492 1.00 80.06 325 ASP A N 1
ATOM 2632 C CA . ASP A 1 325 ? -10.713 -6.896 23.252 1.00 80.06 325 ASP A CA 1
ATOM 2633 C C . ASP A 1 325 ? -12.000 -7.718 23.373 1.00 80.06 325 ASP A C 1
ATOM 2635 O O . ASP A 1 325 ? -12.498 -8.225 22.373 1.00 80.06 325 ASP A O 1
ATOM 2639 N N . LYS A 1 326 ? -12.567 -7.787 24.579 1.00 82.12 326 LYS A N 1
ATOM 2640 C CA . LYS A 1 326 ? -13.876 -8.369 24.889 1.00 82.12 326 LYS A CA 1
ATOM 2641 C C . LYS A 1 326 ? -14.959 -7.313 25.108 1.00 82.12 326 LYS A C 1
ATOM 2643 O O . LYS A 1 326 ? -16.085 -7.662 25.442 1.00 82.12 326 LYS A O 1
ATOM 2648 N N . GLY A 1 327 ? -14.631 -6.028 24.961 1.00 79.38 327 GLY A N 1
ATOM 2649 C CA . GLY A 1 327 ? -15.575 -4.941 25.215 1.00 79.38 327 GLY A CA 1
ATOM 2650 C C . GLY A 1 327 ? -15.740 -4.571 26.692 1.00 79.38 327 GLY A C 1
ATOM 2651 O O . GLY A 1 327 ? -16.599 -3.752 27.020 1.00 79.38 327 GLY A O 1
ATOM 2652 N N . GLU A 1 328 ? -14.917 -5.118 27.589 1.00 88.25 328 GLU A N 1
ATOM 2653 C CA . GLU A 1 328 ? -14.973 -4.845 29.027 1.00 88.25 328 GLU A CA 1
ATOM 2654 C C . GLU A 1 328 ? -14.160 -3.589 29.373 1.00 88.25 328 GLU A C 1
ATOM 2656 O O . GLU A 1 328 ? -13.039 -3.400 28.890 1.00 88.25 328 GLU A O 1
ATOM 2661 N N . PHE A 1 329 ? -14.703 -2.721 30.231 1.00 91.50 329 PHE A N 1
ATOM 2662 C CA . PHE A 1 329 ? -13.983 -1.526 30.668 1.00 91.50 329 PHE A CA 1
ATOM 2663 C C . PHE A 1 329 ? -12.813 -1.890 31.582 1.00 91.50 329 PHE A C 1
ATOM 2665 O O . PHE A 1 329 ? -13.000 -2.495 32.636 1.00 91.50 329 PHE A O 1
ATOM 2672 N N . VAL A 1 330 ? -11.624 -1.417 31.217 1.00 94.38 330 VAL A N 1
ATOM 2673 C CA . VAL A 1 330 ? -10.494 -1.276 32.146 1.00 94.38 330 VAL A CA 1
ATOM 2674 C C . VAL A 1 330 ? -10.571 0.077 32.849 1.00 94.38 330 VAL A C 1
ATOM 2676 O O . VAL A 1 330 ? -10.330 0.172 34.046 1.00 94.38 330 VAL A O 1
ATOM 2679 N N . VAL A 1 331 ? -10.985 1.116 32.117 1.00 94.44 331 VAL A N 1
ATOM 2680 C CA . VAL A 1 331 ? -11.260 2.453 32.655 1.00 94.44 331 VAL A CA 1
ATOM 2681 C C . VAL A 1 331 ? -12.587 2.924 32.078 1.00 94.44 331 VAL A C 1
ATOM 2683 O O . VAL A 1 331 ? -12.732 3.054 30.862 1.00 94.44 331 VAL A O 1
ATOM 2686 N N . VAL A 1 332 ? -13.575 3.175 32.933 1.00 93.81 332 VAL A N 1
ATOM 2687 C CA . VAL A 1 332 ? -14.870 3.703 32.483 1.00 93.81 332 VAL A CA 1
ATOM 2688 C C . VAL A 1 332 ? -14.704 5.117 31.896 1.00 93.81 332 VAL A C 1
ATOM 2690 O O . VAL A 1 332 ? -13.804 5.841 32.319 1.00 93.81 332 VAL A O 1
ATOM 2693 N N . PRO A 1 333 ? -15.525 5.548 30.918 1.00 93.44 333 PRO A N 1
ATOM 2694 C CA . PRO A 1 333 ? -15.403 6.882 30.331 1.00 93.44 333 PRO A CA 1
ATOM 2695 C C . PRO A 1 333 ? -15.662 8.020 31.331 1.00 93.44 333 PRO A C 1
ATOM 2697 O O . PRO A 1 333 ? -16.794 8.454 31.526 1.00 93.44 333 PRO A O 1
ATOM 2700 N N . GLU A 1 334 ? -14.600 8.542 31.940 1.00 93.81 334 GLU A N 1
ATOM 2701 C CA . GLU A 1 334 ? -14.675 9.641 32.918 1.00 93.81 334 GLU A CA 1
ATOM 2702 C C . GLU A 1 334 ? -13.641 10.753 32.683 1.00 93.81 334 GLU A C 1
ATOM 2704 O O . GLU A 1 334 ? -13.794 11.878 33.168 1.00 93.81 334 GLU A O 1
ATOM 2709 N N . HIS A 1 335 ? -12.597 10.480 31.901 1.00 94.19 335 HIS A N 1
ATOM 2710 C CA . HIS A 1 335 ? -11.525 11.437 31.639 1.00 94.19 335 HIS A CA 1
ATOM 2711 C C . HIS A 1 335 ? -11.868 12.331 30.450 1.00 94.19 335 HIS A C 1
ATOM 2713 O O . HIS A 1 335 ? -12.569 11.919 29.541 1.00 94.19 335 HIS A O 1
ATOM 2719 N N . LYS A 1 336 ? -11.380 13.572 30.392 1.00 93.25 336 LYS A N 1
ATOM 2720 C CA . LYS A 1 336 ? -11.681 14.473 29.256 1.00 93.25 336 LYS A CA 1
ATOM 2721 C C . LYS A 1 336 ? -10.775 14.274 28.055 1.00 93.25 336 LYS A C 1
ATOM 2723 O O . LYS A 1 336 ? -11.043 14.815 26.987 1.00 93.25 336 LYS A O 1
ATOM 2728 N N . PHE A 1 337 ? -9.692 13.546 28.250 1.00 91.94 337 PHE A N 1
ATOM 2729 C CA . PHE A 1 337 ? -8.785 13.146 27.199 1.00 91.94 337 PHE A CA 1
ATOM 2730 C C . PHE A 1 337 ? -8.032 11.910 27.668 1.00 91.94 337 PHE A C 1
ATOM 2732 O O . PHE A 1 337 ? -7.652 11.835 28.836 1.00 91.94 337 PHE A O 1
ATOM 2739 N N . LEU A 1 338 ? -7.817 10.990 26.739 1.00 93.62 338 LEU A N 1
ATOM 2740 C CA . LEU A 1 338 ? -6.906 9.861 26.838 1.00 93.62 338 LEU A CA 1
ATOM 2741 C C . LEU A 1 338 ? -6.276 9.647 25.463 1.00 93.62 338 LEU A C 1
ATOM 2743 O O . LEU A 1 338 ? -6.969 9.744 24.447 1.00 93.62 338 LEU A O 1
ATOM 2747 N N . LEU A 1 339 ? -4.996 9.310 25.460 1.00 89.88 339 LEU A N 1
ATOM 2748 C CA . LEU A 1 339 ? -4.193 8.929 24.305 1.00 89.88 339 LEU A CA 1
ATOM 2749 C C . LEU A 1 339 ? -3.291 7.769 24.719 1.00 89.88 339 LEU A C 1
ATOM 2751 O O . LEU A 1 339 ? -2.723 7.803 25.807 1.00 89.88 339 LEU A O 1
ATOM 2755 N N . CYS A 1 340 ? -3.118 6.784 23.839 1.00 86.75 340 CYS A N 1
ATOM 2756 C CA . CYS A 1 340 ? -2.125 5.732 24.028 1.00 86.75 340 CYS A CA 1
ATOM 2757 C C . CYS A 1 340 ? -0.860 6.008 23.206 1.00 86.75 340 CYS A C 1
ATOM 2759 O O . CYS A 1 340 ? -0.917 6.126 21.973 1.00 86.75 340 CYS A O 1
ATOM 2761 N N . GLN A 1 341 ? 0.279 6.040 23.890 1.00 80.69 341 GLN A N 1
ATOM 2762 C CA . GLN A 1 341 ? 1.604 6.106 23.289 1.00 80.69 341 GLN A CA 1
ATOM 2763 C C . GLN A 1 341 ? 2.452 4.968 23.865 1.00 80.69 341 GLN A C 1
ATOM 2765 O O . GLN A 1 341 ? 2.642 4.869 25.077 1.00 80.69 341 GLN A O 1
ATOM 2770 N N . ASP A 1 342 ? 2.883 4.064 22.984 1.00 78.31 342 ASP A N 1
ATOM 2771 C CA . ASP A 1 342 ? 3.478 2.769 23.320 1.00 78.31 342 ASP A CA 1
ATOM 2772 C C . ASP A 1 342 ? 2.663 1.982 24.351 1.00 78.31 342 ASP A C 1
ATOM 2774 O O . ASP A 1 342 ? 1.600 1.470 24.011 1.00 78.31 342 ASP A O 1
ATOM 2778 N N . ASN A 1 343 ? 3.140 1.883 25.594 1.00 77.31 343 ASN A N 1
ATOM 2779 C CA . ASN A 1 343 ? 2.493 1.137 26.680 1.00 77.31 343 ASN A CA 1
ATOM 2780 C C . ASN A 1 343 ? 1.820 2.029 27.729 1.00 77.31 343 ASN A C 1
ATOM 2782 O O . ASN A 1 343 ? 1.331 1.515 28.734 1.00 77.31 343 ASN A O 1
ATOM 2786 N N . LEU A 1 344 ? 1.799 3.345 27.507 1.00 83.88 344 LEU A N 1
ATOM 2787 C CA . LEU A 1 344 ? 1.306 4.320 28.472 1.00 83.88 344 LEU A CA 1
ATOM 2788 C C . LEU A 1 344 ? 0.111 5.102 27.951 1.00 83.88 344 LEU A C 1
ATOM 2790 O O . LEU A 1 344 ? -0.039 5.360 26.753 1.00 83.88 344 LEU A O 1
ATOM 2794 N N . TYR A 1 345 ? -0.732 5.495 28.900 1.00 88.69 345 TYR A N 1
ATOM 2795 C CA . TYR A 1 345 ? -1.933 6.270 28.658 1.00 88.69 345 TYR A CA 1
ATOM 2796 C C . TYR A 1 345 ? -1.775 7.655 29.258 1.00 88.69 345 TYR A C 1
ATOM 2798 O O . TYR A 1 345 ? -1.635 7.817 30.468 1.00 88.69 345 TYR A O 1
ATOM 2806 N N . PHE A 1 346 ? -1.818 8.656 28.391 1.00 88.69 346 PHE A N 1
ATOM 2807 C CA . PHE A 1 346 ? -1.716 10.061 28.750 1.00 88.69 346 PHE A CA 1
ATOM 2808 C C . PHE A 1 346 ? -3.109 10.637 28.788 1.00 88.69 346 PHE A C 1
ATOM 2810 O O . PHE A 1 346 ? -3.860 10.524 27.816 1.00 88.69 346 PHE A O 1
ATOM 2817 N N . GLY A 1 347 ? -3.459 11.253 29.906 1.00 91.00 347 GLY A N 1
ATOM 2818 C CA . GLY A 1 347 ? -4.805 11.732 30.117 1.00 91.00 347 GLY A CA 1
ATOM 2819 C C . GLY A 1 347 ? -4.876 13.052 30.845 1.00 91.00 347 GLY A C 1
ATOM 2820 O O . GLY A 1 347 ? -3.924 13.511 31.475 1.00 91.00 347 GLY A O 1
ATOM 2821 N N . ARG A 1 348 ? -6.060 13.657 30.772 1.00 91.12 348 ARG A N 1
ATOM 2822 C CA . ARG A 1 348 ? -6.421 14.776 31.640 1.00 91.12 348 ARG A CA 1
ATOM 2823 C C . ARG A 1 348 ? -7.863 14.681 32.090 1.00 91.12 348 ARG A C 1
ATOM 2825 O O . ARG A 1 348 ? -8.744 14.230 31.354 1.00 91.12 348 ARG A O 1
ATOM 2832 N N . THR A 1 349 ? -8.111 15.172 33.292 1.00 91.81 349 THR A N 1
ATOM 2833 C CA . THR A 1 349 ? -9.449 15.294 33.867 1.00 91.81 349 THR A CA 1
ATOM 2834 C C . THR A 1 349 ? -9.667 16.695 34.427 1.00 91.81 349 THR A C 1
ATOM 2836 O O . THR A 1 349 ? -8.710 17.434 34.664 1.00 91.81 349 THR A O 1
ATOM 2839 N N . LYS A 1 350 ? -10.932 17.087 34.602 1.00 88.25 350 LYS A N 1
ATOM 2840 C CA . LYS A 1 350 ? -11.266 18.372 35.228 1.00 88.25 350 LYS A CA 1
ATOM 2841 C C . LYS A 1 350 ? -10.881 18.330 36.705 1.00 88.25 350 LYS A C 1
ATOM 2843 O O . LYS A 1 350 ? -11.165 17.344 37.380 1.00 88.25 350 LYS A O 1
ATOM 2848 N N . ALA A 1 351 ? -10.282 19.406 37.201 1.00 82.62 351 ALA A N 1
ATOM 2849 C CA . ALA A 1 351 ? -9.892 19.537 38.601 1.00 82.62 351 ALA A CA 1
ATOM 2850 C C . ALA A 1 351 ? -10.326 20.890 39.175 1.00 82.62 351 ALA A C 1
ATOM 2852 O O . ALA A 1 351 ? -10.541 21.851 38.438 1.00 82.62 351 ALA A O 1
ATOM 2853 N N . SER A 1 352 ? -10.442 20.971 40.501 1.00 76.50 352 SER A N 1
ATOM 2854 C CA . SER A 1 352 ? -10.765 22.204 41.239 1.00 76.50 352 SER A CA 1
ATOM 2855 C C . SER A 1 352 ? -9.543 23.119 41.419 1.00 76.50 352 SER A C 1
ATOM 2857 O O . SER A 1 352 ? -9.362 23.714 42.477 1.00 76.50 352 SER A O 1
ATOM 2859 N N . THR A 1 353 ? -8.679 23.193 40.408 1.00 69.19 353 THR A N 1
ATOM 2860 C CA . THR A 1 353 ? -7.402 23.921 40.423 1.00 69.19 353 THR A CA 1
ATOM 2861 C C . THR A 1 353 ? -7.507 25.197 39.578 1.00 69.19 353 THR A C 1
ATOM 2863 O O . THR A 1 353 ? -8.415 25.299 38.749 1.00 69.19 353 THR A O 1
ATOM 2866 N N . PRO A 1 354 ? -6.594 26.178 39.729 1.00 69.88 354 PRO A N 1
ATOM 2867 C CA . PRO A 1 354 ? -6.615 27.411 38.934 1.00 69.88 354 PRO A CA 1
ATOM 2868 C C . PRO A 1 354 ? -6.523 27.183 37.416 1.00 69.88 354 PRO A C 1
ATOM 2870 O O . PRO A 1 354 ? -7.108 27.943 36.648 1.00 69.88 354 PRO A O 1
ATOM 2873 N N . THR A 1 355 ? -5.823 26.129 36.980 1.00 70.44 355 THR A N 1
ATOM 2874 C CA . THR A 1 355 ? -5.741 25.717 35.566 1.00 70.44 355 THR A CA 1
ATOM 2875 C C . THR A 1 355 ? -7.015 25.010 35.086 1.00 70.44 355 THR A C 1
ATOM 2877 O O . THR A 1 355 ? -7.270 24.938 33.885 1.00 70.44 355 THR A O 1
ATOM 2880 N N . GLY A 1 356 ? -7.825 24.481 36.011 1.00 82.81 356 GLY A N 1
ATOM 2881 C CA . GLY A 1 356 ? -9.037 23.707 35.739 1.00 82.81 356 GLY A CA 1
ATOM 2882 C C . GLY A 1 356 ? -8.787 22.262 35.290 1.00 82.81 356 GLY A C 1
ATOM 2883 O O . GLY A 1 356 ? -9.749 21.525 35.042 1.00 82.81 356 GLY A O 1
ATOM 2884 N N . TRP A 1 357 ? -7.523 21.836 35.197 1.00 86.19 357 TRP A N 1
ATOM 2885 C CA . TRP A 1 357 ? -7.118 20.539 34.657 1.00 86.19 357 TRP A CA 1
ATOM 2886 C C . TRP A 1 357 ? -6.101 19.839 35.557 1.00 86.19 357 TRP A C 1
ATOM 2888 O O . TRP A 1 357 ? -5.222 20.467 36.141 1.00 86.19 357 TRP A O 1
ATOM 2898 N N . LYS A 1 358 ? -6.215 18.513 35.631 1.00 88.44 358 LYS A N 1
ATOM 2899 C CA . LYS A 1 358 ? -5.208 17.617 36.199 1.00 88.44 358 LYS A CA 1
ATOM 2900 C C . LYS A 1 358 ? -4.786 16.628 35.124 1.00 88.44 358 LYS A C 1
ATOM 2902 O O . LYS A 1 358 ? -5.624 15.877 34.616 1.00 88.44 358 LYS A O 1
ATOM 2907 N N . TRP A 1 359 ? -3.507 16.645 34.789 1.00 88.06 359 TRP A N 1
ATOM 2908 C CA . TRP A 1 359 ? -2.880 15.716 33.861 1.00 88.06 359 TRP A CA 1
ATOM 2909 C C . TRP A 1 359 ? -2.398 14.480 34.596 1.00 88.06 359 TRP A C 1
ATOM 2911 O O . TRP A 1 359 ? -2.046 14.543 35.776 1.00 88.06 359 TRP A O 1
ATOM 2921 N N . PHE A 1 360 ? -2.397 13.348 33.907 1.00 88.81 360 PHE A N 1
ATOM 2922 C CA . PHE A 1 360 ? -1.919 12.098 34.464 1.00 88.81 360 PHE A CA 1
ATOM 2923 C C . PHE A 1 360 ? -1.339 11.178 33.396 1.00 88.81 360 PHE A C 1
ATOM 2925 O O . PHE A 1 360 ? -1.655 11.278 32.209 1.00 88.81 360 PHE A O 1
ATOM 2932 N N . ILE A 1 361 ? -0.501 10.264 33.869 1.00 87.62 361 ILE A N 1
ATOM 2933 C CA . ILE A 1 361 ? -0.031 9.109 33.116 1.00 87.62 361 ILE A CA 1
ATOM 2934 C C . ILE A 1 361 ? -0.535 7.872 33.840 1.00 87.62 361 ILE A C 1
ATOM 2936 O O . ILE A 1 361 ? -0.581 7.833 35.074 1.00 87.62 361 ILE A O 1
ATOM 2940 N N . MET A 1 362 ? -0.935 6.882 33.060 1.00 89.56 362 MET A N 1
ATOM 2941 C CA . MET A 1 362 ? -1.562 5.662 33.522 1.00 89.56 362 MET A CA 1
ATOM 2942 C C . MET A 1 362 ? -0.970 4.453 32.801 1.00 89.56 362 MET A C 1
ATOM 2944 O O . MET A 1 362 ? -0.626 4.532 31.618 1.00 89.56 362 MET A O 1
ATOM 2948 N N . ASP A 1 363 ? -0.833 3.349 33.530 1.00 87.12 363 ASP A N 1
ATOM 2949 C CA . ASP A 1 363 ? -0.402 2.067 32.974 1.00 87.12 363 ASP A CA 1
ATOM 2950 C C . ASP A 1 363 ? -1.542 1.361 32.208 1.00 87.12 363 ASP A C 1
ATOM 2952 O O . ASP A 1 363 ? -2.679 1.833 32.139 1.00 87.12 363 ASP A O 1
ATOM 2956 N N . ASN A 1 364 ? -1.255 0.199 31.620 1.00 87.25 364 ASN A N 1
ATOM 2957 C CA . ASN A 1 364 ? -2.252 -0.619 30.926 1.00 87.25 364 ASN A CA 1
ATOM 2958 C C . ASN A 1 364 ? -3.167 -1.432 31.863 1.00 87.25 364 ASN A C 1
ATOM 2960 O O . ASN A 1 364 ? -3.960 -2.233 31.380 1.00 87.25 364 ASN A O 1
ATOM 2964 N N . GLN A 1 365 ? -3.079 -1.263 33.183 1.00 88.88 365 GLN A N 1
ATOM 2965 C CA . GLN A 1 365 ? -4.077 -1.760 34.136 1.00 88.88 365 GLN A CA 1
ATOM 2966 C C . GLN A 1 365 ? -5.090 -0.673 34.521 1.00 88.88 365 GLN A C 1
ATOM 2968 O O . GLN A 1 365 ? -6.052 -0.969 35.225 1.00 88.88 365 GLN A O 1
ATOM 2973 N N . GLY A 1 366 ? -4.899 0.569 34.064 1.00 88.81 366 GLY A N 1
ATOM 2974 C CA . GLY A 1 366 ? -5.735 1.697 34.462 1.00 88.81 366 GLY A CA 1
ATOM 2975 C C . GLY A 1 366 ? -5.263 2.388 35.748 1.00 88.81 366 GLY A C 1
ATOM 2976 O O . GLY A 1 366 ? -5.985 3.216 36.302 1.00 88.81 366 GLY A O 1
ATOM 2977 N N . SER A 1 367 ? -4.061 2.078 36.245 1.00 89.88 367 SER A N 1
ATOM 2978 C CA . SER A 1 367 ? -3.515 2.702 37.453 1.00 89.88 367 SER A CA 1
ATOM 2979 C C . SER A 1 367 ? -2.835 4.022 37.111 1.00 89.88 367 SER A C 1
ATOM 2981 O O . SER A 1 367 ? -1.918 4.064 36.290 1.00 89.88 367 SER A O 1
ATOM 2983 N N . ILE A 1 368 ? -3.236 5.111 37.774 1.00 89.81 368 ILE A N 1
ATOM 2984 C CA . ILE A 1 368 ? -2.536 6.397 37.666 1.00 89.81 368 ILE A CA 1
ATOM 2985 C C . ILE A 1 368 ? -1.184 6.285 38.377 1.00 89.81 368 ILE A C 1
ATOM 2987 O O . ILE A 1 368 ? -1.116 6.165 39.599 1.00 89.81 368 ILE A O 1
ATOM 2991 N N . ILE A 1 369 ? -0.113 6.376 37.600 1.00 87.06 369 ILE A N 1
ATOM 2992 C CA . ILE A 1 369 ? 1.278 6.272 38.065 1.00 87.06 369 ILE A CA 1
ATOM 2993 C C . ILE A 1 369 ? 1.915 7.643 38.311 1.00 87.06 369 ILE A C 1
ATOM 2995 O O . ILE A 1 369 ? 2.856 7.766 39.092 1.00 87.06 369 ILE A O 1
ATOM 2999 N N . TYR A 1 370 ? 1.398 8.685 37.657 1.00 84.25 370 TYR A N 1
ATOM 3000 C CA . TYR A 1 370 ? 1.822 10.068 37.831 1.00 84.25 370 TYR A CA 1
ATOM 3001 C C . TYR A 1 370 ? 0.647 11.007 37.610 1.00 84.25 370 TYR A C 1
ATOM 3003 O O . TYR A 1 370 ? -0.169 10.779 36.719 1.00 84.25 370 TYR A O 1
ATOM 3011 N N . ALA A 1 371 ? 0.589 12.091 38.380 1.00 85.44 371 ALA A N 1
ATOM 3012 C CA . ALA A 1 371 ? -0.364 13.161 38.158 1.00 85.44 371 ALA A CA 1
ATOM 3013 C C . ALA A 1 371 ? 0.245 14.530 38.468 1.00 85.44 371 ALA A C 1
ATOM 3015 O O . ALA A 1 371 ? 1.049 14.663 39.389 1.00 85.44 371 ALA A O 1
ATOM 3016 N N . SER A 1 372 ? -0.191 15.543 37.725 1.00 79.94 372 SER A N 1
ATOM 3017 C CA . SER A 1 372 ? 0.253 16.928 37.858 1.00 79.94 372 SER A CA 1
ATOM 3018 C C . SER A 1 372 ? -0.901 17.895 37.599 1.00 79.94 372 SER A C 1
ATOM 3020 O O . SER A 1 372 ? -1.817 17.598 36.833 1.00 79.94 372 SER A O 1
ATOM 3022 N N . GLU A 1 373 ? -0.865 19.063 38.236 1.00 79.62 373 GLU A N 1
ATOM 3023 C CA . GLU A 1 373 ? -1.769 20.186 37.926 1.00 79.62 373 GLU A CA 1
ATOM 3024 C C . GLU A 1 373 ? -1.247 21.060 36.773 1.00 79.62 373 GLU A C 1
ATOM 3026 O O . GLU A 1 373 ? -1.955 21.942 36.283 1.00 79.62 373 GLU A O 1
ATOM 3031 N N . LEU A 1 374 ? -0.008 20.806 36.350 1.00 75.00 374 LEU A N 1
ATOM 3032 C CA . LEU A 1 374 ? 0.675 21.462 35.242 1.00 75.00 374 LEU A CA 1
ATOM 3033 C C . LEU A 1 374 ? 0.627 20.582 33.990 1.00 75.00 374 LEU A C 1
ATOM 3035 O O . LEU A 1 374 ? 0.455 19.363 34.094 1.00 75.00 374 LEU A O 1
ATOM 3039 N N . ASP A 1 375 ? 0.803 21.200 32.823 1.00 70.75 375 ASP A N 1
ATOM 3040 C CA . ASP A 1 375 ? 0.838 20.491 31.546 1.00 70.75 375 ASP A CA 1
ATOM 3041 C C . ASP A 1 375 ? 2.058 19.567 31.486 1.00 70.75 375 ASP A C 1
ATOM 3043 O O . ASP A 1 375 ? 3.175 19.934 31.858 1.00 70.75 375 ASP A O 1
ATOM 3047 N N . VAL A 1 376 ? 1.823 18.340 31.031 1.00 71.44 376 VAL A N 1
ATOM 3048 C CA . VAL A 1 376 ? 2.836 17.292 30.954 1.00 71.44 376 VAL A CA 1
ATOM 3049 C C . VAL A 1 376 ? 3.053 16.939 29.492 1.00 71.44 376 VAL A C 1
ATOM 3051 O O . VAL A 1 376 ? 2.138 16.475 28.815 1.00 71.44 376 VAL A O 1
ATOM 3054 N N . ASN A 1 377 ? 4.282 17.125 29.032 1.00 69.56 377 ASN A N 1
ATOM 3055 C CA . ASN A 1 377 ? 4.772 16.653 27.750 1.00 69.56 377 ASN A CA 1
ATOM 3056 C C . ASN A 1 377 ? 5.587 15.371 27.944 1.00 69.56 377 ASN A C 1
ATOM 3058 O O . ASN A 1 377 ? 6.157 15.118 29.008 1.00 69.56 377 ASN A O 1
ATOM 3062 N N . PHE A 1 378 ? 5.647 14.562 26.895 1.00 67.94 378 PHE A N 1
ATOM 3063 C CA . PHE A 1 378 ? 6.330 13.279 26.909 1.00 67.94 378 PHE A CA 1
ATOM 3064 C C . PHE A 1 378 ? 7.143 13.099 25.633 1.00 67.94 378 PHE A C 1
ATOM 3066 O O . PHE A 1 378 ? 6.651 13.381 24.539 1.00 67.94 378 PHE A O 1
ATOM 3073 N N . ALA A 1 379 ? 8.374 12.615 25.778 1.00 65.12 379 ALA A N 1
ATOM 3074 C CA . ALA A 1 379 ? 9.257 12.310 24.661 1.00 65.12 379 ALA A CA 1
ATOM 3075 C C . ALA A 1 379 ? 9.972 10.974 24.890 1.00 65.12 379 ALA A C 1
ATOM 3077 O O . ALA A 1 379 ? 10.475 10.701 25.982 1.00 65.12 379 ALA A O 1
ATOM 3078 N N . GLN A 1 380 ? 10.030 10.144 23.849 1.00 64.88 380 GLN A N 1
ATOM 3079 C CA . GLN A 1 380 ? 10.864 8.946 23.841 1.00 64.88 380 GLN A CA 1
ATOM 3080 C C . GLN A 1 380 ? 12.324 9.340 23.614 1.00 64.88 380 GLN A C 1
ATOM 3082 O O . GLN A 1 380 ? 12.605 10.154 22.738 1.00 64.88 380 GLN A O 1
ATOM 3087 N N . ILE A 1 381 ? 13.232 8.770 24.408 1.00 60.59 381 ILE A N 1
ATOM 3088 C CA . ILE A 1 381 ? 14.669 9.082 24.349 1.00 60.59 381 ILE A CA 1
ATOM 3089 C C . ILE A 1 381 ? 15.477 7.900 23.805 1.00 60.59 381 ILE A C 1
ATOM 3091 O O . ILE A 1 381 ? 16.342 8.080 22.958 1.00 60.59 381 ILE A O 1
ATOM 3095 N N . GLU A 1 382 ? 15.150 6.675 24.214 1.00 58.56 382 GLU A N 1
ATOM 3096 C CA . GLU A 1 382 ? 15.754 5.440 23.694 1.00 58.56 382 GLU A CA 1
ATOM 3097 C C . GLU A 1 382 ? 14.660 4.395 23.428 1.00 58.56 382 GLU A C 1
ATOM 3099 O O . GLU A 1 382 ? 13.520 4.566 23.871 1.00 58.56 382 GLU A O 1
ATOM 3104 N N . GLU A 1 383 ? 14.992 3.266 22.783 1.00 56.03 383 GLU A N 1
ATOM 3105 C CA . GLU A 1 383 ? 14.063 2.125 22.607 1.00 56.03 383 GLU A CA 1
ATOM 3106 C C . GLU A 1 383 ? 13.411 1.673 23.932 1.00 56.03 383 GLU A C 1
ATOM 3108 O O . GLU A 1 383 ? 12.368 1.015 23.934 1.00 56.03 383 GLU A O 1
ATOM 3113 N N . ASN A 1 384 ? 14.025 2.032 25.070 1.00 54.34 384 ASN A N 1
ATOM 3114 C CA . ASN A 1 384 ? 13.684 1.547 26.396 1.00 54.34 384 ASN A CA 1
ATOM 3115 C C . ASN A 1 384 ? 13.331 2.618 27.443 1.00 54.34 384 ASN A C 1
ATOM 3117 O O . ASN A 1 384 ? 12.999 2.220 28.548 1.00 54.34 384 ASN A O 1
ATOM 3121 N N . ASN A 1 385 ? 13.384 3.928 27.180 1.00 62.50 385 ASN A N 1
ATOM 3122 C CA . ASN A 1 385 ? 13.158 4.939 28.229 1.00 62.50 385 ASN A CA 1
ATOM 3123 C C . ASN A 1 385 ? 12.400 6.164 27.717 1.00 62.50 385 ASN A C 1
ATOM 3125 O O . ASN A 1 385 ? 12.566 6.578 26.565 1.00 62.50 385 ASN A O 1
ATOM 3129 N N . PHE A 1 386 ? 11.629 6.787 28.613 1.00 62.81 386 PHE A N 1
ATOM 3130 C CA . PHE A 1 386 ? 10.889 8.000 28.298 1.00 62.81 386 PHE A CA 1
ATOM 3131 C C . PHE A 1 386 ? 11.186 9.147 29.260 1.00 62.81 386 PHE A C 1
ATOM 3133 O O . PHE A 1 386 ? 11.439 8.945 30.450 1.00 62.81 386 PHE A O 1
ATOM 3140 N N . VAL A 1 387 ? 11.082 10.366 28.737 1.00 63.50 387 VAL A N 1
ATOM 3141 C CA . VAL A 1 387 ? 11.167 11.601 29.509 1.00 63.50 387 VAL A CA 1
ATOM 3142 C C . VAL A 1 387 ? 9.811 12.243 29.682 1.00 63.50 387 VAL A C 1
ATOM 3144 O O . VAL A 1 387 ? 8.996 12.333 28.765 1.00 63.50 387 VAL A O 1
ATOM 3147 N N . LEU A 1 388 ? 9.614 12.691 30.913 1.00 66.19 388 LEU A N 1
ATOM 3148 C CA . LEU A 1 388 ? 8.462 13.413 31.396 1.00 66.19 388 LEU A CA 1
ATOM 3149 C C . LEU A 1 388 ? 8.849 14.884 31.536 1.00 66.19 388 LEU A C 1
ATOM 3151 O O . LEU A 1 388 ? 9.609 15.224 32.433 1.00 66.19 388 LEU A O 1
ATOM 3155 N N . THR A 1 389 ? 8.318 15.774 30.716 1.00 64.25 389 THR A N 1
ATOM 3156 C CA . THR A 1 389 ? 8.593 17.211 30.837 1.00 64.25 389 THR A CA 1
ATOM 3157 C C . THR A 1 389 ? 7.364 17.908 31.396 1.00 64.25 389 THR A C 1
ATOM 3159 O O . THR A 1 389 ? 6.290 17.799 30.813 1.00 64.25 389 THR A O 1
ATOM 3162 N N . ILE A 1 390 ? 7.494 18.650 32.498 1.00 64.56 390 ILE A N 1
ATOM 3163 C CA . ILE A 1 390 ? 6.427 19.570 32.906 1.00 64.56 390 ILE A CA 1
ATOM 3164 C C . ILE A 1 390 ? 6.644 20.888 32.171 1.00 64.56 390 ILE A C 1
ATOM 3166 O O . ILE A 1 390 ? 7.696 21.512 32.315 1.00 64.56 390 ILE A O 1
ATOM 3170 N N . ASP A 1 391 ? 5.653 21.325 31.399 1.00 60.03 391 ASP A N 1
ATOM 3171 C CA . ASP A 1 391 ? 5.675 22.652 30.794 1.00 60.03 391 ASP A CA 1
ATOM 3172 C C . ASP A 1 391 ? 5.313 23.681 31.872 1.00 60.03 391 ASP A C 1
ATOM 3174 O O . ASP A 1 391 ? 4.150 23.857 32.240 1.00 60.03 391 ASP A O 1
ATOM 3178 N N . GLN A 1 392 ? 6.326 24.343 32.424 1.00 53.19 392 GLN A N 1
ATOM 3179 C CA . GLN A 1 392 ? 6.142 25.664 33.010 1.00 53.19 392 GLN A CA 1
ATOM 3180 C C . GLN A 1 392 ? 6.580 26.675 31.953 1.00 53.19 392 GLN A C 1
ATOM 3182 O O . GLN A 1 392 ? 7.630 26.509 31.330 1.00 53.19 392 GLN A O 1
ATOM 3187 N N . TYR A 1 393 ? 5.755 27.696 31.712 1.00 51.00 393 TYR A N 1
ATOM 3188 C CA . TYR A 1 393 ? 6.197 28.883 30.989 1.00 51.00 393 TYR A CA 1
ATOM 3189 C C . TYR A 1 393 ? 7.436 29.418 31.739 1.00 51.00 393 TYR A C 1
ATOM 3191 O O . TYR A 1 393 ? 7.294 29.919 32.849 1.00 51.00 393 TYR A O 1
ATOM 3199 N N . ASP A 1 394 ? 8.612 29.234 31.130 1.00 45.16 394 ASP A N 1
ATOM 3200 C CA . ASP A 1 394 ? 9.985 29.393 31.648 1.00 45.16 394 ASP A CA 1
ATOM 3201 C C . ASP A 1 394 ? 10.530 28.298 32.596 1.00 45.16 394 ASP A C 1
ATOM 3203 O O . ASP A 1 394 ? 10.039 28.080 33.698 1.00 45.16 394 ASP A O 1
ATOM 3207 N N . GLY A 1 395 ? 11.631 27.657 32.160 1.00 57.44 395 GLY A N 1
ATOM 3208 C CA . GLY A 1 395 ? 12.458 26.729 32.950 1.00 57.44 395 GLY A CA 1
ATOM 3209 C C . GLY A 1 395 ? 11.837 25.346 33.161 1.00 57.44 395 GLY A C 1
ATOM 3210 O O . GLY A 1 395 ? 11.397 25.044 34.260 1.00 57.44 395 GLY A O 1
ATOM 3211 N N . LYS A 1 396 ? 11.790 24.507 32.115 1.00 65.62 396 LYS A N 1
ATOM 3212 C CA . LYS A 1 396 ? 11.091 23.205 32.104 1.00 65.62 396 LYS A CA 1
ATOM 3213 C C . LYS A 1 396 ? 11.794 22.161 32.988 1.00 65.62 396 LYS A C 1
ATOM 3215 O O . LYS A 1 396 ? 12.796 21.608 32.534 1.00 65.62 396 LYS A O 1
ATOM 3220 N N . PRO A 1 397 ? 11.281 21.805 34.185 1.00 69.31 397 PRO A N 1
ATOM 3221 C CA . PRO A 1 397 ? 11.839 20.676 34.901 1.00 69.31 397 PRO A CA 1
ATOM 3222 C C . PRO A 1 397 ? 11.412 19.385 34.192 1.00 69.31 397 PRO A C 1
ATOM 3224 O O . PRO A 1 397 ? 10.234 19.124 33.930 1.00 69.31 397 PRO A O 1
ATOM 3227 N N . ASN A 1 398 ? 12.398 18.560 33.887 1.00 74.44 398 ASN A N 1
ATOM 3228 C CA . ASN A 1 398 ? 12.261 17.261 33.264 1.00 74.44 398 ASN A CA 1
ATOM 3229 C C . ASN A 1 398 ? 12.425 16.170 34.324 1.00 74.44 398 ASN A C 1
ATOM 3231 O O . ASN A 1 398 ? 13.200 16.292 35.274 1.00 74.44 398 ASN A O 1
ATOM 3235 N N . GLY A 1 399 ? 11.662 15.101 34.177 1.00 75.00 399 GLY A N 1
ATOM 3236 C CA . GLY A 1 399 ? 11.690 13.891 34.978 1.00 75.00 399 GLY A CA 1
ATOM 3237 C C . GLY A 1 399 ? 11.887 12.680 34.078 1.00 75.00 399 GLY A C 1
ATOM 3238 O O . GLY A 1 399 ? 11.830 12.768 32.851 1.00 75.00 399 GLY A O 1
ATOM 3239 N N . LEU A 1 400 ? 12.111 11.533 34.703 1.00 73.00 400 LEU A N 1
ATOM 3240 C CA . LEU A 1 400 ? 12.381 10.285 34.005 1.00 73.00 400 LEU A CA 1
ATOM 3241 C C . LEU A 1 400 ? 11.396 9.216 34.463 1.00 73.00 400 LEU A C 1
ATOM 3243 O O . LEU A 1 400 ? 11.165 9.048 35.665 1.00 73.00 400 LEU A O 1
ATOM 3247 N N . ILE A 1 401 ? 10.835 8.483 33.508 1.00 72.75 401 ILE A N 1
ATOM 3248 C CA . ILE A 1 401 ? 9.887 7.398 33.751 1.00 72.75 401 ILE A CA 1
ATOM 3249 C C . ILE A 1 401 ? 10.400 6.104 33.109 1.00 72.75 401 ILE A C 1
ATOM 3251 O O . ILE A 1 401 ? 10.995 6.115 32.033 1.00 72.75 401 ILE A O 1
ATOM 3255 N N . GLU A 1 402 ? 10.192 4.984 33.800 1.00 66.06 402 GLU A N 1
ATOM 3256 C CA . GLU A 1 402 ? 10.603 3.652 33.342 1.00 66.06 402 GLU A CA 1
ATOM 3257 C C . GLU A 1 402 ? 9.881 3.226 32.042 1.00 66.06 402 GLU A C 1
ATOM 3259 O O . GLU A 1 402 ? 8.729 3.602 31.828 1.00 66.06 402 GLU A O 1
ATOM 3264 N N . LYS A 1 403 ? 10.520 2.376 31.214 1.00 58.59 403 LYS A N 1
ATOM 3265 C CA . LYS A 1 403 ? 10.026 1.811 29.931 1.00 58.59 403 LYS A CA 1
ATOM 3266 C C . LYS A 1 403 ? 8.558 1.386 29.897 1.00 58.59 403 LYS A C 1
ATOM 3268 O O . LYS A 1 403 ? 7.872 1.537 28.895 1.00 58.59 403 LYS A O 1
ATOM 3273 N N . TRP A 1 404 ? 8.088 0.760 30.967 1.00 59.78 404 TRP A N 1
ATOM 3274 C CA . TRP A 1 404 ? 6.730 0.212 31.043 1.00 59.78 404 TRP A CA 1
ATOM 3275 C C . TRP A 1 404 ? 5.802 1.118 31.853 1.00 59.78 404 TRP A C 1
ATOM 3277 O O . TRP A 1 404 ? 4.722 0.693 32.246 1.00 59.78 404 TRP A O 1
ATOM 3287 N N . GLY A 1 405 ? 6.286 2.328 32.160 1.00 58.56 405 GLY A N 1
ATOM 3288 C CA . GLY A 1 405 ? 5.740 3.307 33.088 1.00 58.56 405 GLY A CA 1
ATOM 3289 C C . GLY A 1 405 ? 5.180 2.698 34.357 1.00 58.56 405 GLY A C 1
ATOM 3290 O O . GLY A 1 405 ? 4.179 3.156 34.869 1.00 58.56 405 GLY A O 1
ATOM 3291 N N . LYS A 1 406 ? 5.814 1.668 34.912 1.00 63.00 406 LYS A N 1
ATOM 3292 C CA . LYS A 1 406 ? 5.380 1.152 36.214 1.00 63.00 406 LYS A CA 1
ATOM 3293 C C . LYS A 1 406 ? 5.804 2.073 37.353 1.00 63.00 406 LYS A C 1
ATOM 3295 O O . LYS A 1 406 ? 5.214 2.031 38.430 1.00 63.00 406 LYS A O 1
ATOM 3300 N N . LYS A 1 407 ? 6.823 2.910 37.128 1.00 70.44 407 LYS A N 1
ATOM 3301 C CA . LYS A 1 407 ? 7.390 3.792 38.144 1.00 70.44 407 LYS A CA 1
ATOM 3302 C C . LYS A 1 407 ? 8.012 5.057 37.546 1.00 70.44 407 LYS A C 1
ATOM 3304 O O . LYS A 1 407 ? 8.675 5.024 36.511 1.00 70.44 407 LYS A O 1
ATOM 3309 N N . ILE A 1 408 ? 7.853 6.167 38.265 1.00 71.88 408 ILE A N 1
ATOM 3310 C CA . ILE A 1 408 ? 8.637 7.391 38.072 1.00 71.88 408 ILE A CA 1
ATOM 3311 C C . ILE A 1 408 ? 10.032 7.153 38.658 1.00 71.88 408 ILE A C 1
ATOM 3313 O O . ILE A 1 408 ? 10.166 6.946 39.866 1.00 71.88 408 ILE A O 1
ATOM 3317 N N . ILE A 1 409 ? 11.063 7.179 37.813 1.00 70.38 409 ILE A N 1
ATOM 3318 C CA . ILE A 1 409 ? 12.460 7.043 38.247 1.00 70.38 409 ILE A CA 1
ATOM 3319 C C . ILE A 1 409 ? 12.893 8.345 38.925 1.00 70.38 409 ILE A C 1
ATOM 3321 O O . ILE A 1 409 ? 13.400 8.330 40.044 1.00 70.38 409 ILE A O 1
ATOM 3325 N N . PHE A 1 410 ? 12.597 9.479 38.285 1.00 71.19 410 PHE A N 1
ATOM 3326 C CA . PHE A 1 410 ? 12.831 10.806 38.839 1.00 71.19 410 PHE A CA 1
ATOM 3327 C C . PHE A 1 410 ? 11.617 11.705 38.624 1.00 71.19 410 PHE A C 1
ATOM 3329 O O . PHE A 1 410 ? 11.179 11.854 37.479 1.00 71.19 410 PHE A O 1
ATOM 3336 N N . PRO A 1 411 ? 11.089 12.350 39.681 1.00 70.75 411 PRO A N 1
ATOM 3337 C CA . PRO A 1 411 ? 10.111 13.405 39.486 1.00 70.75 411 PRO A CA 1
ATOM 3338 C C . PRO A 1 411 ? 10.755 14.562 38.705 1.00 70.75 411 PRO A C 1
ATOM 3340 O O . PRO A 1 411 ? 11.984 14.699 38.736 1.00 70.75 411 PRO A O 1
ATOM 3343 N N . PRO A 1 412 ? 9.948 15.393 38.028 1.00 73.88 412 PRO A N 1
ATOM 3344 C CA . PRO A 1 412 ? 10.435 16.549 37.285 1.00 73.88 412 PRO A CA 1
ATOM 3345 C C . PRO A 1 412 ? 11.321 17.462 38.138 1.00 73.88 412 PRO A C 1
ATOM 3347 O O . PRO A 1 412 ? 10.845 18.088 39.083 1.00 73.88 412 PRO A O 1
ATOM 3350 N N . GLN A 1 413 ? 12.621 17.479 37.828 1.00 77.56 413 GLN A N 1
ATOM 3351 C CA . GLN A 1 413 ? 13.656 18.187 38.595 1.00 77.56 413 GLN A CA 1
ATOM 3352 C C . GLN A 1 413 ? 14.894 18.596 37.775 1.00 77.56 413 GLN A C 1
ATOM 3354 O O . GLN A 1 413 ? 15.755 19.287 38.309 1.00 77.56 413 GLN A O 1
ATOM 3359 N N . PHE A 1 414 ? 15.035 18.122 36.533 1.00 77.75 414 PHE A N 1
ATOM 3360 C CA . PHE A 1 414 ? 16.210 18.367 35.690 1.00 77.75 414 PHE A CA 1
ATOM 3361 C C . PHE A 1 414 ? 15.955 19.518 34.720 1.00 77.75 414 PHE A C 1
ATOM 3363 O O . PHE A 1 414 ? 14.940 19.511 34.032 1.00 77.75 414 PHE A O 1
ATOM 3370 N N . ASP A 1 415 ? 16.881 20.460 34.591 1.00 79.81 415 ASP A N 1
ATOM 3371 C CA . ASP A 1 415 ? 16.729 21.577 33.650 1.00 79.81 415 ASP A CA 1
ATOM 3372 C C . ASP A 1 415 ? 16.793 21.101 32.193 1.00 79.81 415 ASP A C 1
ATOM 3374 O O . ASP A 1 415 ? 16.055 21.579 31.334 1.00 79.81 415 ASP A O 1
ATOM 3378 N N . GLU A 1 416 ? 17.639 20.103 31.917 1.00 76.00 416 GLU A N 1
ATOM 3379 C CA . GLU A 1 416 ? 17.800 19.493 30.595 1.00 76.00 416 GLU A CA 1
ATOM 3380 C C . GLU A 1 416 ? 17.977 17.972 30.732 1.00 76.00 416 GLU A C 1
ATOM 3382 O O . GLU A 1 416 ? 18.631 17.487 31.662 1.00 76.00 416 GLU A O 1
ATOM 3387 N N . ILE A 1 417 ? 17.414 17.218 29.784 1.00 73.81 417 ILE A N 1
ATOM 3388 C CA . ILE A 1 417 ? 17.725 15.802 29.565 1.00 73.81 417 ILE A CA 1
ATOM 3389 C C . ILE A 1 417 ? 18.135 15.650 28.105 1.00 73.81 417 ILE A C 1
ATOM 3391 O O . ILE A 1 417 ? 17.380 16.026 27.209 1.00 73.81 417 ILE A O 1
ATOM 3395 N N . HIS A 1 418 ? 19.331 15.120 27.863 1.00 71.12 418 HIS A N 1
ATOM 3396 C CA . HIS A 1 418 ? 19.815 14.917 26.504 1.00 71.12 418 HIS A CA 1
ATOM 3397 C C . HIS A 1 418 ? 19.179 13.665 25.890 1.00 71.12 418 HIS A C 1
ATOM 3399 O O . HIS A 1 418 ? 19.190 12.588 26.484 1.00 71.12 418 HIS A O 1
ATOM 3405 N N . ASP A 1 419 ? 18.649 13.831 24.677 1.00 57.88 419 ASP A N 1
ATOM 3406 C CA . ASP A 1 419 ? 17.921 12.835 23.878 1.00 57.88 419 ASP A CA 1
ATOM 3407 C C . ASP A 1 419 ? 18.793 11.683 23.357 1.00 57.88 419 ASP A C 1
ATOM 3409 O O . ASP A 1 419 ? 18.287 10.697 22.833 1.00 57.88 419 ASP A O 1
ATOM 3413 N N . ARG A 1 420 ? 20.113 11.795 23.50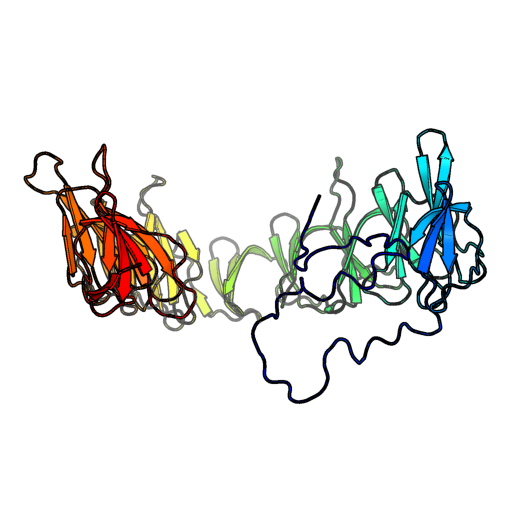2 1.00 55.00 420 ARG A N 1
ATOM 3414 C CA . ARG A 1 420 ? 21.079 10.756 23.159 1.00 55.00 420 ARG A CA 1
ATOM 3415 C C . ARG A 1 420 ? 21.856 10.396 24.414 1.00 55.00 420 ARG A C 1
ATOM 3417 O O . ARG A 1 420 ? 22.829 11.071 24.757 1.00 55.00 420 ARG A O 1
ATOM 3424 N N . GLY A 1 421 ? 21.420 9.342 25.100 1.00 54.09 421 GLY A N 1
ATOM 3425 C CA . GLY A 1 421 ? 22.256 8.665 26.085 1.00 54.09 421 GLY A CA 1
ATOM 3426 C C . GLY A 1 421 ? 23.554 8.155 25.450 1.00 54.09 421 GLY A C 1
ATOM 3427 O O . GLY A 1 421 ? 23.781 8.271 24.239 1.00 54.09 421 GLY A O 1
ATOM 3428 N N . LEU A 1 422 ? 24.439 7.583 26.266 1.00 50.19 422 LEU A N 1
ATOM 3429 C CA . LEU A 1 422 ? 25.685 6.958 25.801 1.00 50.19 422 LEU A CA 1
ATOM 3430 C C . LEU A 1 422 ? 25.390 5.626 25.067 1.00 50.19 422 LEU A C 1
ATOM 3432 O O . LEU A 1 422 ? 25.879 4.573 25.468 1.00 50.19 422 LEU A O 1
ATOM 3436 N N . GLY A 1 423 ? 24.556 5.633 24.023 1.00 51.38 423 GLY A N 1
ATOM 3437 C CA . GLY A 1 423 ? 24.100 4.434 23.309 1.00 51.38 423 GLY A CA 1
ATOM 3438 C C . GLY A 1 423 ? 23.375 3.424 24.214 1.00 51.38 423 GLY A C 1
ATOM 3439 O O . GLY A 1 423 ? 22.724 3.804 25.177 1.00 51.38 423 GLY A O 1
ATOM 3440 N N . ASN A 1 424 ? 23.539 2.119 23.959 1.00 53.66 424 ASN A N 1
ATOM 3441 C CA . ASN A 1 424 ? 22.896 1.014 24.705 1.00 53.66 424 ASN A CA 1
ATOM 3442 C C . ASN A 1 424 ? 23.388 0.826 26.163 1.00 53.66 424 ASN A C 1
ATOM 3444 O O . ASN A 1 424 ? 23.273 -0.264 26.720 1.00 53.66 424 ASN A O 1
ATOM 3448 N N . THR A 1 425 ? 23.978 1.846 26.791 1.00 60.41 425 THR A N 1
ATOM 3449 C CA . THR A 1 425 ? 24.503 1.767 28.168 1.00 60.41 425 THR A CA 1
ATOM 3450 C C . THR A 1 425 ? 23.419 1.905 29.237 1.00 60.41 425 THR A C 1
ATOM 3452 O O . THR A 1 425 ? 23.665 1.557 30.390 1.00 60.41 425 THR A O 1
ATOM 3455 N N . GLY A 1 426 ? 22.230 2.408 28.877 1.00 61.38 426 GLY A N 1
ATOM 3456 C CA . GLY A 1 426 ? 21.151 2.689 29.828 1.00 61.38 426 GLY A CA 1
ATOM 3457 C C . GLY A 1 426 ? 21.427 3.892 30.740 1.00 61.38 426 GLY A C 1
ATOM 3458 O O . GLY A 1 426 ? 20.763 4.030 31.769 1.00 61.38 426 GLY A O 1
ATOM 3459 N N . LEU A 1 427 ? 22.403 4.736 30.379 1.00 68.88 427 LEU A N 1
ATOM 3460 C CA . LEU A 1 427 ? 22.750 5.975 31.074 1.00 68.88 427 LEU A CA 1
ATOM 3461 C C . LEU A 1 427 ? 22.261 7.196 30.293 1.00 68.88 427 LEU A C 1
ATOM 3463 O O . LEU A 1 427 ? 22.614 7.390 29.129 1.00 68.88 427 LEU A O 1
ATOM 3467 N N . ILE A 1 428 ? 21.518 8.064 30.975 1.00 72.88 428 ILE A N 1
ATOM 3468 C CA . ILE A 1 428 ? 20.940 9.288 30.417 1.00 72.88 428 ILE A CA 1
ATOM 3469 C C . ILE A 1 428 ? 21.666 10.496 31.003 1.00 72.88 428 ILE A C 1
ATOM 3471 O O . ILE A 1 428 ? 21.805 10.609 32.221 1.00 72.88 428 ILE A O 1
ATOM 3475 N N . LYS A 1 429 ? 22.129 11.414 30.151 1.00 78.69 429 LYS A N 1
ATOM 3476 C CA . LYS A 1 429 ? 22.769 1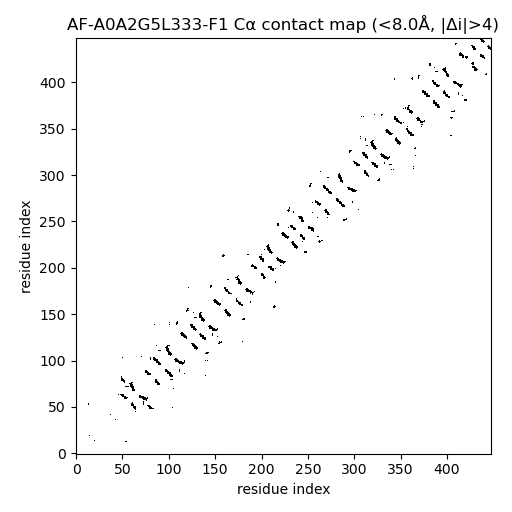2.653 30.603 1.00 78.69 429 LYS A CA 1
ATOM 3477 C C . LYS A 1 429 ? 21.712 13.694 30.971 1.00 78.69 429 LYS A C 1
ATOM 3479 O O . LYS A 1 429 ? 20.843 14.012 30.160 1.00 78.69 429 LYS A O 1
ATOM 3484 N N . VAL A 1 430 ? 21.813 14.240 32.178 1.00 79.94 430 VAL A N 1
ATOM 3485 C CA . VAL A 1 430 ? 20.892 15.236 32.742 1.00 79.94 430 VAL A CA 1
ATOM 3486 C C . VAL A 1 430 ? 21.657 16.428 33.306 1.00 79.94 430 VAL A C 1
ATOM 3488 O O . VAL A 1 430 ? 22.821 16.300 33.691 1.00 79.94 430 VAL A O 1
ATOM 3491 N N . LYS A 1 431 ? 20.990 17.578 33.400 1.00 81.81 431 LYS A N 1
ATOM 3492 C CA . LYS A 1 431 ? 21.558 18.819 33.938 1.00 81.81 431 LYS A CA 1
ATOM 3493 C C . LYS A 1 431 ? 20.707 19.383 35.074 1.00 81.81 431 LYS A C 1
ATOM 3495 O O . LYS A 1 431 ? 19.479 19.361 34.990 1.00 81.81 431 LYS A O 1
ATOM 3500 N N . VAL A 1 432 ? 21.366 19.878 36.122 1.00 81.81 432 VAL A N 1
ATOM 3501 C CA . VAL A 1 432 ? 20.759 20.630 37.233 1.00 81.81 432 VAL A CA 1
ATOM 3502 C C . VAL A 1 432 ? 21.645 21.841 37.530 1.00 81.81 432 VAL A C 1
ATOM 3504 O O . VAL A 1 432 ? 22.798 21.692 37.931 1.00 81.81 432 VAL A O 1
ATOM 3507 N N . GLY A 1 433 ? 21.127 23.047 37.323 1.00 82.50 433 GLY A N 1
ATOM 3508 C CA . GLY A 1 433 ? 21.890 24.287 37.339 1.00 82.50 433 GLY A CA 1
ATOM 3509 C C . GLY A 1 433 ? 23.014 24.267 36.301 1.00 82.50 433 GLY A C 1
ATOM 3510 O O . GLY A 1 433 ? 22.786 24.087 35.104 1.00 82.50 433 GLY A O 1
ATOM 3511 N N . GLU A 1 434 ? 24.249 24.450 36.766 1.00 82.31 434 GLU A N 1
ATOM 3512 C CA . GLU A 1 434 ? 25.456 24.389 35.930 1.00 82.31 434 GLU A CA 1
ATOM 3513 C C . GLU A 1 434 ? 26.092 22.988 35.887 1.00 82.31 434 GLU A C 1
ATOM 3515 O O . GLU A 1 434 ? 27.057 22.768 35.156 1.00 82.31 434 GLU A O 1
ATOM 3520 N N . GLU A 1 435 ? 25.563 22.023 36.644 1.00 81.81 435 GLU A N 1
ATOM 3521 C CA . GLU A 1 435 ? 26.160 20.696 36.787 1.00 81.81 435 GLU A CA 1
ATOM 3522 C C . GLU A 1 435 ? 25.486 19.663 35.878 1.00 81.81 435 GLU A C 1
ATOM 3524 O O . GLU A 1 435 ? 24.262 19.624 35.741 1.00 81.81 435 GLU A O 1
ATOM 3529 N N . SER A 1 436 ? 26.302 18.795 35.276 1.00 83.69 436 SER A N 1
ATOM 3530 C CA . SER A 1 436 ? 25.854 17.657 34.468 1.00 83.69 436 SER A CA 1
ATOM 3531 C C . SER A 1 436 ? 26.137 16.332 35.175 1.00 83.69 436 SER A C 1
ATOM 3533 O O . SER A 1 436 ? 27.160 16.168 35.842 1.00 83.69 436 SER A O 1
ATOM 3535 N N . TYR A 1 437 ? 25.219 15.385 35.011 1.00 83.06 437 TYR A N 1
ATOM 3536 C CA . TYR A 1 437 ? 25.264 14.053 35.605 1.00 83.06 437 TYR A CA 1
ATOM 3537 C C . TYR A 1 437 ? 24.820 13.011 34.575 1.00 83.06 437 TYR A C 1
ATOM 3539 O O . TYR A 1 437 ? 23.994 13.307 33.714 1.00 83.06 437 TYR A O 1
ATOM 3547 N N . TYR A 1 438 ? 25.289 11.774 34.708 1.00 81.00 438 TYR A N 1
ATOM 3548 C CA . TYR A 1 438 ? 24.627 10.616 34.110 1.00 81.00 438 TYR A CA 1
ATOM 3549 C C . TYR A 1 438 ? 23.711 9.966 35.140 1.00 81.00 438 TYR A C 1
ATOM 3551 O O . TYR A 1 438 ? 24.065 9.860 36.315 1.00 81.00 438 TYR A O 1
ATOM 3559 N N . VAL A 1 439 ? 22.540 9.510 34.709 1.00 74.25 439 VAL A N 1
ATOM 3560 C CA . VAL A 1 439 ? 21.610 8.752 35.546 1.00 74.25 439 VAL A CA 1
ATOM 3561 C C . VAL A 1 439 ? 21.282 7.408 34.924 1.00 74.25 439 VAL A C 1
ATOM 3563 O O . VAL A 1 439 ? 21.110 7.322 33.710 1.00 74.25 439 VAL A O 1
ATOM 3566 N N . ASP A 1 440 ? 21.196 6.366 35.749 1.00 70.25 440 ASP A N 1
ATOM 3567 C CA . ASP A 1 440 ? 20.724 5.051 35.309 1.00 70.25 440 ASP A CA 1
ATOM 3568 C C . ASP A 1 440 ? 19.213 4.868 35.534 1.00 70.25 440 ASP A C 1
ATOM 3570 O O . ASP A 1 440 ? 18.542 5.660 36.205 1.00 70.25 440 ASP A O 1
ATOM 3574 N N . VAL A 1 441 ? 18.676 3.774 34.990 1.00 64.88 441 VAL A N 1
ATOM 3575 C CA . VAL A 1 441 ? 17.261 3.386 35.133 1.00 64.88 441 VAL A CA 1
ATOM 3576 C C . VAL A 1 441 ? 16.844 3.041 36.571 1.00 64.88 441 VAL A C 1
ATOM 3578 O O . VAL A 1 441 ? 15.653 2.952 36.863 1.00 64.88 441 VAL A O 1
ATOM 3581 N N . LEU A 1 442 ? 17.803 2.843 37.481 1.00 65.06 442 LEU A N 1
ATOM 3582 C CA . LEU A 1 442 ? 17.557 2.571 38.900 1.00 65.06 442 LEU A CA 1
ATOM 3583 C C . LEU A 1 442 ? 17.495 3.857 39.737 1.00 65.06 442 LEU A C 1
ATOM 3585 O O . LEU A 1 442 ? 17.075 3.811 40.895 1.00 65.06 442 LEU A O 1
ATOM 3589 N N . GLY A 1 443 ? 17.861 5.000 39.155 1.00 66.75 443 GLY A N 1
ATOM 3590 C CA . GLY A 1 443 ? 17.880 6.298 39.817 1.00 66.75 443 GLY A CA 1
ATOM 3591 C C . GLY A 1 443 ? 19.226 6.663 40.453 1.00 66.75 443 GLY A C 1
ATOM 3592 O O . GLY A 1 443 ? 19.289 7.607 41.246 1.00 66.75 443 GLY A O 1
ATOM 3593 N N . ASN A 1 444 ? 20.307 5.951 40.128 1.00 74.31 444 ASN A N 1
ATOM 3594 C CA . ASN A 1 444 ? 21.650 6.300 40.583 1.00 74.31 444 ASN A CA 1
ATOM 3595 C C . ASN A 1 444 ? 22.213 7.460 39.755 1.00 74.31 444 ASN A C 1
ATOM 3597 O O . ASN A 1 444 ? 21.984 7.537 38.549 1.00 74.31 444 ASN A O 1
ATOM 3601 N N . ARG A 1 445 ? 22.965 8.357 40.406 1.00 78.50 445 ARG A N 1
ATOM 3602 C CA . ARG A 1 445 ? 23.643 9.494 39.766 1.00 78.50 445 ARG A CA 1
ATOM 3603 C C . ARG A 1 445 ? 25.142 9.237 39.682 1.00 78.50 445 ARG A C 1
ATOM 3605 O O . ARG A 1 445 ? 25.771 8.896 40.682 1.00 78.50 445 ARG A O 1
ATOM 3612 N N . TYR A 1 446 ? 25.710 9.494 38.517 1.00 75.94 446 TYR A N 1
ATOM 3613 C CA . TYR A 1 446 ? 27.135 9.439 38.230 1.00 75.94 446 TYR A CA 1
ATOM 3614 C C . TYR A 1 446 ? 27.571 10.827 37.778 1.00 75.94 446 TYR A C 1
ATOM 3616 O O . TYR A 1 446 ? 26.870 11.490 37.015 1.00 75.94 446 TYR A O 1
ATOM 3624 N N . ARG A 1 447 ? 28.700 11.302 38.292 1.00 74.50 447 ARG A N 1
ATOM 3625 C CA . ARG A 1 447 ? 29.248 12.593 37.875 1.00 74.50 447 ARG A CA 1
ATOM 3626 C C . ARG A 1 447 ? 29.760 12.476 36.435 1.00 74.50 447 ARG A C 1
ATOM 3628 O O . ARG A 1 447 ? 30.369 11.454 36.121 1.00 74.50 447 ARG A O 1
ATOM 3635 N N . ASP A 1 448 ? 29.459 13.479 35.607 1.00 64.00 448 ASP A N 1
ATOM 3636 C CA . ASP A 1 448 ? 29.954 13.588 34.222 1.00 64.00 448 ASP A CA 1
ATOM 3637 C C . ASP A 1 448 ? 31.485 13.691 34.154 1.00 64.00 448 ASP A C 1
ATOM 3639 O O . ASP A 1 448 ? 32.082 14.313 35.072 1.00 64.00 448 ASP A O 1
#

Radius of gyration: 31.01 Å; Cα contacts (8 Å, |Δi|>4): 1014; chains: 1; bounding box: 72×47×74 Å

Solvent-accessible surface area (backbone atoms only — not comparable to full-atom values): 25155 Å² total; per-residue (Å²): 135,93,84,87,89,77,98,78,82,94,79,88,82,88,78,62,97,83,56,80,84,73,59,82,84,78,71,78,84,71,88,86,70,92,68,88,77,79,63,84,76,82,68,70,72,78,58,95,62,40,30,43,57,39,80,51,100,80,16,24,20,28,19,42,89,87,67,48,80,74,40,77,57,74,23,70,39,56,49,54,25,48,90,54,40,24,40,36,26,43,77,78,48,100,90,37,64,16,26,23,38,27,34,85,86,68,50,69,38,36,69,70,65,22,57,39,71,45,80,47,88,48,86,63,34,26,41,36,25,34,82,86,54,28,25,22,31,20,41,79,69,44,48,76,55,32,70,71,69,21,56,42,74,46,65,39,77,79,51,55,22,25,47,35,29,42,56,93,61,102,69,80,46,15,29,28,28,29,34,85,80,53,46,77,75,36,70,59,67,23,77,41,79,47,73,60,99,67,34,33,46,35,29,44,98,73,20,29,27,33,23,38,52,73,73,45,82,57,42,69,75,66,22,64,41,73,48,78,41,48,94,64,30,29,36,38,24,47,88,78,49,27,34,34,21,37,73,79,67,48,84,53,36,85,44,49,89,37,74,44,74,43,56,70,57,100,60,31,33,37,33,26,42,66,84,51,91,55,90,79,35,40,19,37,23,30,26,33,46,81,80,62,47,75,40,30,68,66,62,19,61,41,68,55,74,72,50,95,64,31,24,46,33,23,40,86,86,55,19,20,23,30,28,36,88,70,46,47,69,63,31,69,64,69,25,64,38,66,46,80,56,86,62,35,33,45,34,31,32,82,39,101,48,98,80,40,39,31,31,35,36,24,30,87,77,57,47,75,63,44,75,39,70,51,53,73,46,77,48,80,47,52,104,59,37,35,37,37,32,37,61,46,97,74,81,40,29,28,18,34,32,43,62,66,46,81,45,69,53,36,73,63,66,22,64,42,70,52,64,70,36,73,64,97,69,60,34,37,40,36,26,49,90,95,46,55,30,32,32,41,84,87,56,51,80,40,81,106

Nearest PDB structures (foldseek):
  8h0n-assembly1_A  TM=2.802E-01  e=6.258E-07  Homo sapiens
  8y6q-assembly1_K  TM=2.280E-01  e=8.854E-04  Drosophila melanogaster
  3j9l-assembly1_A  TM=2.348E-01  e=7.231E-03  Drosophila melanogaster
  3j9l-assembly1_Q  TM=2.348E-01  e=8.344E-03  Drosophila melanogaster
  3j9k-assembly1_A  TM=2.331E-01  e=7.955E-03  Drosophila melanogaster

Mean predicted aligned error: 14.18 Å

Sequence (448 aa):
MKYLLLLLGFWVTVVTAQDVDQLAPYIMPGPAYDYEGISPLDTFSLADDLLIPYLREGKFGFVNKDKEMLLDPQWEFATPIIDNRGTVTQQVSEYQQSVALIDRAGRTYSDFKYSELSRTAHPGHWLARMPNWKAGVIDSMGNVIIPVAFMWLNYIPESKAYLAQFTHGTDKGGKGFIDAQNNIVIDLVWDEIVYSEHFYKMKKDGKYALYNRHLEEVLPLVYDNMYTVQDGLLYVQQGDKKMIIDTLGHEVLDVSEYYYASYYNRNAVWTTVKKGESMYDKYRGMLDLQTGEVIVPHTYRFGSEFKNGLMVIQDTLGNHGLVNDKGEFVVVPEHKFLLCQDNLYFGRTKASTPTGWKWFIMDNQGSIIYASELDVNFAQIEENNFVLTIDQYDGKPNGLIEKWGKKIIFPPQFDEIHDRGLGNTGLIKVKVGEESYYVDVLGNRYRD